Protein AF-A0A1Y5LR91-F1 (afdb_monomer_lite)

Foldseek 3Di:
DPPVVVVVVVVVVVCVVVVVDPPCVVVVVVVVVVVVVVVVVVVVVVVVVVVVVVVLQCLQAFFWDAQKKAWFFARFIWGWDFWEAAPQQQKIKIKIATPQLLLDDQALLQKAKEKFFAPPPPLGDGHFAPFDKFWKWKRLGSRRMIMIMIGTPVHHDSTKMKIKMFGNDRSDHTDPGTRQVSHDPVSVVTGIIIIIGGSSHPNHHYFHQNHDPDNGDQLSCCCGRPVLVVQLVLLVVLQVLLVLLQVLVVLLVVLQVVQVVDFFDAVPRHTKGKHDFDDDLQCPPKDKDFFDQVVLVVVVVVDPQLPGPLRVQADPSLNVSQDDPVPDGGTSIAIDHPDAQQLFAGDDCNRYALSRPTPVVRVPPDPALVVVNVVSVPTDGDPDALVPTFIAMPVGDTPVPGDPPPPRCVVNVVSSVSSRVSVRSSVVSRCCSTNPSVSVSSVSSRSSVSSNVSMYMDTDCSRYDRRD

pLDDT: mean 86.45, std 13.67, range [37.75, 98.62]

Radius of gyration: 36.02 Å; chains: 1; bounding box: 122×51×86 Å

Sequence (468 aa):
MPWPERIRATRQDFSRRFKLGPHYTIERFGVIVAALSLSGALVLGMTVWGAIRAGDAVLGETALYNSSFVASRTEVKGNVEPVYVNMDRDRALVLMKFETPSQMSSNAEDYYVYGTGIDGGSGGGPAKLQKPLAGAIYSFGNTGYLGIVLEAPDGFAPQLINLTVRARKELMTPKNQPNAAGMDKSFIEHDQWRIVINPAASGAVHLAALDSEHLPAPEEIFAYAVTWRQEQAKRQALDRKLADMKTQLTRISNFTSMMAQTSVRVGPDPSVRLLPPALPPEIEGDAITGIDSATVRTMLLEGPADRIEGIKDKTPRARGLDTFSDGYMVNTFVLNSAHSMSGGTDFDWRQRSVADGYFKTLGTGESSIGEYLAKLSSQPIPSVSARDLFWPLSNGQSINDLRPGDTAAKPLIELRNNMMAAYDAYFGLKRSYQTVDLLELLVMEQTLDLVASNSTKASGPDAVSFRA

Secondary structure (DSSP, 8-state):
--HHHHHHHHHHHHHHHTT-STT-HHHHHHHHHHHHHHHHHHHHHHHHHHHHHHHHHHHHH-SBS-SEEE-TTT--EEEEPPPEE-TTSSEEEEEEEESSGGGS-S-GGGEEEEEEEEESSTTPEEE--SS--EEEEEE-GGGSEEEEEEE-TT---SS-EEEEEEESS-SSPPPSS---TTS-THHHHSEEEEEEE-TTSTTSEE-GGG-SSSPPPHHHHHIIIIIHHHHHHHHHHHHHHHHHHHHHHHHHHHHHHHHHH--EEETTEEEE-BPPPPPPTTTTT-EEES--HHHHHHHHHHS-GGGSTTTTT--HHHHHHT--TT-------EEE-SSPPTT-----TTS--TTT-SGGGG----SSHHHHHHHHHTS------TTSS--BBTTS-BGGGS-TT-STTHHHHHHHHHHHHHHHHHHHHHHHIIIIIHHHHHHHHHHHHHHHHH-EEEESTTTEEE--

Structure (mmCIF, N/CA/C/O backbone):
data_AF-A0A1Y5LR91-F1
#
_entry.id   AF-A0A1Y5LR91-F1
#
loop_
_atom_site.group_PDB
_atom_site.id
_atom_site.type_symbol
_atom_site.label_atom_id
_atom_site.label_alt_id
_atom_site.label_comp_id
_atom_site.label_asym_id
_atom_site.label_entity_id
_atom_site.label_seq_id
_atom_site.pdbx_PDB_ins_code
_atom_site.Cartn_x
_atom_site.Cartn_y
_atom_site.Cartn_z
_atom_site.occupancy
_atom_site.B_iso_or_equiv
_atom_site.auth_seq_id
_atom_site.auth_comp_id
_atom_site.auth_asym_id
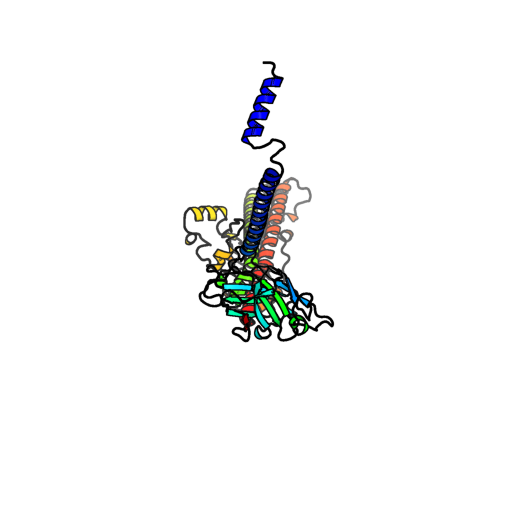_atom_site.auth_atom_id
_atom_site.pdbx_PDB_model_num
ATOM 1 N N . MET A 1 1 ? 88.692 25.003 19.232 1.00 56.34 1 MET A N 1
ATOM 2 C CA . MET A 1 1 ? 87.952 25.397 18.014 1.00 56.34 1 MET A CA 1
ATOM 3 C C . MET A 1 1 ? 86.672 26.100 18.434 1.00 56.34 1 MET A C 1
ATOM 5 O O . MET A 1 1 ? 85.861 25.455 19.096 1.00 56.34 1 MET A O 1
ATOM 9 N N . PRO A 1 2 ? 86.504 27.398 18.138 1.00 58.72 2 PRO A N 1
ATOM 10 C CA . PRO A 1 2 ? 85.280 28.115 18.466 1.00 58.72 2 PRO A CA 1
ATOM 11 C C . PRO A 1 2 ? 84.100 27.544 17.656 1.00 58.72 2 PRO A C 1
ATOM 13 O O . PRO A 1 2 ? 84.256 27.083 16.524 1.00 58.72 2 PRO A O 1
ATOM 16 N N . TRP A 1 3 ? 82.905 27.562 18.249 1.00 51.94 3 TRP A N 1
ATOM 17 C CA . TRP A 1 3 ? 81.652 27.005 17.710 1.00 51.94 3 TRP A CA 1
ATOM 18 C C . TRP A 1 3 ? 81.335 27.342 16.224 1.00 51.94 3 TRP A C 1
ATOM 20 O O . TRP A 1 3 ? 80.842 26.455 15.520 1.00 51.94 3 TRP A O 1
ATOM 30 N N . PRO A 1 4 ? 81.689 28.528 15.674 1.00 56.53 4 PRO A N 1
ATOM 31 C CA . PRO A 1 4 ? 81.445 28.857 14.264 1.00 56.53 4 PRO A CA 1
ATOM 32 C C . PRO A 1 4 ? 82.228 27.999 13.256 1.00 56.53 4 PRO A C 1
ATOM 34 O O . PRO A 1 4 ? 81.779 27.814 12.124 1.00 56.53 4 PRO A O 1
ATOM 37 N N . GLU A 1 5 ? 83.389 27.460 13.638 1.00 59.88 5 GLU A N 1
ATOM 38 C CA . GLU A 1 5 ? 84.255 26.699 12.725 1.00 59.88 5 GLU A CA 1
ATOM 39 C C . GLU A 1 5 ? 83.784 25.251 12.552 1.00 59.8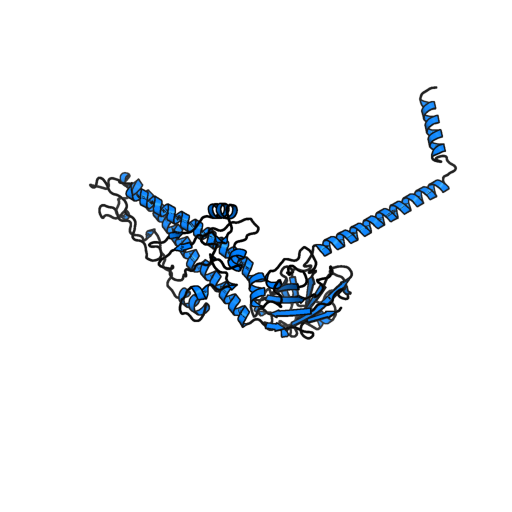8 5 GLU A C 1
ATOM 41 O O . GLU A 1 5 ? 83.838 24.705 11.449 1.00 59.88 5 GLU A O 1
ATOM 46 N N . ARG A 1 6 ? 83.210 24.656 13.606 1.00 59.47 6 ARG A N 1
ATOM 47 C CA . ARG A 1 6 ? 82.620 23.308 13.544 1.00 59.47 6 ARG A CA 1
ATOM 48 C C . ARG A 1 6 ? 81.379 23.254 12.653 1.00 59.47 6 ARG A C 1
ATOM 50 O O . ARG A 1 6 ? 81.191 22.265 11.947 1.00 59.47 6 ARG A O 1
ATOM 57 N N . ILE A 1 7 ? 80.581 24.324 12.633 1.00 59.59 7 ILE A N 1
ATOM 58 C CA . ILE A 1 7 ? 79.389 24.448 11.777 1.00 59.59 7 ILE A CA 1
ATOM 59 C C . ILE A 1 7 ? 79.781 24.638 10.303 1.00 59.59 7 ILE A C 1
ATOM 61 O O . ILE A 1 7 ? 79.129 24.092 9.414 1.00 59.59 7 ILE A O 1
ATOM 65 N N . ARG A 1 8 ? 80.871 25.362 10.007 1.00 63.09 8 ARG A N 1
ATOM 66 C CA . ARG A 1 8 ? 81.361 25.501 8.622 1.00 63.09 8 ARG A CA 1
ATOM 67 C C . ARG A 1 8 ? 81.908 24.191 8.065 1.00 63.09 8 ARG A C 1
ATOM 69 O O . ARG A 1 8 ? 81.578 23.858 6.930 1.00 63.09 8 ARG A O 1
ATOM 76 N N . ALA A 1 9 ? 82.678 23.444 8.855 1.00 65.25 9 ALA A N 1
ATOM 77 C CA . ALA A 1 9 ? 83.250 22.169 8.425 1.00 65.25 9 ALA A CA 1
ATOM 78 C C . ALA A 1 9 ? 82.167 21.111 8.141 1.00 65.25 9 ALA A C 1
ATOM 80 O O . ALA A 1 9 ? 82.167 20.498 7.076 1.00 65.25 9 ALA A O 1
ATOM 81 N N . THR A 1 10 ? 81.171 20.971 9.025 1.00 60.84 10 THR A N 1
ATOM 82 C CA . THR A 1 10 ? 80.031 20.055 8.800 1.00 60.84 10 THR A CA 1
ATOM 83 C C . THR A 1 10 ? 79.181 20.463 7.598 1.00 60.84 10 THR A C 1
ATOM 85 O O . THR A 1 10 ? 78.752 19.605 6.826 1.00 60.84 10 THR A O 1
ATOM 88 N N . ARG A 1 11 ? 78.981 21.767 7.371 1.00 59.38 11 ARG A N 1
ATOM 89 C CA . ARG A 1 11 ? 78.253 22.269 6.197 1.00 59.38 11 ARG A CA 1
ATOM 90 C C . ARG A 1 11 ? 79.020 22.041 4.890 1.00 59.38 11 ARG A C 1
ATOM 92 O O . ARG A 1 11 ? 78.401 21.743 3.872 1.00 59.38 11 ARG A O 1
ATOM 99 N N . GLN A 1 12 ? 80.348 22.148 4.905 1.00 62.91 12 GLN A N 1
ATOM 100 C CA . GLN A 1 12 ? 81.188 21.887 3.734 1.00 62.91 12 GLN A CA 1
ATOM 101 C C . GLN A 1 12 ? 81.232 20.399 3.371 1.00 62.91 12 GLN A C 1
ATOM 103 O O . GLN A 1 12 ? 81.057 20.081 2.193 1.00 62.91 12 GLN A O 1
ATOM 108 N N . ASP A 1 13 ? 81.356 19.501 4.350 1.00 64.75 13 ASP A N 1
ATOM 109 C CA . ASP A 1 13 ? 81.318 18.048 4.121 1.00 64.75 13 ASP A CA 1
ATOM 110 C C . ASP A 1 13 ? 79.948 17.566 3.638 1.00 64.75 13 ASP A C 1
ATOM 112 O O . ASP A 1 13 ? 79.859 16.776 2.694 1.00 64.75 13 ASP A O 1
ATOM 116 N N . PHE A 1 14 ? 78.866 18.108 4.206 1.00 59.31 14 PHE A N 1
ATOM 117 C CA . PHE A 1 14 ? 77.514 17.870 3.706 1.00 59.31 14 PHE A CA 1
ATOM 118 C C . PHE A 1 14 ? 77.367 18.376 2.263 1.00 59.31 14 PHE A C 1
ATOM 120 O O . PHE A 1 14 ? 76.849 17.671 1.397 1.00 59.31 14 PHE A O 1
ATOM 127 N N . SER A 1 15 ? 77.904 19.564 1.959 1.00 59.75 15 SER A N 1
ATOM 128 C CA . SER A 1 15 ? 77.853 20.107 0.601 1.00 59.75 15 SER A CA 1
ATOM 129 C C . SER A 1 15 ? 78.661 19.289 -0.408 1.00 59.75 15 SER A C 1
ATOM 131 O O . SER A 1 15 ? 78.266 19.187 -1.564 1.00 59.75 15 SER A O 1
ATOM 133 N N . ARG A 1 16 ? 79.771 18.667 0.001 1.00 61.06 16 ARG A N 1
ATOM 134 C CA . ARG A 1 16 ? 80.579 17.813 -0.877 1.00 61.06 16 ARG A CA 1
ATOM 135 C C . ARG A 1 16 ? 79.907 16.466 -1.126 1.00 61.06 16 ARG A C 1
ATOM 137 O O . ARG A 1 16 ? 79.837 16.051 -2.279 1.00 61.06 16 ARG A O 1
ATOM 144 N N . ARG A 1 17 ? 79.362 15.827 -0.082 1.00 59.81 17 ARG A N 1
ATOM 145 C CA . ARG A 1 17 ? 78.647 14.541 -0.198 1.00 59.81 17 ARG A CA 1
ATOM 146 C C . ARG A 1 17 ? 77.405 14.621 -1.084 1.00 59.81 17 ARG A C 1
ATOM 148 O O . ARG A 1 17 ? 77.154 13.691 -1.837 1.00 59.81 17 ARG A O 1
ATOM 155 N N . PHE A 1 18 ? 76.676 15.737 -1.051 1.00 59.00 18 PHE A N 1
ATOM 156 C CA . PHE A 1 18 ? 75.471 15.945 -1.867 1.00 59.00 18 PHE A CA 1
ATOM 157 C C . PHE A 1 18 ? 75.710 16.802 -3.124 1.00 59.00 18 PHE A C 1
ATOM 159 O O . PHE A 1 18 ? 74.757 17.308 -3.712 1.00 59.00 18 PHE A O 1
ATOM 166 N N . LYS A 1 19 ? 76.976 16.995 -3.540 1.00 61.56 19 LYS A N 1
ATOM 167 C CA . LYS A 1 19 ? 77.367 17.832 -4.693 1.00 61.56 19 LYS A CA 1
ATOM 168 C C . LYS A 1 19 ? 76.656 19.203 -4.718 1.00 61.56 19 LYS A C 1
ATOM 170 O O . LYS A 1 19 ? 76.138 19.610 -5.756 1.00 61.56 19 LYS A O 1
ATOM 175 N N . LEU A 1 20 ? 76.638 19.937 -3.597 1.00 55.47 20 LEU A N 1
ATOM 176 C CA . LEU A 1 20 ? 75.983 21.243 -3.375 1.00 55.47 20 LEU A CA 1
ATOM 177 C C . LEU A 1 20 ? 76.884 22.493 -3.617 1.00 55.47 20 LEU A C 1
ATOM 179 O O . LEU A 1 20 ? 76.429 23.619 -3.429 1.00 55.47 20 LEU A O 1
ATOM 183 N N . GLY A 1 21 ? 78.117 22.338 -4.127 1.00 58.84 21 GLY A N 1
ATOM 184 C CA . GLY A 1 21 ? 79.033 23.453 -4.478 1.00 58.84 21 GLY A CA 1
ATOM 185 C C . GLY A 1 21 ? 78.789 24.160 -5.840 1.00 58.84 21 GLY A C 1
ATOM 186 O O . GLY A 1 21 ? 78.175 23.582 -6.728 1.00 58.84 21 GLY A O 1
ATOM 187 N N . PRO A 1 22 ? 79.279 25.391 -6.073 1.00 57.12 22 PRO A N 1
ATOM 188 C CA . PRO A 1 22 ? 78.872 26.256 -7.200 1.00 57.12 22 PRO A CA 1
ATOM 189 C C . PRO A 1 22 ? 79.073 25.714 -8.634 1.00 57.12 22 PRO A C 1
ATOM 191 O O . PRO A 1 22 ? 78.465 26.241 -9.558 1.00 57.12 22 PRO A O 1
ATOM 194 N N . HIS A 1 23 ? 79.858 24.650 -8.838 1.00 56.28 23 HIS A N 1
ATOM 195 C CA . HIS A 1 23 ? 80.184 24.100 -10.165 1.00 56.28 23 HIS A CA 1
ATOM 196 C C . HIS A 1 23 ? 79.256 22.975 -10.681 1.00 56.28 23 HIS A C 1
ATOM 198 O O . HIS A 1 23 ? 79.469 22.486 -11.783 1.00 56.28 23 HIS A O 1
ATOM 204 N N . TYR A 1 24 ? 78.219 22.568 -9.934 1.00 56.22 24 TYR A N 1
ATOM 205 C CA . TYR A 1 24 ? 77.284 21.489 -10.337 1.00 56.22 24 TYR A CA 1
ATOM 206 C C . TYR A 1 24 ? 75.878 21.995 -10.708 1.00 56.22 24 TYR A C 1
ATOM 208 O O . TYR A 1 24 ? 74.888 21.279 -10.571 1.00 56.22 24 TYR A O 1
ATOM 216 N N . THR A 1 25 ? 75.756 23.250 -11.137 1.00 58.25 25 THR A N 1
ATOM 217 C CA . THR A 1 25 ? 74.472 23.918 -11.415 1.00 58.25 25 THR A CA 1
ATOM 218 C C . THR A 1 25 ? 73.650 23.232 -12.511 1.00 58.25 25 THR A C 1
ATOM 220 O O . THR A 1 25 ? 72.445 23.074 -12.332 1.00 58.25 25 THR A O 1
ATOM 223 N N . ILE A 1 26 ? 74.278 22.749 -13.591 1.00 58.12 26 ILE A N 1
ATOM 224 C CA . ILE A 1 26 ? 73.585 22.044 -14.689 1.00 58.12 26 ILE A CA 1
ATOM 225 C C . ILE A 1 26 ? 73.151 20.622 -14.280 1.00 58.12 26 ILE A C 1
ATOM 227 O O . ILE A 1 26 ? 72.017 20.236 -14.550 1.00 58.12 26 ILE A O 1
ATOM 231 N N . GLU A 1 27 ? 73.993 19.866 -13.559 1.00 52.00 27 GLU A N 1
ATOM 232 C CA . GLU A 1 27 ? 73.630 18.535 -13.026 1.00 52.00 27 GLU A CA 1
ATOM 233 C C . GLU A 1 27 ? 72.461 18.629 -12.028 1.00 52.00 27 GLU A C 1
ATOM 235 O O . GLU A 1 27 ? 71.545 17.811 -12.072 1.00 52.00 27 GLU A O 1
ATOM 240 N N . ARG A 1 28 ? 72.436 19.653 -11.159 1.00 60.50 28 ARG A N 1
ATOM 241 C CA . ARG A 1 28 ? 71.310 19.881 -10.234 1.00 60.50 28 ARG A CA 1
ATOM 242 C C . ARG A 1 28 ? 70.037 20.275 -10.944 1.00 60.50 28 ARG A C 1
ATOM 244 O O . ARG A 1 28 ? 68.979 19.808 -10.546 1.00 60.50 28 ARG A O 1
ATOM 251 N N . PHE A 1 29 ? 70.135 21.123 -11.963 1.00 55.16 29 PHE A N 1
ATOM 252 C CA . PHE A 1 29 ? 68.976 21.470 -12.769 1.00 55.16 29 PHE A CA 1
ATOM 253 C C . PHE A 1 29 ? 68.391 20.210 -13.418 1.00 55.16 29 PHE A C 1
ATOM 255 O O . PHE A 1 29 ? 67.201 19.965 -13.274 1.00 55.16 29 PHE A O 1
ATOM 262 N N . GLY A 1 30 ? 69.227 19.344 -14.002 1.00 50.59 30 GLY A N 1
ATOM 263 C CA . GLY A 1 30 ? 68.791 18.065 -14.571 1.00 50.59 30 GLY A CA 1
ATOM 264 C C . GLY A 1 30 ? 68.156 17.114 -13.549 1.00 50.59 30 GLY A C 1
ATOM 265 O O . GLY A 1 30 ? 67.080 16.584 -13.803 1.00 50.59 30 GLY A O 1
ATOM 266 N N . VAL A 1 31 ? 68.768 16.932 -12.373 1.00 63.47 31 VAL A N 1
ATOM 267 C CA . VAL A 1 31 ? 68.234 16.052 -11.312 1.00 63.47 31 VAL A CA 1
ATOM 268 C C . VAL A 1 31 ? 66.943 16.606 -10.706 1.00 63.47 31 VAL A C 1
ATOM 270 O O . VAL A 1 31 ? 66.010 15.844 -10.469 1.00 63.47 31 VAL A O 1
ATOM 273 N N . ILE A 1 32 ? 66.857 17.919 -10.481 1.00 64.19 32 ILE A N 1
ATOM 274 C CA . ILE A 1 32 ? 65.650 18.568 -9.951 1.00 64.19 32 ILE A CA 1
ATOM 275 C C . ILE A 1 32 ? 64.524 18.509 -10.986 1.00 64.19 32 ILE A C 1
ATOM 277 O O . ILE A 1 32 ? 63.409 18.144 -10.634 1.00 64.19 32 ILE A O 1
ATOM 281 N N . VAL A 1 33 ? 64.802 18.796 -12.260 1.00 63.81 33 VAL A N 1
ATOM 282 C CA . VAL A 1 33 ? 63.804 18.708 -13.338 1.00 63.81 33 VAL A CA 1
ATOM 283 C C . VAL A 1 33 ? 63.352 17.264 -13.554 1.00 63.81 33 VAL A C 1
ATOM 285 O O . VAL A 1 33 ? 62.156 17.031 -13.704 1.00 63.81 33 VAL A O 1
ATOM 288 N N . ALA A 1 34 ? 64.256 16.282 -13.501 1.00 54.00 34 ALA A N 1
ATOM 289 C CA . ALA A 1 34 ? 63.894 14.867 -13.564 1.00 54.00 34 ALA A CA 1
ATOM 290 C C . ALA A 1 34 ? 63.032 14.443 -12.364 1.00 54.00 34 ALA A C 1
ATOM 292 O O . ALA A 1 34 ? 61.996 13.813 -12.559 1.00 54.00 34 ALA A O 1
ATOM 293 N N . ALA A 1 35 ? 63.397 14.836 -11.139 1.00 60.22 35 ALA A N 1
ATOM 294 C CA . ALA A 1 35 ? 62.621 14.540 -9.934 1.00 60.22 35 ALA A CA 1
ATOM 295 C C . ALA A 1 35 ? 61.234 15.205 -9.951 1.00 60.22 35 ALA A C 1
ATOM 297 O O . ALA A 1 35 ? 60.254 14.570 -9.571 1.00 60.22 35 ALA A O 1
ATOM 298 N N . LEU A 1 36 ? 61.141 16.449 -10.433 1.00 59.97 36 LEU A N 1
ATOM 299 C CA . LEU A 1 36 ? 59.879 17.175 -10.613 1.00 59.97 36 LEU A CA 1
ATOM 300 C C . LEU A 1 36 ? 59.017 16.583 -11.735 1.00 59.97 36 LEU A C 1
ATOM 302 O O . LEU A 1 36 ? 57.797 16.562 -11.624 1.00 59.97 36 LEU A O 1
ATOM 306 N N . SER A 1 37 ? 59.634 16.074 -12.801 1.00 52.94 37 SER A N 1
ATOM 307 C CA . SER A 1 37 ? 58.912 15.431 -13.906 1.00 52.94 37 SER A CA 1
ATOM 308 C C . SER A 1 37 ? 58.364 14.067 -13.485 1.00 52.94 37 SER A C 1
ATOM 310 O O . SER A 1 37 ? 57.227 13.734 -13.809 1.00 52.94 37 SER A O 1
ATOM 312 N N . LEU A 1 38 ? 59.141 13.296 -12.715 1.00 51.03 38 LEU A N 1
ATOM 313 C CA . LEU A 1 38 ? 58.718 11.999 -12.188 1.00 51.03 38 LEU A CA 1
ATOM 314 C C . LEU A 1 38 ? 57.612 12.155 -11.138 1.00 51.03 38 LEU A C 1
ATOM 316 O O . LEU A 1 38 ? 56.632 11.415 -11.166 1.00 51.03 38 LEU A O 1
ATOM 320 N N . SER A 1 39 ? 57.733 13.139 -10.241 1.00 49.81 39 SER A N 1
ATOM 321 C CA . SER A 1 39 ? 56.685 13.439 -9.263 1.00 49.81 39 SER A CA 1
ATOM 322 C C . SER A 1 39 ? 55.435 14.018 -9.928 1.00 49.81 39 SER A C 1
ATOM 324 O O . SER A 1 39 ? 54.331 13.614 -9.578 1.00 49.81 39 SER A O 1
ATOM 326 N N . GLY A 1 40 ? 55.588 14.874 -10.943 1.00 40.44 40 GLY A N 1
ATOM 327 C CA . GLY A 1 40 ? 54.483 15.388 -11.753 1.00 40.44 40 GLY A CA 1
ATOM 328 C C . GLY A 1 40 ? 53.720 14.280 -12.483 1.00 40.44 40 GLY A C 1
ATOM 329 O O . GLY A 1 40 ? 52.497 14.218 -12.389 1.00 40.44 40 GLY A O 1
ATOM 330 N N . ALA A 1 41 ? 54.425 13.352 -13.138 1.00 43.56 41 ALA A N 1
ATOM 331 C CA . ALA A 1 41 ? 53.811 12.198 -13.798 1.00 43.56 41 ALA A CA 1
ATOM 332 C C . ALA A 1 41 ? 53.088 11.272 -12.805 1.00 43.56 41 ALA A C 1
ATOM 334 O O . ALA A 1 41 ? 52.018 10.750 -13.108 1.00 43.56 41 ALA A O 1
ATOM 335 N N . LEU A 1 42 ? 53.641 11.105 -11.603 1.00 46.06 42 LEU A N 1
ATOM 336 C CA . LEU A 1 42 ? 53.071 10.265 -10.553 1.00 46.06 42 LEU A CA 1
ATOM 337 C C . LEU A 1 42 ? 51.819 10.902 -9.925 1.00 46.06 42 LEU A C 1
ATOM 339 O O . LEU A 1 42 ? 50.824 10.210 -9.733 1.00 46.06 42 LEU A O 1
ATOM 343 N N . VAL A 1 43 ? 51.812 12.220 -9.700 1.00 50.78 43 VAL A N 1
ATOM 344 C CA . VAL A 1 43 ? 50.624 12.963 -9.236 1.00 50.78 43 VAL A CA 1
ATOM 345 C C . VAL A 1 43 ? 49.527 12.978 -10.301 1.00 50.78 43 VAL A C 1
ATOM 347 O O . VAL A 1 43 ? 48.364 12.741 -9.973 1.00 50.78 43 VAL A O 1
ATOM 350 N N . LEU A 1 44 ? 49.875 13.189 -11.576 1.00 44.75 44 LEU A N 1
ATOM 351 C CA . LEU A 1 44 ? 48.915 13.120 -12.682 1.00 44.75 44 LEU A CA 1
ATOM 352 C C . LEU A 1 44 ? 48.349 11.704 -12.832 1.00 44.75 44 LEU A C 1
ATOM 354 O O . LEU A 1 44 ? 47.136 11.545 -12.927 1.00 44.75 44 LEU A O 1
ATOM 358 N N . GLY A 1 45 ? 49.198 10.676 -12.758 1.00 40.69 45 GLY A N 1
ATOM 359 C CA . GLY A 1 45 ? 48.778 9.275 -12.780 1.00 40.69 45 GLY A CA 1
ATOM 360 C C . GLY A 1 45 ? 47.848 8.917 -11.619 1.00 40.69 45 GLY A C 1
ATOM 361 O O . GLY A 1 45 ? 46.811 8.299 -11.840 1.00 40.69 45 GLY A O 1
ATOM 362 N N . MET A 1 46 ? 48.158 9.361 -10.396 1.00 45.12 46 MET A N 1
ATOM 363 C CA . MET A 1 46 ? 47.297 9.159 -9.223 1.00 45.12 46 MET A CA 1
ATOM 364 C C . MET A 1 46 ? 45.975 9.923 -9.321 1.00 45.12 46 MET A C 1
ATOM 366 O O . MET A 1 46 ? 44.943 9.393 -8.925 1.00 45.12 46 MET A O 1
ATOM 370 N N . THR A 1 47 ? 45.981 11.138 -9.873 1.00 43.31 47 THR A N 1
ATOM 371 C CA . THR A 1 47 ? 44.761 11.937 -10.074 1.00 43.31 47 THR A CA 1
ATOM 372 C C . THR A 1 47 ? 43.852 11.301 -11.119 1.00 43.31 47 THR A C 1
ATOM 374 O O . THR A 1 47 ? 42.656 11.158 -10.884 1.00 43.31 47 THR A O 1
ATOM 377 N N . VAL A 1 48 ? 44.417 10.864 -12.248 1.00 43.44 48 VAL A N 1
ATOM 378 C CA . VAL A 1 48 ? 43.677 10.156 -13.300 1.00 43.44 48 VAL A CA 1
ATOM 379 C C . VAL A 1 48 ? 43.133 8.833 -12.767 1.00 43.44 48 VAL A C 1
ATOM 381 O O . VAL A 1 48 ? 41.958 8.539 -12.954 1.00 43.44 48 VAL A O 1
ATOM 384 N N . TRP A 1 49 ? 43.941 8.063 -12.034 1.00 41.94 49 TRP A N 1
ATOM 385 C CA . TRP A 1 49 ? 43.493 6.810 -11.428 1.00 41.94 49 TRP A CA 1
ATOM 386 C C . TRP A 1 49 ? 42.411 7.022 -10.363 1.00 41.94 49 TRP A C 1
ATOM 388 O O . TRP A 1 49 ? 41.443 6.267 -10.315 1.00 41.94 49 TRP A O 1
ATOM 398 N N . GLY A 1 50 ? 42.537 8.071 -9.547 1.00 37.75 50 GLY A N 1
ATOM 399 C CA . GLY A 1 50 ? 41.528 8.473 -8.571 1.00 37.75 50 GLY A CA 1
ATOM 400 C C . GLY A 1 50 ? 40.220 8.911 -9.228 1.00 37.75 50 GLY A C 1
ATOM 401 O O . GLY A 1 50 ? 39.158 8.505 -8.771 1.00 37.75 50 GLY A O 1
ATOM 402 N N . ALA A 1 51 ? 40.280 9.667 -10.327 1.00 49.12 51 ALA A N 1
ATOM 403 C CA . ALA A 1 51 ? 39.105 10.081 -11.091 1.00 49.12 51 ALA A CA 1
ATOM 404 C C . ALA A 1 51 ? 38.417 8.898 -11.791 1.00 49.12 51 ALA A C 1
ATOM 406 O O . ALA A 1 51 ? 37.192 8.820 -11.767 1.00 49.12 51 ALA A O 1
ATOM 407 N N . ILE A 1 52 ? 39.187 7.955 -12.348 1.00 57.31 52 ILE A N 1
ATOM 408 C CA . ILE A 1 52 ? 38.651 6.711 -12.924 1.00 57.31 52 ILE A CA 1
ATOM 409 C C . ILE A 1 52 ? 37.981 5.880 -11.830 1.00 57.31 52 ILE A C 1
ATOM 411 O O . ILE A 1 52 ? 36.825 5.520 -11.979 1.00 57.31 52 ILE A O 1
ATOM 415 N N . ARG A 1 53 ? 38.640 5.660 -10.683 1.00 55.44 53 ARG A N 1
ATOM 416 C CA . ARG A 1 53 ? 38.038 4.913 -9.568 1.00 55.44 53 ARG A CA 1
ATOM 417 C C . ARG A 1 53 ? 36.820 5.598 -8.961 1.00 55.44 53 ARG A C 1
ATOM 419 O O . ARG A 1 53 ? 35.893 4.907 -8.561 1.00 55.44 53 ARG A O 1
ATOM 426 N N . ALA A 1 54 ? 36.813 6.925 -8.870 1.00 53.25 54 ALA A N 1
ATOM 427 C CA . ALA A 1 54 ? 35.644 7.675 -8.425 1.00 53.25 54 ALA A CA 1
ATOM 428 C C . ALA A 1 54 ? 34.497 7.560 -9.441 1.00 53.25 54 ALA A C 1
ATOM 430 O O . ALA A 1 54 ? 33.354 7.368 -9.042 1.00 53.25 54 ALA A O 1
ATOM 431 N N . GLY A 1 55 ? 34.800 7.610 -10.742 1.00 57.97 55 GLY A N 1
ATOM 432 C CA . GLY A 1 55 ? 33.837 7.355 -11.813 1.00 57.97 55 GLY A CA 1
ATOM 433 C C . GLY A 1 55 ? 33.277 5.933 -11.774 1.00 57.97 55 GLY A C 1
ATOM 434 O O . GLY A 1 55 ? 32.063 5.766 -11.826 1.00 57.97 55 GLY A O 1
ATOM 435 N N . ASP A 1 56 ? 34.136 4.928 -11.596 1.00 59.09 56 ASP A N 1
ATOM 436 C CA . ASP A 1 56 ? 33.759 3.516 -11.471 1.00 59.09 56 ASP A CA 1
ATOM 437 C C . ASP A 1 56 ? 32.943 3.254 -10.199 1.00 59.09 56 ASP A C 1
ATOM 439 O O . ASP A 1 56 ? 32.002 2.467 -10.228 1.00 59.09 56 ASP A O 1
ATOM 443 N N . ALA A 1 57 ? 33.257 3.928 -9.087 1.00 58.25 57 ALA A N 1
ATOM 444 C CA . ALA A 1 57 ? 32.478 3.847 -7.853 1.00 58.25 57 ALA A CA 1
ATOM 445 C C . ALA A 1 57 ? 31.083 4.467 -8.031 1.00 58.25 57 ALA A C 1
ATOM 447 O O . ALA A 1 57 ? 30.085 3.836 -7.697 1.00 58.25 57 ALA A O 1
ATOM 448 N N . VAL A 1 58 ? 30.989 5.653 -8.644 1.00 70.56 58 VAL A N 1
ATOM 449 C CA . VAL A 1 58 ? 29.700 6.293 -8.965 1.00 70.56 58 VAL A CA 1
ATOM 450 C C . VAL A 1 58 ? 28.892 5.448 -9.953 1.00 70.56 58 VAL A C 1
ATOM 452 O O . VAL A 1 58 ? 27.674 5.338 -9.802 1.00 70.56 58 VAL A O 1
ATOM 455 N N . LEU A 1 59 ? 29.552 4.825 -10.936 1.00 75.75 59 LEU A N 1
ATOM 456 C CA . LEU A 1 59 ? 28.940 3.874 -11.864 1.00 75.75 59 LEU A CA 1
ATOM 457 C C . LEU A 1 59 ? 28.431 2.630 -11.134 1.00 75.75 59 LEU A C 1
ATOM 459 O O . LEU A 1 59 ? 27.308 2.198 -11.370 1.00 75.75 59 LEU A O 1
ATOM 463 N N . GLY A 1 60 ? 29.245 2.072 -10.242 1.00 77.69 60 GLY A N 1
ATOM 464 C CA . GLY A 1 60 ? 28.928 0.887 -9.457 1.00 77.69 60 GLY A CA 1
ATOM 465 C C . GLY A 1 60 ? 27.825 1.104 -8.423 1.00 77.69 60 GLY A C 1
ATOM 466 O O . GLY A 1 60 ? 27.177 0.134 -8.052 1.00 77.69 60 GLY A O 1
ATOM 467 N N . GLU A 1 61 ? 27.576 2.338 -7.981 1.00 85.56 61 GLU A N 1
ATOM 468 C CA . GLU A 1 61 ? 26.537 2.661 -6.992 1.00 85.56 61 GLU A CA 1
ATOM 469 C C . GLU A 1 61 ? 25.235 3.171 -7.620 1.00 85.56 61 GLU A C 1
ATOM 471 O O . GLU A 1 61 ? 24.147 2.830 -7.155 1.00 85.56 61 GLU A O 1
ATOM 476 N N . THR A 1 62 ? 25.310 3.957 -8.695 1.00 86.56 62 THR A N 1
ATOM 477 C CA . THR A 1 62 ? 24.139 4.652 -9.247 1.00 86.56 62 THR A CA 1
ATOM 478 C C . THR A 1 62 ? 23.396 3.780 -10.252 1.00 86.56 62 THR A C 1
ATOM 480 O O . THR A 1 62 ? 23.874 3.551 -11.359 1.00 86.56 62 THR A O 1
ATOM 483 N N . ALA A 1 63 ? 22.189 3.335 -9.899 1.00 90.94 63 ALA A N 1
ATOM 484 C CA . ALA A 1 63 ? 21.363 2.530 -10.801 1.00 90.94 63 ALA A CA 1
ATOM 485 C C . ALA A 1 63 ? 20.473 3.356 -11.742 1.00 90.94 63 ALA A C 1
ATOM 487 O O . ALA A 1 63 ? 20.182 2.906 -12.847 1.00 90.94 63 ALA A O 1
ATOM 488 N N . LEU A 1 64 ? 20.056 4.560 -11.337 1.00 89.44 64 LEU A N 1
ATOM 489 C CA . L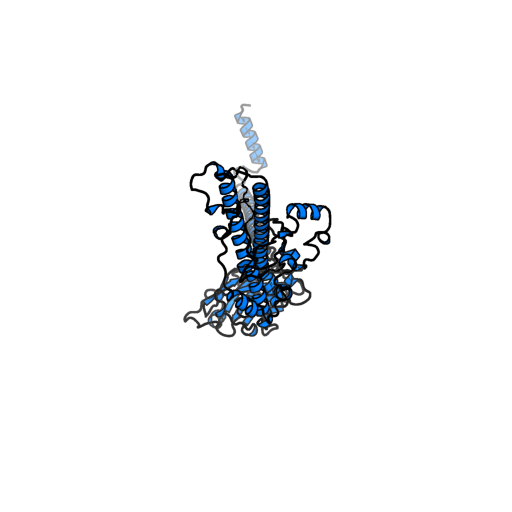EU A 1 64 ? 19.187 5.448 -12.114 1.00 89.44 64 LEU A CA 1
ATOM 490 C C . LEU A 1 64 ? 19.815 6.838 -12.217 1.00 89.44 64 LEU A C 1
ATOM 492 O O . LEU A 1 64 ? 20.105 7.459 -11.198 1.00 89.44 64 LEU A O 1
ATOM 496 N N . TYR A 1 65 ? 19.991 7.336 -13.439 1.00 86.06 65 TYR A N 1
ATOM 497 C CA . TYR A 1 65 ? 20.664 8.617 -13.688 1.00 86.06 65 TYR A CA 1
ATOM 498 C C . TYR A 1 65 ? 19.704 9.772 -13.977 1.00 86.06 65 TYR A C 1
ATOM 500 O O . TYR A 1 65 ? 20.103 10.933 -13.891 1.00 86.06 65 TYR A O 1
ATOM 508 N N . ASN A 1 66 ? 18.441 9.477 -14.287 1.00 83.12 66 ASN A N 1
ATOM 509 C CA . ASN A 1 66 ? 17.378 10.470 -14.376 1.00 83.12 66 ASN A CA 1
ATOM 510 C C . ASN A 1 66 ? 16.076 9.915 -13.793 1.00 83.12 66 ASN A C 1
ATOM 512 O O . ASN A 1 66 ? 15.562 8.904 -14.257 1.00 83.12 66 ASN A O 1
ATOM 516 N N . SER A 1 67 ? 15.541 10.596 -12.781 1.00 86.19 67 SER A N 1
ATOM 517 C CA . SER A 1 67 ? 14.301 10.218 -12.088 1.00 86.19 67 SER A CA 1
ATOM 518 C C . SER A 1 67 ? 13.040 10.803 -12.720 1.00 86.19 67 SER A C 1
ATOM 520 O O . SER A 1 67 ? 11.940 10.574 -12.226 1.00 86.19 67 SER A O 1
ATOM 522 N N . SER A 1 68 ? 13.179 11.552 -13.812 1.00 85.12 68 SER A N 1
ATOM 523 C CA . SER A 1 68 ? 12.067 12.102 -14.578 1.00 85.12 68 SER A CA 1
ATOM 524 C C . SER A 1 68 ? 12.337 12.045 -16.074 1.00 85.12 68 SER A C 1
ATOM 526 O O . SER A 1 68 ? 13.479 11.891 -16.527 1.00 85.12 68 SER A O 1
ATOM 528 N N . PHE A 1 69 ? 11.258 12.148 -16.843 1.00 85.19 69 PHE A N 1
ATOM 529 C CA . PHE A 1 69 ? 11.295 12.207 -18.292 1.00 85.19 69 PHE A CA 1
ATOM 530 C C . PHE A 1 69 ? 10.308 13.248 -18.822 1.00 85.19 69 PHE A C 1
ATOM 532 O O . PHE A 1 69 ? 9.308 13.582 -18.185 1.00 85.19 69 PHE A O 1
ATOM 539 N N . VAL A 1 70 ? 10.609 13.748 -20.018 1.00 83.56 70 VAL A N 1
ATOM 540 C CA . VAL A 1 70 ? 9.737 14.631 -20.791 1.00 83.56 70 VAL A CA 1
ATOM 541 C C . VAL A 1 70 ? 9.748 14.130 -22.228 1.00 83.56 70 VAL A C 1
ATOM 543 O O . VAL A 1 70 ? 10.822 13.979 -22.814 1.00 83.56 70 VAL A O 1
ATOM 546 N N . ALA A 1 71 ? 8.570 13.857 -22.779 1.00 82.88 71 ALA A N 1
ATOM 547 C CA . ALA A 1 71 ? 8.411 13.447 -24.165 1.00 82.88 71 ALA A CA 1
ATOM 548 C C . ALA A 1 71 ? 8.730 14.619 -25.106 1.00 82.88 71 ALA A C 1
ATOM 550 O O . ALA A 1 71 ? 8.315 15.758 -24.875 1.00 82.88 71 ALA A O 1
ATOM 551 N N . SER A 1 72 ? 9.512 14.360 -26.149 1.00 81.62 72 SER A N 1
ATOM 552 C CA . SER A 1 72 ? 10.135 15.410 -26.954 1.00 81.62 72 SER A CA 1
ATOM 553 C C . SER A 1 72 ? 9.165 16.267 -27.761 1.00 81.62 72 SER A C 1
ATOM 555 O O . SER A 1 72 ? 9.434 17.452 -27.940 1.00 81.62 72 SER A O 1
ATOM 557 N N . ARG A 1 73 ? 8.046 15.727 -28.257 1.00 82.75 73 ARG A N 1
ATOM 558 C CA . ARG A 1 73 ? 7.117 16.493 -29.109 1.00 82.75 73 ARG A CA 1
ATOM 559 C C . ARG A 1 73 ? 5.920 17.010 -28.336 1.00 82.75 73 ARG A C 1
ATOM 561 O O . ARG A 1 73 ? 5.446 18.111 -28.606 1.00 82.75 73 ARG A O 1
ATOM 568 N N . THR A 1 74 ? 5.435 16.225 -27.388 1.00 85.94 74 THR A N 1
ATOM 569 C CA . THR A 1 74 ? 4.194 16.518 -26.664 1.00 85.94 74 THR A CA 1
ATOM 570 C C . THR A 1 74 ? 4.428 17.159 -25.304 1.00 85.94 74 THR A C 1
ATOM 572 O O . THR A 1 74 ? 3.505 17.728 -24.727 1.00 85.94 74 THR A O 1
ATOM 575 N N . GLU A 1 75 ? 5.664 17.098 -24.799 1.00 84.25 75 GLU A N 1
ATOM 576 C CA . GLU A 1 75 ? 6.036 17.476 -23.434 1.00 84.25 75 GLU A CA 1
ATOM 577 C C . GLU A 1 75 ? 5.230 16.763 -22.342 1.00 84.25 75 GLU A C 1
ATOM 579 O O . GLU A 1 75 ? 5.144 17.255 -21.215 1.00 84.25 75 GLU A O 1
ATOM 584 N N . VAL A 1 76 ? 4.665 15.592 -22.643 1.00 85.31 76 VAL A N 1
ATOM 585 C CA . VAL A 1 76 ? 4.106 14.718 -21.611 1.00 85.31 76 VAL A CA 1
ATOM 586 C C . VAL A 1 76 ? 5.220 14.345 -20.633 1.00 85.31 76 VAL A C 1
ATOM 588 O O . VAL A 1 76 ? 6.335 14.009 -21.039 1.00 85.31 76 VAL A O 1
ATOM 591 N N . LYS A 1 77 ? 4.927 14.446 -19.337 1.00 88.62 77 LYS A N 1
ATOM 592 C CA . LYS A 1 77 ? 5.909 14.294 -18.261 1.00 88.62 77 LYS A CA 1
ATOM 593 C C . LYS A 1 77 ? 5.607 13.091 -17.393 1.00 88.62 77 LYS A C 1
ATOM 595 O O . LYS A 1 77 ? 4.457 12.667 -17.246 1.00 88.62 77 LYS A O 1
ATOM 600 N N . GLY A 1 78 ? 6.653 12.599 -16.754 1.00 89.12 78 GLY A N 1
ATOM 601 C CA . GLY A 1 78 ? 6.537 11.568 -15.747 1.00 89.12 78 GLY A CA 1
ATOM 602 C C . GLY A 1 78 ? 7.813 11.388 -14.952 1.00 89.12 78 GLY A C 1
ATOM 603 O O . GLY A 1 78 ? 8.847 12.006 -15.219 1.00 89.12 78 GLY A O 1
ATOM 604 N N . ASN A 1 79 ? 7.714 10.503 -13.972 1.00 91.62 79 ASN A N 1
ATOM 605 C CA . ASN A 1 79 ? 8.813 10.095 -13.119 1.00 91.62 79 ASN A CA 1
ATOM 606 C C . ASN A 1 79 ? 9.228 8.661 -13.439 1.00 91.62 79 ASN A C 1
ATOM 608 O O . ASN A 1 79 ? 8.442 7.870 -13.962 1.00 91.62 79 ASN A O 1
ATOM 612 N N . VAL A 1 80 ? 10.474 8.338 -13.123 1.00 91.06 80 VAL A N 1
ATOM 613 C CA . VAL A 1 80 ? 11.029 6.992 -13.220 1.00 91.06 80 VAL A CA 1
ATOM 614 C C . VAL A 1 80 ? 11.265 6.506 -11.798 1.00 91.06 80 VAL A C 1
ATOM 616 O O . VAL A 1 80 ? 11.973 7.153 -11.024 1.00 91.06 80 VAL A O 1
ATOM 619 N N . GLU A 1 81 ? 10.627 5.396 -11.449 1.00 93.50 81 GLU A N 1
ATOM 620 C CA . GLU A 1 81 ? 10.846 4.707 -10.181 1.00 93.50 81 GLU A CA 1
ATOM 621 C C . GLU A 1 81 ? 12.276 4.136 -10.139 1.00 93.50 81 GLU A C 1
ATOM 623 O O . GLU A 1 81 ? 12.924 4.005 -11.185 1.00 93.50 81 GLU A O 1
ATOM 628 N N . PRO A 1 82 ? 12.808 3.787 -8.953 1.00 93.25 82 PRO A N 1
ATOM 629 C CA . PRO A 1 82 ? 14.109 3.136 -8.851 1.00 93.25 82 PRO A CA 1
ATOM 630 C C . PRO A 1 82 ? 14.227 1.933 -9.794 1.00 93.25 82 PRO A C 1
ATOM 632 O O . PRO A 1 82 ? 13.253 1.227 -10.046 1.00 93.25 82 PRO A O 1
ATOM 635 N N . VAL A 1 83 ? 15.434 1.674 -10.298 1.00 96.62 83 VAL A N 1
ATOM 636 C CA . VAL A 1 83 ? 15.676 0.475 -11.109 1.00 96.62 83 VAL A CA 1
ATOM 637 C C . VAL A 1 83 ? 15.569 -0.744 -10.210 1.00 96.62 83 VAL A C 1
ATOM 639 O O . VAL A 1 83 ? 16.307 -0.861 -9.228 1.00 96.62 83 VAL A O 1
ATOM 642 N N . TYR A 1 84 ? 14.659 -1.644 -10.562 1.00 97.44 84 TYR A N 1
ATOM 643 C CA . TYR A 1 84 ? 14.450 -2.888 -9.843 1.00 97.44 84 TYR A CA 1
ATOM 644 C C . TYR A 1 84 ? 15.217 -4.030 -10.503 1.00 97.44 84 TYR A C 1
ATOM 646 O O . TYR A 1 84 ? 15.311 -4.057 -11.728 1.00 97.44 84 TYR A O 1
ATOM 654 N N . VAL A 1 85 ? 15.726 -4.979 -9.721 1.00 97.44 85 VAL A N 1
ATOM 655 C CA . VAL A 1 85 ? 16.445 -6.170 -10.207 1.00 97.44 85 VAL A CA 1
ATOM 656 C C . VAL A 1 85 ? 16.047 -7.430 -9.444 1.00 97.44 85 VAL A C 1
ATOM 658 O O . VAL A 1 85 ? 15.574 -7.347 -8.310 1.00 97.44 85 VAL A O 1
ATOM 661 N N . ASN A 1 86 ? 16.248 -8.596 -10.055 1.00 96.44 86 ASN A N 1
ATOM 662 C CA . ASN A 1 86 ? 16.158 -9.882 -9.361 1.00 96.44 86 ASN A CA 1
ATOM 663 C C . ASN A 1 86 ? 17.442 -10.200 -8.574 1.00 96.44 86 ASN A C 1
ATOM 665 O O . ASN A 1 86 ? 18.442 -9.482 -8.683 1.00 96.44 86 ASN A O 1
ATOM 669 N N . MET A 1 87 ? 17.424 -11.279 -7.785 1.00 94.06 87 MET A N 1
ATOM 670 C CA . MET A 1 87 ? 18.585 -11.708 -6.989 1.00 94.06 87 MET A CA 1
ATOM 671 C C . MET A 1 87 ? 19.833 -11.974 -7.843 1.00 94.06 87 MET A C 1
ATOM 673 O O . MET A 1 87 ? 20.923 -11.535 -7.473 1.00 94.06 87 MET A O 1
ATOM 677 N N . ASP A 1 88 ? 19.670 -12.623 -8.998 1.00 93.94 88 ASP A N 1
ATOM 678 C CA . ASP A 1 88 ? 20.782 -13.005 -9.879 1.00 93.94 88 ASP A CA 1
ATOM 679 C C . ASP A 1 88 ? 21.301 -11.845 -10.745 1.00 93.94 88 ASP A C 1
ATOM 681 O O . ASP A 1 88 ? 22.351 -11.955 -11.380 1.00 93.94 88 ASP A O 1
ATOM 685 N N . ARG A 1 89 ? 20.600 -10.700 -10.745 1.00 94.31 89 ARG A N 1
ATOM 686 C CA . ARG A 1 89 ? 20.904 -9.515 -11.568 1.00 94.31 89 ARG A CA 1
ATOM 687 C C . ARG A 1 89 ? 21.026 -9.844 -13.060 1.00 94.31 89 ARG A C 1
ATOM 689 O O . ARG A 1 89 ? 21.875 -9.296 -13.770 1.00 94.31 89 ARG A O 1
ATOM 696 N N . ASP A 1 90 ? 20.145 -10.708 -13.537 1.00 95.00 90 ASP A N 1
ATOM 697 C CA . ASP A 1 90 ? 19.927 -11.010 -14.954 1.00 95.00 90 ASP A CA 1
ATOM 698 C C . ASP A 1 90 ? 18.600 -10.438 -15.473 1.00 95.00 90 ASP A C 1
ATOM 700 O O . ASP A 1 90 ? 18.383 -10.372 -16.683 1.00 95.00 90 ASP A O 1
ATOM 704 N N . ARG A 1 91 ? 17.748 -9.931 -14.574 1.00 96.31 91 ARG A N 1
ATOM 705 C CA . ARG A 1 91 ? 16.510 -9.226 -14.894 1.00 96.31 91 ARG A CA 1
ATOM 706 C C . ARG A 1 91 ? 16.403 -7.894 -14.200 1.00 96.31 91 ARG A C 1
ATOM 708 O O . ARG A 1 91 ? 16.757 -7.748 -13.032 1.00 96.31 91 ARG A O 1
ATOM 715 N N . ALA A 1 92 ? 15.890 -6.920 -14.940 1.00 97.00 92 ALA A N 1
ATOM 716 C CA . ALA A 1 92 ? 15.648 -5.584 -14.432 1.00 97.00 92 ALA A CA 1
ATOM 717 C C . ALA A 1 92 ? 14.291 -5.055 -14.876 1.00 97.00 92 ALA A C 1
ATOM 719 O O . ALA A 1 92 ? 13.853 -5.325 -15.991 1.00 97.00 92 ALA A O 1
ATOM 720 N N . LEU A 1 93 ? 13.656 -4.255 -14.026 1.00 97.81 93 LEU A N 1
ATOM 721 C CA . LEU A 1 93 ? 12.459 -3.493 -14.352 1.00 97.81 93 LEU A CA 1
ATOM 722 C C . LEU A 1 93 ? 12.764 -2.003 -14.227 1.00 97.81 93 LEU A C 1
ATOM 724 O O . LEU A 1 93 ? 13.198 -1.519 -13.180 1.00 97.81 93 LEU A O 1
ATOM 728 N N . VAL A 1 94 ? 12.462 -1.275 -15.296 1.00 97.50 94 VAL A N 1
ATOM 729 C CA . VAL A 1 94 ? 12.357 0.182 -15.296 1.00 97.50 94 VAL A CA 1
ATOM 730 C C . VAL A 1 94 ? 10.882 0.531 -15.325 1.00 97.50 94 VAL A C 1
ATOM 732 O O . VAL A 1 94 ? 10.198 0.254 -16.310 1.00 97.50 94 VAL A O 1
ATOM 735 N N . LEU A 1 95 ? 10.390 1.122 -14.242 1.00 97.19 95 LEU A N 1
ATOM 736 C CA . LEU A 1 95 ? 8.991 1.498 -14.106 1.00 97.19 95 LEU A CA 1
ATOM 737 C C . LEU A 1 95 ? 8.853 3.018 -14.211 1.00 97.19 95 LEU A C 1
ATOM 739 O O . LEU A 1 95 ? 9.510 3.772 -13.500 1.00 97.19 95 LEU A O 1
ATOM 743 N N . MET A 1 96 ? 8.002 3.467 -15.122 1.00 96.31 96 MET A N 1
ATOM 744 C CA . MET A 1 96 ? 7.701 4.871 -15.372 1.00 96.31 96 MET A CA 1
ATOM 745 C C . MET A 1 96 ? 6.285 5.182 -14.910 1.00 96.31 96 MET A C 1
ATOM 747 O O . MET A 1 96 ? 5.379 4.380 -15.129 1.00 96.31 96 MET A O 1
ATOM 751 N N . LYS A 1 97 ? 6.093 6.370 -14.339 1.00 95.69 97 LYS A N 1
ATOM 752 C CA . LYS A 1 97 ? 4.795 6.909 -13.941 1.00 95.69 97 LYS A CA 1
ATOM 753 C C . LYS A 1 97 ? 4.538 8.238 -14.638 1.00 95.69 97 LYS A C 1
ATOM 755 O O . LYS A 1 97 ? 5.215 9.225 -14.355 1.00 95.69 97 LYS A O 1
ATOM 760 N N . PHE A 1 98 ? 3.542 8.278 -15.510 1.00 94.31 98 PHE A N 1
ATOM 761 C CA . PHE A 1 98 ? 3.047 9.505 -16.125 1.00 94.31 98 PHE A CA 1
ATOM 762 C C . PHE A 1 98 ? 2.392 10.406 -15.069 1.00 94.31 98 PHE A C 1
ATOM 764 O O . PHE A 1 98 ? 1.643 9.927 -14.218 1.00 94.31 98 PHE A O 1
ATOM 771 N N . GLU A 1 99 ? 2.648 11.717 -15.127 1.00 91.12 99 GLU A N 1
ATOM 772 C CA . GLU A 1 99 ? 2.018 12.686 -14.213 1.00 91.12 99 GLU A CA 1
ATOM 773 C C . GLU A 1 99 ? 0.496 12.714 -14.389 1.00 91.12 99 GLU A C 1
ATOM 775 O O . GLU A 1 99 ? -0.250 12.819 -13.418 1.00 91.12 99 GLU A O 1
ATOM 780 N N . THR A 1 100 ? 0.040 12.588 -15.638 1.00 91.56 100 THR A N 1
ATOM 781 C CA . THR A 1 100 ? -1.377 12.518 -15.993 1.00 91.56 100 THR A CA 1
ATOM 782 C C . THR A 1 100 ? -1.651 11.188 -16.700 1.00 91.56 100 THR A C 1
ATOM 784 O O . THR A 1 100 ? -1.329 11.063 -17.882 1.00 91.56 100 THR A O 1
ATOM 787 N N . PRO A 1 101 ? -2.266 10.196 -16.027 1.00 91.31 101 PRO A N 1
ATOM 788 C CA . PRO A 1 101 ? -2.513 8.874 -16.608 1.00 91.31 101 PRO A CA 1
ATOM 789 C C . PRO A 1 101 ? -3.286 8.885 -17.932 1.00 91.31 101 PRO A C 1
ATOM 791 O O . PRO A 1 101 ? -3.045 8.044 -18.783 1.00 91.31 101 PRO A O 1
ATOM 794 N N . SER A 1 102 ? -4.179 9.851 -18.160 1.00 90.81 102 SER A N 1
ATOM 795 C CA . SER A 1 102 ? -4.929 9.950 -19.422 1.00 90.81 102 SER A CA 1
ATOM 796 C C . SER A 1 102 ? -4.088 10.372 -20.634 1.00 90.81 102 SER A C 1
ATOM 798 O O . SER A 1 102 ? -4.595 10.344 -21.750 1.00 90.81 102 SER A O 1
ATOM 800 N N . GLN A 1 103 ? -2.830 10.774 -20.429 1.00 90.50 103 GLN A N 1
ATOM 801 C CA . GLN A 1 103 ? -1.900 11.168 -21.492 1.00 90.50 103 GLN A CA 1
ATOM 802 C C . GLN A 1 103 ? -0.992 10.016 -21.948 1.00 90.50 103 GLN A C 1
ATOM 804 O O . GLN A 1 103 ? -0.122 10.231 -22.787 1.00 90.50 103 GLN A O 1
ATOM 809 N N . MET A 1 104 ? -1.150 8.809 -21.395 1.00 92.12 104 MET A N 1
ATOM 810 C CA . MET A 1 104 ? -0.438 7.619 -21.865 1.00 92.12 104 MET A CA 1
ATOM 811 C C . MET A 1 104 ? -1.346 6.759 -22.751 1.00 92.12 104 MET A C 1
ATOM 813 O O . MET A 1 104 ? -2.553 6.683 -22.523 1.00 92.12 104 MET A O 1
ATOM 817 N N . SER A 1 105 ? -0.767 6.036 -23.712 1.00 93.38 105 SER A N 1
ATOM 818 C CA . SER A 1 105 ? -1.446 4.872 -24.295 1.00 93.38 105 SER A CA 1
ATOM 819 C C . SER A 1 105 ? -1.464 3.707 -23.301 1.00 93.38 105 SER A C 1
ATOM 821 O O . SER A 1 105 ? -0.444 3.380 -22.684 1.00 93.38 105 SER A O 1
ATOM 823 N N . SER A 1 106 ? -2.615 3.047 -23.190 1.00 93.06 106 SER A N 1
ATOM 824 C CA . SER A 1 106 ? -2.809 1.812 -22.426 1.00 93.06 106 SER A CA 1
ATOM 825 C C . SER A 1 106 ? -2.381 0.547 -23.183 1.00 93.06 106 SER A C 1
ATOM 827 O O . SER A 1 106 ? -2.366 -0.538 -22.601 1.00 93.06 106 SER A O 1
ATOM 829 N N . ASN A 1 107 ? -1.991 0.665 -24.458 1.00 95.38 107 ASN A N 1
ATOM 830 C CA . ASN A 1 107 ? -1.487 -0.449 -25.255 1.00 95.38 107 ASN A CA 1
ATOM 831 C C . ASN A 1 107 ? 0.049 -0.423 -25.334 1.00 95.38 107 ASN A C 1
ATOM 833 O O . ASN A 1 107 ? 0.639 0.528 -25.841 1.00 95.38 107 ASN A O 1
ATOM 837 N N . ALA A 1 108 ? 0.705 -1.487 -24.872 1.00 95.88 108 ALA A N 1
ATOM 838 C CA . ALA A 1 108 ? 2.153 -1.658 -24.925 1.00 95.88 108 ALA A CA 1
ATOM 839 C C . ALA A 1 108 ? 2.704 -1.637 -26.361 1.00 95.88 108 ALA A C 1
ATOM 841 O O . ALA A 1 108 ? 3.827 -1.184 -26.569 1.00 95.88 108 ALA A O 1
ATOM 842 N N . GLU A 1 109 ? 1.923 -2.075 -27.354 1.00 96.25 109 GLU A N 1
ATOM 843 C CA . GLU A 1 109 ? 2.332 -2.067 -28.765 1.00 96.25 109 GLU A CA 1
ATOM 844 C C . GLU A 1 109 ? 2.430 -0.659 -29.360 1.00 96.25 109 GLU A C 1
ATOM 846 O O . GLU A 1 109 ? 3.139 -0.462 -30.347 1.00 96.25 109 GLU A O 1
ATOM 851 N N . ASP A 1 110 ? 1.772 0.339 -28.756 1.00 96.31 110 ASP A N 1
ATOM 852 C CA . ASP A 1 110 ? 1.913 1.742 -29.161 1.00 96.31 110 ASP A CA 1
ATOM 853 C C . ASP A 1 110 ? 3.270 2.332 -28.749 1.00 96.31 110 ASP A C 1
ATOM 855 O O . ASP A 1 110 ? 3.571 3.478 -29.088 1.00 96.31 110 ASP A O 1
ATOM 859 N N . TYR A 1 111 ? 4.112 1.561 -28.060 1.00 96.62 111 TYR A N 1
ATOM 860 C CA . TYR A 1 111 ? 5.455 1.958 -27.676 1.00 96.62 111 TYR A CA 1
ATOM 861 C C . TYR A 1 111 ? 6.517 1.117 -28.377 1.00 96.62 111 TYR A C 1
ATOM 863 O O . TYR A 1 111 ? 6.294 0.002 -28.847 1.00 96.62 111 TYR A O 1
ATOM 871 N N . TYR A 1 112 ? 7.711 1.688 -28.441 1.00 96.69 112 TYR A N 1
ATOM 872 C CA . TYR A 1 112 ? 8.911 1.033 -28.920 1.00 96.69 112 TYR A CA 1
ATOM 873 C C . TYR A 1 112 ? 10.098 1.452 -28.066 1.00 96.69 112 TYR A C 1
ATOM 875 O O . TYR A 1 112 ? 10.258 2.637 -27.770 1.00 96.69 112 TYR A O 1
ATOM 883 N N . VAL A 1 113 ? 10.950 0.502 -27.693 1.00 96.38 113 VAL A N 1
ATOM 884 C CA . VAL A 1 113 ? 12.161 0.776 -26.915 1.00 96.38 113 VAL A CA 1
ATOM 885 C C . VAL A 1 113 ? 13.394 0.442 -27.741 1.00 96.38 113 VAL A C 1
ATOM 887 O O . VAL A 1 113 ? 13.564 -0.670 -28.241 1.00 96.38 113 VAL A O 1
ATOM 890 N N . TYR A 1 114 ? 14.285 1.420 -27.852 1.00 92.38 114 TYR A N 1
ATOM 891 C CA . TYR A 1 114 ? 15.611 1.254 -28.429 1.00 92.38 114 TYR A CA 1
ATOM 892 C C . TYR A 1 114 ? 16.670 1.417 -27.340 1.00 92.38 114 TYR A C 1
ATOM 894 O O . TYR A 1 114 ? 16.717 2.450 -26.671 1.00 92.38 114 TYR A O 1
ATOM 902 N N . GLY A 1 115 ? 17.509 0.399 -27.155 1.00 91.50 115 GLY A N 1
ATOM 903 C CA . GLY A 1 115 ? 18.540 0.367 -26.126 1.00 91.50 115 GLY A CA 1
ATOM 904 C C . GLY A 1 115 ? 19.967 0.383 -26.680 1.00 91.50 115 GLY A C 1
ATOM 905 O O . GLY A 1 115 ? 20.302 -0.386 -27.585 1.00 91.50 115 GLY A O 1
ATOM 906 N N . THR A 1 116 ? 20.836 1.214 -26.102 1.00 90.50 116 THR A N 1
ATOM 907 C CA . THR A 1 116 ? 22.280 1.251 -26.413 1.00 90.50 116 THR A CA 1
ATOM 908 C C . THR A 1 116 ? 23.123 1.332 -25.150 1.00 90.50 116 THR A C 1
ATOM 910 O O . THR A 1 116 ? 22.650 1.801 -24.117 1.00 90.50 116 THR A O 1
ATOM 913 N N . GLY A 1 117 ? 24.399 0.954 -25.242 1.00 89.75 117 GLY A N 1
ATOM 914 C CA . GLY A 1 117 ? 25.386 1.363 -24.244 1.00 89.75 117 GLY A CA 1
ATOM 915 C C . GLY A 1 117 ? 25.627 2.875 -24.303 1.00 89.75 117 GLY A C 1
ATOM 916 O O . GLY A 1 117 ? 25.195 3.545 -25.253 1.00 89.75 117 GLY A O 1
ATOM 917 N N . ILE A 1 118 ? 26.327 3.417 -23.310 1.00 84.06 118 ILE A N 1
ATOM 918 C CA . ILE A 1 118 ? 26.819 4.798 -23.329 1.00 84.06 118 ILE A CA 1
ATOM 919 C C . ILE A 1 118 ? 28.306 4.814 -22.967 1.00 84.06 118 ILE A C 1
ATOM 921 O O . ILE A 1 118 ? 28.681 4.321 -21.904 1.00 84.06 118 ILE A O 1
ATOM 925 N N . ASP A 1 119 ? 29.123 5.443 -23.814 1.00 77.19 119 ASP A N 1
ATOM 926 C CA . ASP A 1 119 ? 30.546 5.688 -23.547 1.00 77.19 119 ASP A CA 1
ATOM 927 C C . ASP A 1 119 ? 30.767 7.123 -23.054 1.00 77.19 119 ASP A C 1
ATOM 929 O O . ASP A 1 119 ? 30.246 8.075 -23.635 1.00 77.19 119 ASP A O 1
ATOM 933 N N . GLY A 1 120 ? 31.590 7.301 -22.014 1.00 66.62 120 GLY A N 1
ATOM 934 C CA . GLY A 1 120 ? 31.961 8.628 -21.498 1.00 66.62 120 GLY A CA 1
ATOM 935 C C . GLY A 1 120 ? 31.019 9.216 -20.436 1.00 66.62 120 GLY A C 1
ATOM 936 O O . GLY A 1 120 ? 31.001 10.430 -20.247 1.00 66.62 120 GLY A O 1
ATOM 937 N N . GLY A 1 121 ? 30.252 8.378 -19.729 1.00 68.50 121 GLY A N 1
ATOM 938 C CA . GLY A 1 121 ? 29.336 8.797 -18.656 1.00 68.50 121 GLY A CA 1
ATOM 939 C C . GLY A 1 121 ? 27.906 9.066 -19.140 1.00 68.50 121 GLY A C 1
ATOM 940 O O . GLY A 1 121 ? 27.592 8.857 -20.304 1.00 68.50 121 GLY A O 1
ATOM 941 N N . SER A 1 122 ? 27.002 9.520 -18.264 1.00 64.00 122 SER A N 1
ATOM 942 C CA . SER A 1 122 ? 25.553 9.603 -18.556 1.00 64.00 122 SER A CA 1
ATOM 943 C C . SER A 1 122 ? 25.174 10.543 -19.712 1.00 64.00 122 SER A C 1
ATOM 945 O O . SER A 1 122 ? 24.182 10.299 -20.401 1.00 64.00 122 SER A O 1
ATOM 947 N N . GLY A 1 123 ? 25.981 11.576 -19.973 1.00 63.41 123 GLY A N 1
ATOM 948 C CA . GLY A 1 123 ? 25.851 12.479 -21.128 1.00 63.41 123 GLY A CA 1
ATOM 949 C C . GLY A 1 123 ? 26.585 12.013 -22.392 1.00 63.41 123 GLY A C 1
ATOM 950 O O . GLY A 1 123 ? 26.630 12.747 -23.375 1.00 63.41 123 GLY A O 1
ATOM 951 N N . GLY A 1 124 ? 27.187 10.825 -22.352 1.00 67.25 124 GLY A N 1
ATOM 952 C CA . GLY A 1 124 ? 27.992 10.254 -23.420 1.00 67.25 124 GLY A CA 1
ATOM 953 C C . GLY A 1 124 ? 27.206 9.832 -24.664 1.00 67.25 124 GLY A C 1
ATOM 954 O O . GLY A 1 124 ? 25.970 9.808 -24.681 1.00 67.25 124 GLY A O 1
ATOM 955 N N . GLY A 1 125 ? 27.947 9.489 -25.719 1.00 73.00 125 GLY A N 1
ATOM 956 C CA . GLY A 1 125 ? 27.393 9.039 -26.997 1.00 73.00 125 GLY A CA 1
ATOM 957 C C . GLY A 1 125 ? 26.961 7.565 -26.983 1.00 73.00 125 GLY A C 1
ATOM 958 O O . GLY A 1 125 ? 27.377 6.808 -26.104 1.00 73.00 125 GLY A O 1
ATOM 959 N N . PRO A 1 126 ? 26.138 7.134 -27.958 1.00 81.19 126 PRO A N 1
ATOM 960 C CA . PRO A 1 126 ? 25.670 5.756 -28.039 1.00 81.19 126 PRO A CA 1
ATOM 961 C C . PRO A 1 126 ? 26.829 4.797 -28.329 1.00 81.19 126 PRO A C 1
ATOM 963 O O . PRO A 1 126 ? 27.543 4.947 -29.321 1.00 81.19 126 PRO A O 1
ATOM 966 N N . ALA A 1 127 ? 26.945 3.771 -27.496 1.00 87.62 127 ALA A N 1
ATOM 967 C CA . ALA A 1 127 ? 27.906 2.687 -27.614 1.00 87.62 127 ALA A CA 1
ATOM 968 C C . ALA A 1 127 ? 27.197 1.343 -27.823 1.00 87.62 127 ALA A C 1
ATOM 970 O O . ALA A 1 127 ? 25.969 1.228 -27.727 1.00 87.62 127 ALA A O 1
ATOM 971 N N . LYS A 1 128 ? 27.982 0.311 -28.122 1.00 90.25 128 LYS A N 1
ATOM 972 C CA . LYS A 1 128 ? 27.494 -1.067 -28.135 1.00 90.25 128 LYS A CA 1
ATOM 973 C C . LYS A 1 128 ? 27.287 -1.565 -26.711 1.00 90.25 128 LYS A C 1
ATOM 975 O O . LYS A 1 128 ? 28.067 -1.239 -25.821 1.00 90.25 128 LYS A O 1
ATOM 980 N N . LEU A 1 129 ? 26.242 -2.354 -26.500 1.00 90.56 129 LEU A N 1
ATOM 981 C CA . LEU A 1 129 ? 26.063 -3.066 -25.242 1.00 90.56 129 LEU A CA 1
ATOM 982 C C . LEU A 1 129 ? 27.130 -4.159 -25.133 1.00 90.56 129 LEU A C 1
ATOM 984 O O . LEU A 1 129 ? 27.309 -4.947 -26.054 1.00 90.56 129 LEU A O 1
ATOM 988 N N . GLN A 1 130 ? 27.806 -4.239 -23.989 1.00 88.88 130 GLN A N 1
ATOM 989 C CA . GLN A 1 130 ? 28.821 -5.267 -23.736 1.00 88.88 130 GLN A CA 1
ATOM 990 C C . GLN A 1 130 ? 28.246 -6.690 -23.718 1.00 88.88 130 GLN A C 1
ATOM 992 O O . GLN A 1 130 ? 28.977 -7.647 -23.962 1.00 88.88 130 GLN A O 1
ATOM 997 N N . LYS A 1 131 ? 26.951 -6.835 -23.414 1.00 89.44 131 LYS A N 1
ATOM 998 C CA . LYS A 1 131 ? 26.232 -8.111 -23.393 1.00 89.44 131 LYS A CA 1
ATOM 999 C C . LYS A 1 131 ? 24.897 -7.997 -24.136 1.00 89.44 131 LYS A C 1
ATOM 1001 O O . LYS A 1 131 ? 24.291 -6.921 -24.096 1.00 89.44 131 LYS A O 1
ATOM 1006 N N . PRO A 1 132 ? 24.425 -9.077 -24.787 1.00 89.75 132 PRO A N 1
ATOM 1007 C CA . PRO A 1 132 ? 23.097 -9.120 -25.386 1.00 89.75 132 PRO A CA 1
ATOM 1008 C C . PRO A 1 132 ? 22.004 -8.886 -24.342 1.00 89.75 132 PRO A C 1
ATOM 1010 O O . PRO A 1 132 ? 22.093 -9.389 -23.224 1.00 89.75 132 PRO A O 1
ATOM 1013 N N . LEU A 1 133 ? 20.967 -8.151 -24.738 1.00 92.44 133 LEU A N 1
ATOM 1014 C CA . LEU A 1 133 ? 19.774 -7.915 -23.933 1.00 92.44 133 LEU A CA 1
ATOM 1015 C C . LEU A 1 133 ? 18.535 -8.310 -24.732 1.00 92.44 133 LEU A C 1
ATOM 1017 O O . LEU A 1 133 ? 18.475 -8.104 -25.946 1.00 92.44 133 LEU A O 1
ATOM 1021 N N . ALA A 1 134 ? 17.541 -8.834 -24.032 1.00 92.69 134 ALA A N 1
ATOM 1022 C CA . ALA A 1 134 ? 16.166 -8.942 -24.486 1.00 92.69 134 ALA A CA 1
ATOM 1023 C C . ALA A 1 134 ? 15.280 -8.051 -23.610 1.00 92.69 134 ALA A C 1
ATOM 1025 O O . ALA A 1 134 ? 15.705 -7.553 -22.565 1.00 92.69 134 ALA A O 1
ATOM 1026 N N . GLY A 1 135 ? 14.051 -7.798 -24.050 1.00 93.06 135 GLY A N 1
ATOM 1027 C CA . GLY A 1 135 ? 13.134 -7.015 -23.242 1.00 93.06 135 GLY A CA 1
ATOM 1028 C C . GLY A 1 135 ? 11.692 -7.059 -23.707 1.00 93.06 135 GLY A C 1
ATOM 1029 O O . GLY A 1 135 ? 11.370 -7.517 -24.806 1.00 93.06 135 GLY A O 1
ATOM 1030 N N . ALA A 1 136 ? 10.829 -6.563 -22.831 1.00 95.25 136 ALA A N 1
ATOM 1031 C CA . ALA A 1 136 ? 9.400 -6.449 -23.048 1.00 95.25 136 ALA A CA 1
ATOM 1032 C C . ALA A 1 136 ? 8.868 -5.154 -22.428 1.00 95.25 136 ALA A C 1
ATOM 1034 O O . ALA A 1 136 ? 9.340 -4.707 -21.381 1.00 95.25 136 ALA A O 1
ATOM 1035 N N . ILE A 1 137 ? 7.865 -4.574 -23.077 1.00 96.94 137 ILE A N 1
ATOM 1036 C CA . ILE A 1 137 ? 7.128 -3.402 -22.615 1.00 96.94 137 ILE A CA 1
ATOM 1037 C C . ILE A 1 137 ? 5.825 -3.885 -21.988 1.00 96.94 137 ILE A C 1
ATOM 1039 O O . ILE A 1 137 ? 5.135 -4.732 -22.555 1.00 96.94 137 ILE A O 1
ATOM 1043 N N . TYR A 1 138 ? 5.486 -3.315 -20.841 1.00 96.81 138 TYR A N 1
ATOM 1044 C CA . TYR A 1 138 ? 4.261 -3.561 -20.098 1.00 96.81 138 TYR A CA 1
ATOM 1045 C C . TYR A 1 138 ? 3.512 -2.245 -19.957 1.00 96.81 138 TYR A C 1
ATOM 1047 O O . TYR A 1 138 ? 4.052 -1.293 -19.399 1.00 96.81 138 TYR A O 1
ATOM 1055 N N . SER A 1 139 ? 2.272 -2.185 -20.425 1.00 96.00 139 SER A N 1
ATOM 1056 C CA . SER A 1 139 ? 1.368 -1.091 -20.078 1.00 96.00 139 SER A CA 1
ATOM 1057 C C . SER A 1 139 ? 0.390 -1.591 -19.027 1.00 96.00 139 SER A C 1
ATOM 1059 O O . SER A 1 139 ? -0.276 -2.603 -19.241 1.00 96.00 139 SER A O 1
ATOM 1061 N N . PHE A 1 140 ? 0.303 -0.911 -17.884 1.00 95.75 140 PHE A N 1
ATOM 1062 C CA . PHE A 1 140 ? -0.562 -1.312 -16.767 1.00 95.75 140 PHE A CA 1
ATOM 1063 C C . PHE A 1 140 ? -1.949 -0.661 -16.888 1.00 95.75 140 PHE A C 1
ATOM 1065 O O . PHE A 1 140 ? -2.483 -0.104 -15.926 1.00 95.75 140 PHE A O 1
ATOM 1072 N N . GLY A 1 141 ? -2.514 -0.675 -18.099 1.00 89.94 141 GLY A N 1
ATOM 1073 C CA . GLY A 1 141 ? -3.787 -0.035 -18.422 1.00 89.94 141 GLY A CA 1
ATOM 1074 C C . GLY A 1 141 ? -3.757 1.482 -18.207 1.00 89.94 141 GLY A C 1
ATOM 1075 O O . GLY A 1 141 ? -2.777 2.155 -18.513 1.00 89.94 141 GLY A O 1
ATOM 1076 N N . ASN A 1 142 ? -4.834 2.029 -17.639 1.00 86.75 142 ASN A N 1
ATOM 1077 C CA . ASN A 1 142 ? -4.984 3.471 -17.394 1.00 86.75 142 ASN A CA 1
ATOM 1078 C C . ASN A 1 142 ? -4.418 3.925 -16.032 1.00 86.75 142 ASN A C 1
ATOM 1080 O O . ASN A 1 142 ? -4.776 4.993 -15.539 1.00 86.75 142 ASN A O 1
ATOM 1084 N N . THR A 1 143 ? -3.560 3.125 -15.391 1.00 91.69 143 THR A N 1
ATOM 1085 C CA . THR A 1 143 ? -2.995 3.456 -14.067 1.00 91.69 143 THR A CA 1
ATOM 1086 C C . THR A 1 143 ? -1.936 4.558 -14.111 1.00 91.69 143 THR A C 1
ATOM 1088 O O . THR A 1 143 ? -1.538 5.070 -13.065 1.00 91.69 143 THR A O 1
ATOM 1091 N N . GLY A 1 144 ? -1.469 4.933 -15.304 1.00 93.38 144 GLY A N 1
ATOM 1092 C CA . GLY A 1 144 ? -0.365 5.875 -15.472 1.00 93.38 144 GLY A CA 1
ATOM 1093 C C . GLY A 1 144 ? 1.008 5.207 -15.453 1.00 93.38 144 GLY A C 1
ATOM 1094 O O . GLY A 1 144 ? 2.006 5.918 -15.539 1.00 93.38 144 GLY A O 1
ATOM 1095 N N . TYR A 1 145 ? 1.083 3.878 -15.330 1.00 96.31 145 TYR A N 1
ATOM 1096 C CA . TYR A 1 145 ? 2.345 3.150 -15.256 1.00 96.31 145 TYR A CA 1
ATOM 1097 C C . TYR A 1 145 ? 2.701 2.449 -16.571 1.00 96.31 145 TYR A C 1
ATOM 1099 O O . TYR A 1 145 ? 1.879 1.741 -17.157 1.00 96.31 145 TYR A O 1
ATOM 1107 N N . LEU A 1 146 ? 3.965 2.582 -16.977 1.00 97.31 146 LEU A N 1
ATOM 1108 C CA . LEU A 1 146 ? 4.586 1.876 -18.100 1.00 97.31 146 LEU A CA 1
ATOM 1109 C C . LEU A 1 146 ? 5.868 1.195 -17.604 1.00 97.31 146 LEU A C 1
ATOM 1111 O O . LEU A 1 146 ? 6.729 1.843 -17.015 1.00 97.31 146 LEU A O 1
ATOM 1115 N N . GLY A 1 147 ? 6.002 -0.107 -17.824 1.00 97.25 147 GLY A N 1
ATOM 1116 C CA . GLY A 1 147 ? 7.148 -0.908 -17.404 1.00 97.25 147 GLY A CA 1
ATOM 1117 C C . GLY A 1 147 ? 7.980 -1.375 -18.590 1.00 97.25 147 GLY A C 1
ATOM 1118 O O . GLY A 1 147 ? 7.441 -1.733 -19.633 1.00 97.25 147 GLY A O 1
ATOM 1119 N N . ILE A 1 148 ? 9.296 -1.418 -18.420 1.00 97.31 148 ILE A N 1
ATOM 1120 C CA . ILE A 1 148 ? 10.220 -2.078 -19.343 1.00 97.31 148 ILE A CA 1
ATOM 1121 C C . ILE A 1 148 ? 10.965 -3.135 -18.544 1.00 97.31 148 ILE A C 1
ATOM 1123 O O . ILE A 1 148 ? 11.708 -2.794 -17.622 1.00 97.31 148 ILE A O 1
ATOM 1127 N N . VAL A 1 149 ? 10.769 -4.403 -18.895 1.00 96.56 149 VAL A N 1
ATOM 1128 C CA . VAL A 1 149 ? 11.559 -5.505 -18.342 1.00 96.56 149 VAL A CA 1
ATOM 1129 C C . VAL A 1 149 ? 12.705 -5.803 -19.295 1.00 96.56 149 VAL A C 1
ATOM 1131 O O . VAL A 1 149 ? 12.493 -5.926 -20.501 1.00 96.56 149 VAL A O 1
ATOM 1134 N N . LEU A 1 150 ? 13.909 -5.896 -18.745 1.00 95.69 150 LEU A N 1
ATOM 1135 C CA . LEU A 1 150 ? 15.140 -6.244 -19.437 1.00 95.69 150 LEU A CA 1
ATOM 1136 C C . LEU A 1 150 ? 15.613 -7.610 -18.951 1.00 95.69 150 LEU A C 1
ATOM 1138 O O . LEU A 1 150 ? 15.603 -7.860 -17.748 1.00 95.69 150 LEU A O 1
ATOM 1142 N N . GLU A 1 151 ? 16.074 -8.443 -19.875 1.00 94.75 151 GLU A N 1
ATOM 1143 C CA . GLU A 1 151 ? 16.661 -9.758 -19.617 1.00 94.75 151 GLU A CA 1
ATOM 1144 C C . GLU A 1 151 ? 18.072 -9.814 -20.204 1.00 94.75 151 GLU A C 1
ATOM 1146 O O . GLU A 1 151 ? 18.288 -9.493 -21.374 1.00 94.75 151 GLU A O 1
ATOM 1151 N N . ALA A 1 152 ? 19.033 -10.225 -19.386 1.00 94.31 152 ALA A N 1
ATOM 1152 C CA . ALA A 1 152 ? 20.434 -10.394 -19.732 1.00 94.31 152 ALA A CA 1
ATOM 1153 C C . ALA A 1 152 ? 20.850 -11.823 -19.354 1.00 94.31 152 ALA A C 1
ATOM 1155 O O . ALA A 1 152 ? 21.225 -12.029 -18.205 1.00 94.31 152 ALA A O 1
ATOM 1156 N N . PRO A 1 153 ? 20.816 -12.807 -20.275 1.00 89.38 153 PRO A N 1
ATOM 1157 C CA . PRO A 1 153 ? 21.055 -14.219 -19.943 1.00 89.38 153 PRO A CA 1
ATOM 1158 C C . PRO A 1 153 ? 22.363 -14.496 -19.184 1.00 89.38 153 PRO A C 1
ATOM 1160 O O . PRO A 1 153 ? 22.425 -15.413 -18.375 1.00 89.38 153 PRO A O 1
ATOM 1163 N N . ASP A 1 154 ? 23.394 -13.678 -19.416 1.00 90.50 154 ASP A N 1
ATOM 1164 C CA . ASP A 1 154 ? 24.700 -13.778 -18.751 1.00 90.50 154 ASP A CA 1
ATOM 1165 C C . ASP A 1 154 ? 24.873 -12.768 -17.593 1.00 90.50 154 ASP A C 1
ATOM 1167 O O . ASP A 1 154 ? 26.002 -12.470 -17.187 1.00 90.50 154 ASP A O 1
ATOM 1171 N N . GLY A 1 155 ? 23.785 -12.163 -17.108 1.00 93.50 155 GLY A N 1
ATOM 1172 C CA . GLY A 1 155 ? 23.767 -11.072 -16.129 1.00 93.50 155 GLY A CA 1
ATOM 1173 C C . GLY A 1 155 ? 24.143 -9.705 -16.715 1.00 93.50 155 GLY A C 1
ATOM 1174 O O . GLY A 1 155 ? 24.881 -9.612 -17.702 1.00 93.50 155 GLY A O 1
ATOM 1175 N N . PHE A 1 156 ? 23.690 -8.608 -16.102 1.00 94.81 156 PHE A N 1
ATOM 1176 C CA . PHE A 1 156 ? 24.009 -7.260 -16.596 1.00 94.81 156 PHE A CA 1
ATOM 1177 C C . PHE A 1 156 ? 25.505 -6.931 -16.482 1.00 94.81 156 PHE A C 1
ATOM 1179 O O . PHE A 1 156 ? 26.152 -7.183 -15.466 1.00 94.81 156 PHE A O 1
ATOM 1186 N N . ALA A 1 157 ? 26.068 -6.335 -17.536 1.00 91.69 157 ALA A N 1
ATOM 1187 C CA . ALA A 1 157 ? 27.403 -5.747 -17.473 1.00 91.69 157 ALA A CA 1
ATOM 1188 C C . ALA A 1 157 ? 27.379 -4.444 -16.645 1.00 91.69 157 ALA A C 1
ATOM 1190 O O . ALA A 1 157 ? 26.371 -3.733 -16.691 1.00 91.69 157 ALA A O 1
ATOM 1191 N N . PRO A 1 158 ? 28.471 -4.089 -15.938 1.00 89.50 158 PRO A N 1
ATOM 1192 C CA . PRO A 1 158 ? 28.608 -2.808 -15.245 1.00 89.50 158 PRO A CA 1
ATOM 1193 C C . PRO A 1 158 ? 28.799 -1.676 -16.263 1.00 89.50 158 PRO A C 1
ATOM 1195 O O . PRO A 1 158 ? 29.904 -1.192 -16.494 1.00 89.50 158 PRO A O 1
ATOM 1198 N N . GLN A 1 159 ? 27.708 -1.290 -16.918 1.00 90.50 159 GLN A N 1
ATOM 1199 C CA . GLN A 1 159 ? 27.683 -0.287 -17.974 1.00 90.50 159 GLN A CA 1
ATOM 1200 C C . GLN A 1 159 ? 26.418 0.564 -17.884 1.00 90.50 159 GLN A C 1
ATOM 1202 O O . GLN A 1 159 ? 25.372 0.117 -17.413 1.00 90.50 159 GLN A O 1
ATOM 1207 N N . LEU A 1 160 ? 26.497 1.774 -18.429 1.00 91.25 160 LEU A N 1
ATOM 1208 C CA . LEU A 1 160 ? 25.322 2.608 -18.625 1.00 91.25 160 LEU A CA 1
ATOM 1209 C C . LEU A 1 160 ? 24.530 2.138 -19.842 1.00 91.25 160 LEU A C 1
ATOM 1211 O O . LEU A 1 160 ? 25.088 1.944 -20.924 1.00 91.25 160 LEU A O 1
ATOM 1215 N N . ILE A 1 161 ? 23.220 2.015 -19.667 1.00 93.12 161 ILE A N 1
ATOM 1216 C CA . ILE A 1 161 ? 22.270 1.679 -20.721 1.00 93.12 161 ILE A CA 1
ATOM 1217 C C . ILE A 1 161 ? 21.370 2.890 -20.946 1.00 93.12 161 ILE A C 1
ATOM 1219 O O . ILE A 1 161 ? 20.707 3.373 -20.028 1.00 93.12 161 ILE A O 1
ATOM 1223 N N . ASN A 1 162 ? 21.346 3.377 -22.183 1.00 90.62 162 ASN A N 1
ATOM 1224 C CA . ASN A 1 162 ? 20.366 4.335 -22.662 1.00 90.62 162 ASN A CA 1
ATOM 1225 C C . ASN A 1 162 ? 19.139 3.583 -23.179 1.00 90.62 162 ASN A C 1
ATOM 1227 O O . ASN A 1 162 ? 19.251 2.875 -24.176 1.00 90.62 162 ASN A O 1
ATOM 1231 N N . LEU A 1 163 ? 17.983 3.782 -22.557 1.00 93.62 163 LEU A N 1
ATOM 1232 C CA . LEU A 1 163 ? 16.688 3.379 -23.087 1.00 93.62 163 LEU A CA 1
ATOM 1233 C C . LEU A 1 163 ? 16.011 4.600 -23.710 1.00 93.62 163 LEU A C 1
ATOM 1235 O O . LEU A 1 163 ? 15.610 5.532 -23.013 1.00 93.62 163 LEU A O 1
ATOM 1239 N N . THR A 1 164 ? 15.876 4.600 -25.032 1.00 92.88 164 THR A N 1
ATOM 1240 C CA . THR A 1 164 ? 15.023 5.550 -25.747 1.00 92.88 164 THR A CA 1
ATOM 1241 C C . THR A 1 164 ? 13.651 4.924 -25.928 1.00 92.88 164 THR A C 1
ATOM 1243 O O . THR A 1 164 ? 13.494 3.962 -26.679 1.00 92.88 164 THR A O 1
ATOM 1246 N N . VAL A 1 165 ? 12.667 5.468 -25.218 1.00 94.44 165 VAL A N 1
ATOM 1247 C CA . VAL A 1 165 ? 11.273 5.029 -25.277 1.00 94.44 165 VAL A CA 1
ATOM 1248 C C . VAL A 1 165 ? 10.535 5.948 -26.233 1.00 94.44 165 VAL A C 1
ATOM 1250 O O . VAL A 1 165 ? 10.527 7.164 -26.049 1.00 94.44 165 VAL A O 1
ATOM 1253 N N . ARG A 1 166 ? 9.943 5.374 -27.274 1.00 93.56 166 ARG A N 1
ATOM 1254 C CA . ARG A 1 166 ? 9.236 6.084 -28.336 1.00 93.56 166 ARG A CA 1
ATOM 1255 C C . ARG A 1 166 ? 7.771 5.697 -28.331 1.00 93.56 166 ARG A C 1
ATOM 1257 O O . ARG A 1 166 ? 7.454 4.512 -28.379 1.00 93.56 166 ARG A O 1
ATOM 1264 N N . ALA A 1 167 ? 6.894 6.690 -28.371 1.00 93.56 167 ALA A N 1
ATOM 1265 C CA . ALA A 1 167 ? 5.501 6.475 -28.713 1.00 93.56 167 ALA A CA 1
ATOM 1266 C C . ALA A 1 167 ? 5.360 6.410 -30.245 1.00 93.56 167 ALA A C 1
ATOM 1268 O O . ALA A 1 167 ? 5.873 7.259 -30.980 1.00 93.56 167 ALA A O 1
ATOM 1269 N N . ARG A 1 168 ? 4.693 5.373 -30.757 1.00 91.75 168 ARG A N 1
ATOM 1270 C CA . ARG A 1 168 ? 4.429 5.186 -32.197 1.00 91.75 168 ARG A CA 1
ATOM 1271 C C . ARG A 1 168 ? 3.422 6.192 -32.736 1.00 91.75 168 ARG A C 1
ATOM 1273 O O . ARG A 1 168 ? 3.419 6.481 -33.931 1.00 91.75 168 ARG A O 1
ATOM 1280 N N . LYS A 1 169 ? 2.576 6.704 -31.849 1.00 88.19 169 LYS A N 1
ATOM 1281 C CA . LYS A 1 169 ? 1.658 7.816 -32.076 1.00 88.19 169 LYS A CA 1
ATOM 1282 C C . LYS A 1 169 ? 1.980 8.891 -31.052 1.00 88.19 169 LYS A C 1
ATOM 1284 O O . LYS A 1 169 ? 2.393 8.569 -29.943 1.00 88.19 169 LYS A O 1
ATOM 1289 N N . GLU A 1 170 ? 1.804 10.149 -31.430 1.00 85.19 170 GLU A N 1
ATOM 1290 C CA . GLU A 1 170 ? 1.974 11.256 -30.491 1.00 85.19 170 GLU A CA 1
ATOM 1291 C C . GLU A 1 170 ? 1.009 11.072 -29.319 1.00 85.19 170 GLU A C 1
ATOM 1293 O O . GLU A 1 170 ? -0.177 10.806 -29.521 1.00 85.19 170 GLU A O 1
ATOM 1298 N N . LEU A 1 171 ? 1.534 11.179 -28.098 1.00 83.12 171 LEU A N 1
ATOM 1299 C CA . LEU A 1 171 ? 0.756 10.937 -26.884 1.00 83.12 171 LEU A CA 1
ATOM 1300 C C . LEU A 1 171 ? -0.337 11.994 -26.674 1.00 83.12 171 LEU A C 1
ATOM 1302 O O . LEU A 1 171 ? -1.396 11.714 -26.123 1.00 83.12 171 LEU A O 1
ATOM 1306 N N . MET A 1 172 ? -0.064 13.214 -27.134 1.00 87.56 172 MET A N 1
ATOM 1307 C CA . MET A 1 172 ? -0.922 14.393 -27.081 1.00 87.56 172 MET A CA 1
ATOM 1308 C C . MET A 1 172 ? -0.683 15.249 -28.332 1.00 87.56 172 MET A C 1
ATOM 1310 O O . MET A 1 172 ? 0.120 14.903 -29.197 1.00 87.56 172 MET A O 1
ATOM 1314 N N . THR A 1 173 ? -1.351 16.400 -28.425 1.00 84.38 173 THR A N 1
ATOM 1315 C CA . THR A 1 173 ? -1.072 17.384 -29.476 1.00 84.38 173 THR A CA 1
ATOM 1316 C C . THR A 1 173 ? 0.392 17.842 -29.403 1.00 84.38 173 THR A C 1
ATOM 1318 O O . THR A 1 173 ? 0.818 18.329 -28.350 1.00 84.38 173 THR A O 1
ATOM 1321 N N . PRO A 1 174 ? 1.168 17.728 -30.494 1.00 79.94 174 PRO A N 1
ATOM 1322 C CA . PRO A 1 174 ? 2.565 18.128 -30.507 1.00 79.94 174 PRO A CA 1
ATOM 1323 C C . PRO A 1 174 ? 2.699 19.644 -30.410 1.00 79.94 174 PRO A C 1
ATOM 1325 O O . PRO A 1 174 ? 1.868 20.407 -30.911 1.00 79.94 174 PRO A O 1
ATOM 1328 N N . LYS A 1 175 ? 3.789 20.096 -29.799 1.00 77.19 175 LYS A N 1
ATOM 1329 C CA . LYS A 1 175 ? 4.149 21.509 -29.791 1.00 77.19 175 LYS A CA 1
ATOM 1330 C C . LYS A 1 175 ? 4.851 21.912 -31.081 1.00 77.19 175 LYS A C 1
ATOM 1332 O O . LYS A 1 175 ? 5.555 21.128 -31.709 1.00 77.19 175 LYS A O 1
ATOM 1337 N N . ASN A 1 176 ? 4.729 23.197 -31.417 1.00 71.56 176 ASN A N 1
ATOM 1338 C CA . ASN A 1 176 ? 5.384 23.795 -32.585 1.00 71.56 176 ASN A CA 1
ATOM 1339 C C . ASN A 1 176 ? 6.923 23.713 -32.528 1.00 71.56 176 ASN A C 1
ATOM 1341 O O . ASN A 1 176 ? 7.574 23.790 -33.566 1.00 71.56 176 ASN A O 1
ATOM 1345 N N . GLN A 1 177 ? 7.507 23.585 -31.332 1.00 74.75 177 GLN A N 1
ATOM 1346 C CA . GLN A 1 177 ? 8.944 23.415 -31.120 1.00 74.75 177 GLN A CA 1
ATOM 1347 C C . GLN A 1 177 ? 9.191 22.180 -30.239 1.00 74.75 177 GLN A C 1
ATOM 1349 O O . GLN A 1 177 ? 8.864 22.227 -29.053 1.00 74.75 177 GLN A O 1
ATOM 1354 N N . PRO A 1 178 ? 9.753 21.089 -30.793 1.00 72.25 178 PRO A N 1
ATOM 1355 C CA . PRO A 1 178 ? 10.109 19.905 -30.019 1.00 72.25 178 PRO A CA 1
ATOM 1356 C C . PRO A 1 178 ? 11.243 20.177 -29.025 1.00 72.25 178 PRO A C 1
ATOM 1358 O O . PRO A 1 178 ? 12.223 20.858 -29.340 1.00 72.25 178 PRO A O 1
ATOM 1361 N N . ASN A 1 179 ? 11.154 19.578 -27.842 1.00 65.25 179 ASN A N 1
ATOM 1362 C CA . ASN A 1 179 ? 12.221 19.547 -26.854 1.00 65.25 179 ASN A CA 1
ATOM 1363 C C . ASN A 1 179 ? 13.265 18.474 -27.222 1.00 65.25 179 ASN A C 1
ATOM 1365 O O . ASN A 1 179 ? 13.199 17.331 -26.770 1.00 65.25 179 ASN A O 1
ATOM 1369 N N . ALA A 1 180 ? 14.222 18.851 -28.073 1.00 61.34 180 ALA A N 1
ATOM 1370 C CA . ALA A 1 180 ? 15.284 17.972 -28.579 1.00 61.34 180 ALA A CA 1
ATOM 1371 C C . ALA A 1 180 ? 16.706 18.514 -28.315 1.00 61.34 180 ALA A C 1
ATOM 1373 O O . ALA A 1 180 ? 17.670 18.097 -28.960 1.00 61.34 180 ALA A O 1
ATOM 1374 N N . ALA A 1 181 ? 16.862 19.472 -27.394 1.00 58.06 181 ALA A N 1
ATOM 1375 C CA . ALA A 1 181 ? 18.156 20.091 -27.110 1.00 58.06 181 ALA A CA 1
ATOM 1376 C C . ALA A 1 181 ? 19.177 19.047 -26.614 1.00 58.06 181 ALA A C 1
ATOM 1378 O O . ALA A 1 181 ? 18.953 18.376 -25.611 1.00 58.06 181 ALA A O 1
ATOM 1379 N N . GLY A 1 182 ? 20.302 18.907 -27.325 1.00 59.75 182 GLY A N 1
ATOM 1380 C CA . GLY A 1 182 ? 21.345 17.923 -27.000 1.00 59.75 182 GLY A CA 1
ATOM 1381 C C . GLY A 1 182 ? 20.993 16.469 -27.342 1.00 59.75 182 GLY A C 1
ATOM 1382 O O . GLY A 1 182 ? 21.730 15.568 -26.949 1.00 59.75 182 GLY A O 1
ATOM 1383 N N . MET A 1 183 ? 19.895 16.232 -28.068 1.00 67.12 183 MET A N 1
ATOM 1384 C CA . MET A 1 183 ? 19.453 14.901 -28.490 1.00 67.12 183 MET A CA 1
ATOM 1385 C C . MET A 1 183 ? 19.573 14.721 -30.009 1.00 67.12 183 MET A C 1
ATOM 1387 O O . MET A 1 183 ? 19.804 15.677 -30.752 1.00 67.12 183 MET A O 1
ATOM 1391 N N . ASP A 1 184 ? 19.481 13.478 -30.482 1.00 70.06 184 ASP A N 1
ATOM 1392 C CA . ASP A 1 184 ? 19.570 13.195 -31.914 1.00 70.06 184 ASP A CA 1
ATOM 1393 C C . ASP A 1 184 ? 18.323 13.675 -32.689 1.00 70.06 184 ASP A C 1
ATOM 1395 O O . ASP A 1 184 ? 17.288 14.023 -32.116 1.00 70.06 184 ASP A O 1
ATOM 1399 N N . LYS A 1 185 ? 18.415 13.681 -34.026 1.00 78.75 185 LYS A N 1
ATOM 1400 C CA . LYS A 1 185 ? 17.334 14.154 -34.909 1.00 78.75 185 LYS A CA 1
ATOM 1401 C C . LYS A 1 185 ? 16.017 13.393 -34.727 1.00 78.75 185 LYS A C 1
ATOM 1403 O O . LYS A 1 185 ? 14.961 13.963 -34.984 1.00 78.75 185 LYS A O 1
ATOM 1408 N N . SER A 1 186 ? 16.050 12.147 -34.256 1.00 80.75 186 SER A N 1
ATOM 1409 C CA . SER A 1 186 ? 14.834 11.350 -34.097 1.00 80.75 186 SER A CA 1
ATOM 1410 C C . SER A 1 186 ? 13.911 11.895 -33.001 1.00 80.75 186 SER A C 1
ATOM 1412 O O . SER A 1 186 ? 12.707 11.686 -33.086 1.00 80.75 186 SER A O 1
ATOM 1414 N N . PHE A 1 187 ? 14.428 12.677 -32.042 1.00 80.19 187 PHE A N 1
ATOM 1415 C CA . PHE A 1 187 ? 13.617 13.375 -31.030 1.00 80.19 187 PHE A CA 1
ATOM 1416 C C . PHE A 1 187 ? 12.804 14.547 -31.603 1.00 80.19 187 PHE A C 1
ATOM 1418 O O . PHE A 1 187 ? 11.848 14.998 -30.975 1.00 80.19 187 PHE A O 1
ATOM 1425 N N . ILE A 1 188 ? 13.162 15.037 -32.793 1.00 79.69 188 ILE A N 1
ATOM 1426 C CA . ILE A 1 188 ? 12.380 16.034 -33.539 1.00 79.69 188 ILE A CA 1
ATOM 1427 C C . ILE A 1 188 ? 11.263 15.331 -34.324 1.00 79.69 188 ILE A C 1
ATOM 1429 O O . ILE A 1 188 ? 10.147 15.834 -34.429 1.00 79.69 188 ILE A O 1
ATOM 1433 N N . GLU A 1 189 ? 11.561 14.155 -34.875 1.00 84.44 189 GLU A N 1
ATOM 1434 C CA . GLU A 1 189 ? 10.658 13.406 -35.753 1.00 84.44 189 GLU A CA 1
ATOM 1435 C C . GLU A 1 189 ? 9.613 12.601 -34.975 1.00 84.44 189 GLU A C 1
ATOM 1437 O O . GLU A 1 189 ? 8.458 12.539 -35.391 1.00 84.44 189 GLU A O 1
ATOM 1442 N N . HIS A 1 190 ? 9.982 12.056 -33.819 1.00 86.75 190 HIS A N 1
ATOM 1443 C CA . HIS A 1 190 ? 9.143 11.179 -33.011 1.00 86.75 190 HIS A CA 1
ATOM 1444 C C . HIS A 1 190 ? 8.935 11.728 -31.605 1.00 86.75 190 HIS A C 1
ATOM 1446 O O . HIS A 1 190 ? 9.780 12.451 -31.081 1.00 86.75 190 HIS A O 1
ATOM 1452 N N . ASP A 1 191 ? 7.809 11.359 -30.995 1.00 87.88 191 ASP A N 1
ATOM 1453 C CA . ASP A 1 191 ? 7.536 11.660 -29.595 1.00 87.88 191 ASP A CA 1
ATOM 1454 C C . ASP A 1 191 ? 8.192 10.590 -28.718 1.00 87.88 191 ASP A C 1
ATOM 1456 O O . ASP A 1 191 ? 7.772 9.431 -28.696 1.00 87.88 191 ASP A O 1
ATOM 1460 N N . GLN A 1 192 ? 9.300 10.948 -28.076 1.00 89.25 192 GLN A N 1
ATOM 1461 C CA . GLN A 1 192 ? 10.141 9.991 -27.365 1.00 89.25 192 GLN A CA 1
ATOM 1462 C C . GLN A 1 192 ? 10.888 10.644 -26.204 1.00 89.25 192 GLN A C 1
ATOM 1464 O O . GLN A 1 192 ? 11.058 11.862 -26.148 1.00 89.25 192 GLN A O 1
ATOM 1469 N N . TRP A 1 193 ? 11.349 9.822 -25.270 1.00 88.94 193 TRP A N 1
ATOM 1470 C CA . TRP A 1 193 ? 12.130 10.251 -24.117 1.00 88.94 193 TRP A CA 1
ATOM 1471 C C . TRP A 1 193 ? 13.253 9.264 -23.817 1.00 88.94 193 TRP A C 1
ATOM 1473 O O . TRP A 1 193 ? 13.317 8.156 -24.353 1.00 88.94 193 TRP A O 1
ATOM 1483 N N . ARG A 1 194 ? 14.179 9.706 -22.969 1.00 88.19 194 ARG A N 1
ATOM 1484 C CA . ARG A 1 194 ? 15.405 8.990 -22.631 1.00 88.19 194 ARG A CA 1
ATOM 1485 C C . ARG A 1 194 ? 15.434 8.634 -21.150 1.00 88.19 194 ARG A C 1
ATOM 1487 O O . ARG A 1 194 ? 15.158 9.478 -20.301 1.00 88.19 194 ARG A O 1
ATOM 1494 N N . ILE A 1 195 ? 15.827 7.400 -20.855 1.00 89.81 195 ILE A N 1
ATOM 1495 C CA . ILE A 1 195 ? 16.096 6.915 -19.502 1.00 89.81 195 ILE A CA 1
ATOM 1496 C C . ILE A 1 195 ? 17.474 6.271 -19.485 1.00 89.81 195 ILE A C 1
ATOM 1498 O O . ILE A 1 195 ? 17.793 5.454 -20.345 1.00 89.81 195 ILE A O 1
ATOM 1502 N N . VAL A 1 196 ? 18.301 6.652 -18.518 1.00 90.69 196 VAL A N 1
ATOM 1503 C CA . VAL A 1 196 ? 19.657 6.135 -18.354 1.00 90.69 196 VAL A CA 1
ATOM 1504 C C . VAL A 1 196 ? 19.749 5.349 -17.055 1.00 90.69 196 VAL A C 1
ATOM 1506 O O . VAL A 1 196 ? 19.484 5.876 -15.972 1.00 90.69 196 VAL A O 1
ATOM 1509 N N . ILE A 1 197 ? 20.144 4.084 -17.179 1.00 94.56 197 ILE A N 1
ATOM 1510 C CA . ILE A 1 197 ? 20.177 3.121 -16.077 1.00 94.56 197 ILE A CA 1
ATOM 1511 C C . ILE A 1 197 ? 21.503 2.358 -16.028 1.00 94.56 197 ILE A C 1
ATOM 1513 O O . ILE A 1 197 ? 22.193 2.226 -17.038 1.00 94.56 197 ILE A O 1
ATOM 1517 N N . ASN A 1 198 ? 21.808 1.790 -14.866 1.00 94.62 198 ASN A N 1
ATOM 1518 C CA . ASN A 1 198 ? 22.801 0.737 -14.686 1.00 94.62 198 ASN A CA 1
ATOM 1519 C C . ASN A 1 198 ? 22.223 -0.361 -13.773 1.00 94.62 198 ASN A C 1
ATOM 1521 O O . ASN A 1 198 ? 22.320 -0.258 -12.550 1.00 94.62 198 ASN A O 1
ATOM 1525 N N . PRO A 1 199 ? 21.628 -1.428 -14.332 1.00 95.69 199 PRO A N 1
ATOM 1526 C CA . PRO A 1 199 ? 21.050 -2.503 -13.525 1.00 95.69 199 PRO A CA 1
ATOM 1527 C C . PRO A 1 199 ? 22.087 -3.297 -12.713 1.00 95.69 199 PRO A C 1
ATOM 1529 O O . PRO A 1 199 ? 21.755 -3.915 -11.704 1.00 95.69 199 PRO A O 1
ATOM 1532 N N . ALA A 1 200 ? 23.361 -3.271 -13.115 1.00 94.44 200 ALA A N 1
ATOM 1533 C CA . ALA A 1 200 ? 24.434 -3.926 -12.372 1.00 94.44 200 ALA A CA 1
ATOM 1534 C C . ALA A 1 200 ? 24.870 -3.131 -11.124 1.00 94.44 200 ALA A C 1
ATOM 1536 O O . ALA A 1 200 ? 25.618 -3.659 -10.302 1.00 94.44 200 ALA A O 1
ATOM 1537 N N . ALA A 1 201 ? 24.408 -1.887 -10.954 1.00 92.88 201 ALA A N 1
ATOM 1538 C CA . ALA A 1 201 ? 24.791 -1.047 -9.825 1.00 92.88 201 ALA A CA 1
ATOM 1539 C C . ALA A 1 201 ? 24.201 -1.538 -8.491 1.00 92.88 201 ALA A C 1
ATOM 1541 O O . ALA A 1 201 ? 23.075 -2.044 -8.421 1.00 92.88 201 ALA A O 1
ATOM 1542 N N . SER A 1 202 ? 24.936 -1.345 -7.398 1.00 91.94 202 SER A N 1
ATOM 1543 C CA . SER A 1 202 ? 24.527 -1.718 -6.042 1.00 91.94 202 SER A CA 1
ATOM 1544 C C . SER A 1 202 ? 23.296 -0.949 -5.555 1.00 91.94 202 SER A C 1
ATOM 1546 O O . SER A 1 202 ? 22.537 -1.497 -4.762 1.00 91.94 202 SER A O 1
ATOM 1548 N N . GLY A 1 203 ? 23.046 0.260 -6.073 1.00 90.94 203 GLY A N 1
ATOM 1549 C CA . GLY A 1 203 ? 21.845 1.050 -5.786 1.00 90.94 203 GLY A CA 1
ATOM 1550 C C . GLY A 1 203 ? 20.565 0.569 -6.478 1.00 90.94 203 GLY A C 1
ATOM 1551 O O . GLY A 1 203 ? 19.518 1.189 -6.292 1.00 90.94 203 GLY A O 1
ATOM 1552 N N . ALA A 1 204 ? 20.619 -0.502 -7.280 1.00 94.44 204 ALA A N 1
ATOM 1553 C CA . ALA A 1 204 ? 19.419 -1.136 -7.820 1.00 94.44 204 ALA A CA 1
ATOM 1554 C C . ALA A 1 204 ? 18.656 -1.863 -6.700 1.00 94.44 204 ALA A C 1
ATOM 1556 O O . ALA A 1 204 ? 19.257 -2.500 -5.832 1.00 94.44 204 ALA A O 1
ATOM 1557 N N . VAL A 1 205 ? 17.329 -1.767 -6.716 1.00 95.31 205 VAL A N 1
ATOM 1558 C CA . VAL A 1 205 ? 16.460 -2.282 -5.652 1.00 95.31 205 VAL A CA 1
ATOM 1559 C C . VAL A 1 205 ? 16.018 -3.700 -5.990 1.00 95.31 205 VAL A C 1
ATOM 1561 O O . VAL A 1 205 ? 15.514 -3.952 -7.078 1.00 95.31 205 VAL A O 1
ATOM 1564 N N . HIS A 1 206 ? 16.161 -4.639 -5.059 1.00 95.19 206 HIS A N 1
ATOM 1565 C CA . HIS A 1 206 ? 15.630 -5.985 -5.269 1.00 95.19 206 HIS A CA 1
ATOM 1566 C C . HIS A 1 206 ? 14.094 -5.972 -5.335 1.00 95.19 206 HIS A C 1
ATOM 1568 O O . HIS A 1 206 ? 13.440 -5.345 -4.499 1.00 95.19 206 HIS A O 1
ATOM 1574 N N . LEU A 1 207 ? 13.523 -6.661 -6.325 1.00 94.38 207 LEU A N 1
ATOM 1575 C CA . LEU A 1 207 ? 12.081 -6.830 -6.483 1.00 94.38 207 LEU A CA 1
ATOM 1576 C C . LEU A 1 207 ? 11.746 -8.310 -6.656 1.00 94.38 207 LEU A C 1
ATOM 1578 O O . LEU A 1 207 ? 12.004 -8.885 -7.709 1.00 94.38 207 LEU A O 1
ATOM 1582 N N . ALA A 1 208 ? 11.095 -8.894 -5.650 1.00 91.38 208 ALA A N 1
ATOM 1583 C CA . ALA A 1 208 ? 10.794 -10.326 -5.609 1.00 91.38 208 ALA A CA 1
ATOM 1584 C C . ALA A 1 208 ? 9.969 -10.839 -6.807 1.00 91.38 208 ALA A C 1
ATOM 1586 O O . ALA A 1 208 ? 10.132 -11.983 -7.219 1.00 91.38 208 ALA A O 1
ATOM 1587 N N . ALA A 1 209 ? 9.127 -9.992 -7.414 1.00 92.06 209 ALA A N 1
ATOM 1588 C CA . ALA A 1 209 ? 8.396 -10.339 -8.638 1.00 92.06 209 ALA A CA 1
ATOM 1589 C C . ALA A 1 209 ? 9.320 -10.739 -9.803 1.00 92.06 209 ALA A C 1
ATOM 1591 O O . ALA A 1 209 ? 8.900 -11.471 -10.691 1.00 92.06 209 ALA A O 1
ATOM 1592 N N . LEU A 1 210 ? 10.567 -10.259 -9.817 1.00 94.94 210 LEU A N 1
ATOM 1593 C CA . LEU A 1 210 ? 11.542 -10.567 -10.860 1.00 94.94 210 LEU A CA 1
ATOM 1594 C C . LEU A 1 210 ? 12.338 -11.847 -10.580 1.00 94.94 210 LEU A C 1
ATOM 1596 O O . LEU A 1 210 ? 13.158 -12.198 -11.413 1.00 94.94 210 LEU A O 1
ATOM 1600 N N . ASP A 1 211 ? 12.140 -12.538 -9.455 1.00 93.19 211 ASP A N 1
ATOM 1601 C CA . ASP A 1 211 ? 12.916 -13.745 -9.120 1.00 93.19 211 ASP A CA 1
ATOM 1602 C C . ASP A 1 211 ? 12.353 -15.031 -9.763 1.00 93.19 211 ASP A C 1
ATOM 1604 O O . ASP A 1 211 ? 13.014 -16.065 -9.763 1.00 93.19 211 ASP A O 1
ATOM 1608 N N . SER A 1 212 ? 11.139 -15.000 -10.320 1.00 85.81 212 SER A N 1
ATOM 1609 C CA . SER A 1 212 ? 10.457 -16.177 -10.892 1.00 85.81 212 SER A CA 1
ATOM 1610 C C . SER A 1 212 ? 11.150 -16.710 -12.152 1.00 85.81 212 SER A C 1
ATOM 1612 O O . SER A 1 212 ? 11.706 -15.931 -12.895 1.00 85.81 212 SER A O 1
ATOM 1614 N N . GLU A 1 213 ? 11.107 -18.000 -12.495 1.00 82.56 213 GLU A N 1
ATOM 1615 C CA . GLU A 1 213 ? 11.806 -18.513 -13.706 1.00 82.56 213 GLU A CA 1
ATOM 1616 C C . GLU A 1 213 ? 11.290 -17.946 -15.045 1.00 82.56 213 GLU A C 1
ATOM 1618 O O . GLU A 1 213 ? 11.896 -18.137 -16.100 1.00 82.56 213 GLU A O 1
ATOM 1623 N N . HIS A 1 214 ? 10.141 -17.277 -15.032 1.00 84.69 214 HIS A N 1
ATOM 1624 C CA . HIS A 1 214 ? 9.497 -16.726 -16.215 1.00 84.69 214 HIS A CA 1
ATOM 1625 C C . HIS A 1 214 ? 9.348 -15.216 -16.077 1.00 84.69 214 HIS A C 1
ATOM 1627 O O . HIS A 1 214 ? 9.412 -14.665 -14.982 1.00 84.69 214 HIS A O 1
ATOM 1633 N N . LEU A 1 215 ? 9.118 -14.526 -17.194 1.00 83.62 215 LEU A N 1
ATOM 1634 C CA . LEU A 1 215 ? 8.740 -13.119 -17.136 1.00 83.62 215 LEU A CA 1
ATOM 1635 C C . LEU A 1 215 ? 7.454 -12.967 -16.304 1.00 83.62 215 LEU A C 1
ATOM 1637 O O . LEU A 1 215 ? 6.452 -13.595 -16.661 1.00 83.62 215 LEU A O 1
ATOM 1641 N N . PRO A 1 216 ? 7.462 -12.146 -15.239 1.00 85.50 216 PRO A N 1
ATOM 1642 C CA . PRO A 1 216 ? 6.309 -12.018 -14.364 1.00 85.50 216 PRO A CA 1
ATOM 1643 C C . PRO A 1 216 ? 5.113 -11.424 -15.097 1.00 85.50 216 PRO A C 1
ATOM 1645 O O . PRO A 1 216 ? 5.251 -10.643 -16.048 1.00 85.50 216 PRO A O 1
ATOM 1648 N N . ALA A 1 217 ? 3.926 -11.796 -14.628 1.00 90.44 217 ALA A N 1
ATOM 1649 C CA . ALA A 1 217 ? 2.690 -11.220 -15.122 1.00 90.44 217 ALA A CA 1
ATOM 1650 C C . ALA A 1 217 ? 2.609 -9.722 -14.752 1.00 90.44 217 ALA A C 1
ATOM 1652 O O . ALA A 1 217 ? 3.174 -9.307 -13.731 1.00 90.44 217 ALA A O 1
ATOM 1653 N N . PRO A 1 218 ? 1.924 -8.886 -15.553 1.00 91.56 218 PRO A N 1
ATOM 1654 C CA . PRO A 1 218 ? 1.811 -7.456 -15.275 1.00 91.56 218 PRO A CA 1
ATOM 1655 C C . PRO A 1 218 ? 1.248 -7.159 -13.873 1.00 91.56 218 PRO A C 1
ATOM 1657 O O . PRO A 1 218 ? 1.772 -6.313 -13.152 1.00 91.56 218 PRO A O 1
ATOM 1660 N N . GLU A 1 219 ? 0.219 -7.879 -13.439 1.00 91.44 219 GLU A N 1
ATOM 1661 C CA . GLU A 1 219 ? -0.366 -7.732 -12.108 1.00 91.44 219 GLU A CA 1
ATOM 1662 C C . GLU A 1 219 ? 0.629 -8.071 -10.991 1.00 91.44 219 GLU A C 1
ATOM 1664 O O . GLU A 1 219 ? 0.650 -7.400 -9.963 1.00 91.44 219 GLU A O 1
ATOM 1669 N N . GLU A 1 220 ? 1.521 -9.040 -11.197 1.00 92.31 220 GLU A N 1
ATOM 1670 C CA . GLU A 1 220 ? 2.545 -9.380 -10.210 1.00 92.31 220 GLU A CA 1
ATOM 1671 C C . GLU A 1 220 ? 3.598 -8.273 -10.097 1.00 92.31 220 GLU A C 1
ATOM 1673 O O . GLU A 1 220 ? 3.935 -7.848 -8.989 1.00 92.31 220 GLU A O 1
ATOM 1678 N N . ILE A 1 221 ? 4.051 -7.727 -11.231 1.00 93.44 221 ILE A N 1
ATOM 1679 C CA . ILE A 1 221 ? 4.935 -6.556 -11.239 1.00 93.44 221 ILE A CA 1
ATOM 1680 C C . ILE A 1 221 ? 4.274 -5.394 -10.490 1.00 93.44 221 ILE A C 1
ATOM 1682 O O . ILE A 1 221 ? 4.892 -4.791 -9.611 1.00 93.44 221 ILE A O 1
ATOM 1686 N N . PHE A 1 222 ? 3.017 -5.088 -10.816 1.00 94.56 222 PHE A N 1
ATOM 1687 C CA . PHE A 1 222 ? 2.294 -3.969 -10.221 1.00 94.56 222 PHE A CA 1
ATOM 1688 C C . PHE A 1 222 ? 2.086 -4.162 -8.713 1.00 94.56 222 PHE A C 1
ATOM 1690 O O . PHE A 1 222 ? 2.320 -3.238 -7.931 1.00 94.56 222 PHE A O 1
ATOM 1697 N N . ALA A 1 223 ? 1.728 -5.376 -8.285 1.00 94.12 223 ALA A N 1
ATOM 1698 C CA . ALA A 1 223 ? 1.554 -5.712 -6.879 1.00 94.12 223 ALA A CA 1
ATOM 1699 C C . ALA A 1 223 ? 2.830 -5.455 -6.063 1.00 94.12 223 ALA A C 1
ATOM 1701 O O . ALA A 1 223 ? 2.768 -4.804 -5.020 1.00 94.12 223 ALA A O 1
ATOM 1702 N N . TYR A 1 224 ? 3.990 -5.916 -6.537 1.00 93.44 224 TYR A N 1
ATOM 1703 C CA . TYR A 1 224 ? 5.247 -5.765 -5.798 1.00 93.44 224 TYR A CA 1
ATOM 1704 C C . TYR A 1 224 ? 5.868 -4.368 -5.925 1.00 93.44 224 TYR A C 1
ATOM 1706 O O . TYR A 1 224 ? 6.405 -3.852 -4.944 1.00 93.44 224 TYR A O 1
ATOM 1714 N N . ALA A 1 225 ? 5.812 -3.744 -7.104 1.00 92.81 225 ALA A N 1
ATOM 1715 C CA . ALA A 1 225 ? 6.476 -2.462 -7.343 1.00 92.81 225 ALA A CA 1
ATOM 1716 C C . ALA A 1 225 ? 5.641 -1.258 -6.877 1.00 92.81 225 ALA A C 1
ATOM 1718 O O . ALA A 1 225 ? 6.205 -0.275 -6.397 1.00 92.81 225 ALA A O 1
ATOM 1719 N N . VAL A 1 226 ? 4.309 -1.330 -6.994 1.00 91.94 226 VAL A N 1
ATOM 1720 C CA . VAL A 1 226 ? 3.405 -0.194 -6.746 1.00 91.94 226 VAL A CA 1
ATOM 1721 C C . VAL A 1 226 ? 2.572 -0.398 -5.484 1.00 91.94 226 VAL A C 1
ATOM 1723 O O . VAL A 1 226 ? 2.564 0.470 -4.605 1.00 91.94 226 VAL A O 1
ATOM 1726 N N . THR A 1 227 ? 1.879 -1.533 -5.374 1.00 94.06 227 THR A N 1
ATOM 1727 C CA . THR A 1 227 ? 0.900 -1.764 -4.299 1.00 94.06 227 THR A CA 1
ATOM 1728 C C . THR A 1 227 ? 1.566 -2.075 -2.961 1.00 94.06 227 THR A C 1
ATOM 1730 O O . THR A 1 227 ? 1.126 -1.568 -1.932 1.00 94.06 227 THR A O 1
ATOM 1733 N N . TRP A 1 228 ? 2.664 -2.836 -2.957 1.00 93.19 228 TRP A N 1
ATOM 1734 C CA . TRP A 1 228 ? 3.293 -3.376 -1.746 1.00 93.19 228 TRP A CA 1
ATOM 1735 C C . TRP A 1 228 ? 3.559 -2.332 -0.659 1.00 93.19 228 TRP A C 1
ATOM 1737 O O . TRP A 1 228 ? 3.176 -2.513 0.494 1.00 93.19 228 TRP A O 1
ATOM 1747 N N . ARG A 1 229 ? 4.196 -1.208 -1.014 1.00 90.19 229 ARG A N 1
ATOM 1748 C CA . ARG A 1 229 ? 4.522 -0.150 -0.042 1.00 90.19 229 ARG A CA 1
ATOM 1749 C C . ARG A 1 229 ? 3.277 0.562 0.483 1.00 90.19 229 ARG A C 1
ATOM 1751 O O . ARG A 1 229 ? 3.240 0.936 1.653 1.00 90.19 229 ARG A O 1
ATOM 1758 N N . GLN A 1 230 ? 2.273 0.749 -0.371 1.00 91.81 230 GLN A N 1
ATOM 1759 C CA . GLN A 1 230 ? 1.014 1.394 0.005 1.00 91.81 230 GLN A CA 1
ATOM 1760 C C . GLN A 1 230 ? 0.224 0.501 0.961 1.00 91.81 230 GLN A C 1
ATOM 1762 O O . GLN A 1 230 ? -0.216 0.956 2.017 1.00 91.81 230 GLN A O 1
ATOM 1767 N N . GLU A 1 231 ? 0.125 -0.786 0.633 1.00 95.88 231 GLU A N 1
ATOM 1768 C CA . GLU A 1 231 ? -0.506 -1.785 1.481 1.00 95.88 231 GLU A CA 1
ATOM 1769 C C . GLU A 1 231 ? 0.231 -1.919 2.818 1.00 95.88 231 GLU A C 1
ATOM 1771 O O . GLU A 1 231 ? -0.402 -1.858 3.866 1.00 95.88 231 GLU A O 1
ATOM 1776 N N . GLN A 1 232 ? 1.563 -2.024 2.815 1.00 94.94 232 GLN A N 1
ATOM 1777 C CA . GLN A 1 232 ? 2.359 -2.106 4.041 1.00 94.94 232 GLN A CA 1
ATOM 1778 C C . GLN A 1 232 ? 2.119 -0.898 4.965 1.00 94.94 232 GLN A C 1
ATOM 1780 O O . GLN A 1 232 ? 1.898 -1.067 6.167 1.00 94.94 232 GLN A O 1
ATOM 1785 N N . ALA A 1 233 ? 2.104 0.322 4.416 1.00 93.00 233 ALA A N 1
ATOM 1786 C CA . ALA A 1 233 ? 1.799 1.528 5.186 1.00 93.00 233 ALA A CA 1
ATOM 1787 C C . ALA A 1 233 ? 0.369 1.501 5.756 1.00 93.00 233 ALA A C 1
ATOM 1789 O O . ALA A 1 233 ? 0.153 1.835 6.925 1.00 93.00 233 ALA A O 1
ATOM 1790 N N . LYS A 1 234 ? -0.611 1.055 4.959 1.00 95.69 234 LYS A N 1
ATOM 1791 C CA . LYS A 1 234 ? -2.009 0.924 5.391 1.00 95.69 234 LYS A CA 1
ATOM 1792 C C . LYS A 1 234 ? -2.179 -0.141 6.475 1.00 95.69 234 LYS A C 1
ATOM 1794 O O . LYS A 1 234 ? -2.841 0.120 7.477 1.00 95.69 234 LYS A O 1
ATOM 1799 N N . ARG A 1 235 ? -1.512 -1.288 6.347 1.00 96.06 235 ARG A N 1
ATOM 1800 C CA . ARG A 1 235 ? -1.452 -2.349 7.364 1.00 96.06 235 ARG A CA 1
ATOM 1801 C C . ARG A 1 235 ? -0.855 -1.852 8.677 1.00 96.06 235 ARG A C 1
ATOM 1803 O O . ARG A 1 235 ? -1.406 -2.131 9.738 1.00 96.06 235 ARG A O 1
ATOM 1810 N N . GLN A 1 236 ? 0.212 -1.050 8.630 1.00 95.50 236 GLN A N 1
ATOM 1811 C CA . GLN A 1 236 ? 0.774 -0.432 9.837 1.00 95.50 236 GLN A CA 1
ATOM 1812 C C . GLN A 1 236 ? -0.236 0.502 10.525 1.00 95.50 236 GLN A C 1
ATOM 1814 O O . GLN A 1 236 ? -0.349 0.504 11.752 1.00 95.50 236 GLN A O 1
ATOM 1819 N N . ALA A 1 237 ? -0.989 1.290 9.750 1.00 95.38 237 ALA A N 1
ATOM 1820 C CA . ALA A 1 237 ? -2.032 2.164 10.285 1.00 95.38 237 ALA A CA 1
ATOM 1821 C C . ALA A 1 237 ? -3.188 1.368 10.919 1.00 95.38 237 ALA A C 1
ATOM 1823 O O . ALA A 1 237 ? -3.612 1.687 12.032 1.00 95.38 237 ALA A O 1
ATOM 1824 N N . LEU A 1 238 ? -3.651 0.306 10.253 1.00 97.88 238 LEU A N 1
ATOM 1825 C CA . LEU A 1 238 ? -4.669 -0.614 10.769 1.00 97.88 238 LEU A CA 1
ATOM 1826 C C . LEU A 1 238 ? -4.210 -1.306 12.063 1.00 97.88 238 LEU A C 1
ATOM 1828 O O . LEU A 1 238 ? -4.991 -1.432 13.007 1.00 97.88 238 LEU A O 1
ATOM 1832 N N . ASP A 1 239 ? -2.943 -1.724 12.139 1.00 97.94 239 ASP A N 1
ATOM 1833 C CA . ASP A 1 239 ? -2.368 -2.356 13.330 1.00 97.94 239 ASP A CA 1
ATOM 1834 C C . ASP A 1 239 ? -2.377 -1.420 14.544 1.00 97.94 239 ASP A C 1
ATOM 1836 O O . ASP A 1 239 ? -2.897 -1.786 15.602 1.00 97.94 239 ASP A O 1
ATOM 1840 N N . ARG A 1 240 ? -1.893 -0.182 14.370 1.00 97.12 240 ARG A N 1
ATOM 1841 C CA . ARG A 1 240 ? -1.941 0.854 15.415 1.00 97.12 240 ARG A CA 1
ATOM 1842 C C . ARG A 1 240 ? -3.374 1.131 15.864 1.00 97.12 240 ARG A C 1
ATOM 1844 O O . ARG A 1 240 ? -3.648 1.182 17.059 1.00 97.12 240 ARG A O 1
ATOM 1851 N N . LYS A 1 241 ? -4.307 1.226 14.915 1.00 97.88 241 LYS A N 1
ATOM 1852 C CA . LYS A 1 241 ? -5.717 1.501 15.206 1.00 97.88 241 LYS A CA 1
ATOM 1853 C C . LYS A 1 241 ? -6.371 0.394 16.036 1.00 97.88 241 LYS A C 1
ATOM 1855 O O . LYS A 1 241 ? -7.162 0.689 16.928 1.00 97.88 241 LYS A O 1
ATOM 1860 N N . LEU A 1 242 ? -6.018 -0.868 15.797 1.00 98.44 242 LEU A N 1
ATOM 1861 C CA . LEU A 1 242 ? -6.483 -1.988 16.622 1.00 98.44 242 LEU A CA 1
ATOM 1862 C C . LEU A 1 242 ? -5.885 -1.966 18.033 1.00 98.44 242 LEU A C 1
ATOM 1864 O O . LEU A 1 242 ? -6.591 -2.273 18.994 1.00 98.44 242 LEU A O 1
ATOM 1868 N N . ALA A 1 243 ? -4.624 -1.555 18.186 1.00 98.25 243 ALA A N 1
ATOM 1869 C CA . ALA A 1 243 ? -4.024 -1.350 19.504 1.00 98.25 243 ALA A CA 1
ATOM 1870 C C . ALA A 1 243 ? -4.712 -0.206 20.280 1.00 98.25 243 ALA A C 1
ATOM 1872 O O . ALA A 1 243 ? -5.013 -0.348 21.472 1.00 98.25 243 ALA A O 1
ATOM 1873 N N . ASP A 1 244 ? -5.046 0.893 19.600 1.00 98.50 244 ASP A N 1
ATOM 1874 C CA . ASP A 1 244 ? -5.799 2.007 20.184 1.00 98.50 244 ASP A CA 1
ATOM 1875 C C . ASP A 1 244 ? -7.222 1.582 20.574 1.00 98.50 244 ASP A C 1
ATOM 1877 O O . ASP A 1 244 ? -7.681 1.881 21.680 1.00 98.50 244 ASP A O 1
ATOM 1881 N N . MET A 1 245 ? -7.904 0.815 19.715 1.00 98.62 245 MET A N 1
ATOM 1882 C CA . MET A 1 245 ? -9.214 0.223 20.009 1.00 98.62 245 MET A CA 1
ATOM 1883 C C . MET A 1 245 ? -9.161 -0.684 21.242 1.00 98.62 245 MET A C 1
ATOM 1885 O O . MET A 1 245 ? -9.978 -0.528 22.151 1.00 98.62 245 MET A O 1
ATOM 1889 N N . LYS A 1 246 ? -8.167 -1.580 21.329 1.00 98.50 246 LYS A N 1
ATOM 1890 C CA . LYS A 1 246 ? -7.955 -2.450 22.499 1.00 98.50 246 LYS A CA 1
ATOM 1891 C C . LYS A 1 246 ? -7.760 -1.636 23.777 1.00 98.50 246 LYS A C 1
ATOM 1893 O O . LYS A 1 246 ? -8.306 -1.984 24.827 1.00 98.50 246 LYS A O 1
ATOM 1898 N N . THR A 1 247 ? -7.028 -0.528 23.682 1.00 98.38 247 THR A N 1
ATOM 1899 C CA . THR A 1 247 ? -6.817 0.398 24.799 1.00 98.38 247 THR A CA 1
ATOM 1900 C C . THR A 1 247 ? -8.132 1.029 25.258 1.00 98.38 247 THR A C 1
ATOM 1902 O O . THR A 1 247 ? -8.396 1.064 26.462 1.00 98.38 247 THR A O 1
ATOM 1905 N N . GLN A 1 248 ? -8.989 1.486 24.336 1.00 98.44 248 GLN A N 1
ATOM 1906 C CA . GLN A 1 248 ? -10.287 2.062 24.711 1.00 98.44 248 GLN A CA 1
ATOM 1907 C C . GLN A 1 248 ? -11.239 1.020 25.303 1.00 98.44 248 GLN A C 1
ATOM 1909 O O . GLN A 1 248 ? -11.834 1.285 26.344 1.00 98.44 248 GLN A O 1
ATOM 1914 N N . LEU A 1 249 ? -11.322 -0.185 24.733 1.00 98.19 249 LEU A N 1
ATOM 1915 C CA . LEU A 1 249 ? -12.141 -1.270 25.291 1.00 98.19 249 LEU A CA 1
ATOM 1916 C C . LEU A 1 249 ? -11.677 -1.680 26.696 1.00 98.19 249 LEU A C 1
ATOM 1918 O O . LEU A 1 249 ? -12.494 -1.887 27.592 1.00 98.19 249 LEU A O 1
ATOM 1922 N N . THR A 1 250 ? -10.363 -1.707 26.935 1.00 98.06 250 THR A N 1
ATOM 1923 C CA . THR A 1 250 ? -9.805 -1.948 28.276 1.00 98.06 250 THR A CA 1
ATOM 1924 C C . THR A 1 250 ? -10.214 -0.844 29.255 1.00 98.06 250 THR A C 1
ATOM 1926 O O . THR A 1 250 ? -10.615 -1.129 30.383 1.00 98.06 250 THR A O 1
ATOM 1929 N N . ARG A 1 251 ? -10.177 0.428 28.833 1.00 97.94 251 ARG A N 1
ATOM 1930 C CA . ARG A 1 251 ? -10.655 1.556 29.654 1.00 97.94 251 ARG A CA 1
ATOM 1931 C C . ARG A 1 251 ? -12.150 1.452 29.951 1.00 97.94 251 ARG A C 1
ATOM 1933 O O . ARG A 1 251 ? -12.538 1.637 31.099 1.00 97.94 251 ARG A O 1
ATOM 1940 N N . ILE A 1 252 ? -12.967 1.115 28.955 1.00 97.44 252 ILE A N 1
ATOM 1941 C CA . ILE A 1 252 ? -14.414 0.902 29.104 1.00 97.44 252 ILE A CA 1
ATOM 1942 C C . ILE A 1 252 ? -14.691 -0.212 30.124 1.00 97.44 252 ILE A C 1
ATOM 1944 O O . ILE A 1 252 ? -15.512 -0.027 31.024 1.00 97.44 252 ILE A O 1
ATOM 1948 N N . SER A 1 253 ? -13.964 -1.330 30.051 1.00 97.12 253 SER A N 1
ATOM 1949 C CA . SER A 1 253 ? -14.054 -2.430 31.024 1.00 97.12 253 SER A CA 1
ATOM 1950 C C . SER A 1 253 ? -13.677 -1.988 32.447 1.00 97.12 253 SER A C 1
ATOM 1952 O O . SER A 1 253 ? -14.398 -2.262 33.414 1.00 97.12 253 SER A O 1
ATOM 1954 N N . ASN A 1 254 ? -12.600 -1.209 32.587 1.00 97.56 254 ASN A N 1
ATOM 1955 C CA . ASN A 1 254 ? -12.186 -0.658 33.879 1.00 97.56 254 ASN A CA 1
ATOM 1956 C C . ASN A 1 254 ? -13.241 0.297 34.457 1.00 97.56 254 ASN A C 1
ATOM 1958 O O . ASN A 1 254 ? -13.610 0.160 35.623 1.00 97.56 254 ASN A O 1
ATOM 1962 N N . PHE A 1 255 ? -13.786 1.217 33.653 1.00 97.06 255 PHE A N 1
ATOM 1963 C CA . PHE A 1 255 ? -14.865 2.105 34.098 1.00 97.06 255 PHE A CA 1
ATOM 1964 C C . PHE A 1 255 ? -16.133 1.331 34.455 1.00 97.06 255 PHE A C 1
ATOM 1966 O O . PHE A 1 255 ? -16.771 1.650 35.453 1.00 97.06 255 PHE A O 1
ATOM 1973 N N . THR A 1 256 ? -16.449 0.262 33.723 1.00 95.88 256 THR A N 1
ATOM 1974 C CA . THR A 1 256 ? -17.550 -0.653 34.059 1.00 95.88 256 THR A CA 1
ATOM 1975 C C . THR A 1 256 ? -17.370 -1.280 35.438 1.00 95.88 256 THR A C 1
ATOM 1977 O O . THR A 1 256 ? -18.296 -1.281 36.250 1.00 95.88 256 THR A O 1
ATOM 1980 N N . SER A 1 257 ? -16.152 -1.715 35.756 1.00 96.62 257 SER A N 1
ATOM 1981 C CA . SER A 1 257 ? -15.819 -2.239 37.084 1.00 96.62 257 SER A CA 1
ATOM 1982 C C . SER A 1 257 ? -15.921 -1.162 38.173 1.00 96.62 257 SER A C 1
ATOM 1984 O O . SER A 1 257 ? -16.459 -1.417 39.250 1.00 96.62 257 SER A O 1
ATOM 1986 N N . MET A 1 258 ? -15.470 0.067 37.894 1.00 96.44 258 MET A N 1
ATOM 1987 C CA . MET A 1 258 ? -15.581 1.191 38.832 1.00 96.44 258 MET A CA 1
ATOM 1988 C C . MET A 1 258 ? -17.035 1.613 39.081 1.00 96.44 258 MET A C 1
ATOM 1990 O O . MET A 1 258 ? -17.382 1.934 40.217 1.00 96.44 258 MET A O 1
ATOM 1994 N N . MET A 1 259 ? -17.898 1.583 38.061 1.00 94.25 259 MET A N 1
ATOM 1995 C CA . MET A 1 259 ? -19.337 1.847 38.199 1.00 94.25 259 MET A CA 1
ATOM 1996 C C . MET A 1 259 ? -20.002 0.850 39.152 1.00 94.25 259 MET A C 1
ATOM 1998 O O . MET A 1 259 ? -20.792 1.244 40.008 1.00 94.25 259 MET A O 1
ATOM 2002 N N . ALA A 1 260 ? -19.615 -0.427 39.081 1.00 92.69 260 ALA A N 1
ATOM 2003 C CA . ALA A 1 260 ? -20.109 -1.444 40.002 1.00 92.69 260 ALA A CA 1
ATOM 2004 C C . ALA A 1 260 ? -19.660 -1.205 41.456 1.00 92.69 260 ALA A C 1
ATOM 2006 O O . ALA A 1 260 ? -20.378 -1.586 42.378 1.00 92.69 260 ALA A O 1
ATOM 2007 N N . GLN A 1 261 ? -18.503 -0.576 41.678 1.00 94.50 261 GLN A N 1
ATOM 2008 C CA . GLN A 1 261 ? -17.929 -0.337 43.012 1.00 94.50 261 GLN A CA 1
ATOM 2009 C C . GLN A 1 261 ? -18.303 1.028 43.611 1.00 94.50 261 GLN A C 1
ATOM 2011 O O . GLN A 1 261 ? -18.275 1.195 44.829 1.00 94.50 261 GLN A O 1
ATOM 2016 N N . THR A 1 262 ? -18.666 2.003 42.777 1.00 93.81 262 THR A N 1
ATOM 2017 C CA . THR A 1 262 ? -18.939 3.379 43.203 1.00 93.81 262 THR A CA 1
ATOM 2018 C C . THR A 1 262 ? -20.416 3.554 43.515 1.00 93.81 262 THR A C 1
ATOM 2020 O O . THR A 1 262 ? -21.262 3.438 42.632 1.00 93.81 262 THR A O 1
ATOM 2023 N N . SER A 1 263 ? -20.732 3.885 44.767 1.00 94.12 263 SER A N 1
ATOM 2024 C CA . SER A 1 263 ? -22.085 4.269 45.167 1.00 94.12 263 SER A CA 1
ATOM 2025 C C . SER A 1 263 ? -22.091 5.595 45.898 1.00 94.12 263 SER A C 1
ATOM 2027 O O . SER A 1 263 ? -21.227 5.837 46.740 1.00 94.12 263 SER A O 1
ATOM 2029 N N . VAL A 1 264 ? -23.097 6.414 45.625 1.00 92.81 264 VAL A N 1
ATOM 2030 C CA . VAL A 1 264 ? -23.289 7.714 46.270 1.00 92.81 264 VAL A CA 1
ATOM 2031 C C . VAL A 1 264 ? -24.728 7.854 46.749 1.00 92.81 264 VAL A C 1
ATOM 2033 O O . VAL A 1 264 ? -25.614 7.115 46.322 1.00 92.81 264 VAL A O 1
ATOM 2036 N N . ARG A 1 265 ? -24.970 8.810 47.643 1.00 89.38 265 ARG A N 1
ATOM 2037 C CA . ARG A 1 265 ? -26.327 9.177 48.044 1.00 89.38 265 ARG A CA 1
ATOM 2038 C C . ARG A 1 265 ? -26.941 10.086 46.983 1.00 89.38 265 ARG A C 1
ATOM 2040 O O . ARG A 1 265 ? -26.320 11.082 46.625 1.00 89.38 265 ARG A O 1
ATOM 2047 N N . VAL A 1 266 ? -28.159 9.781 46.541 1.00 86.31 266 VAL A N 1
ATOM 2048 C CA . VAL A 1 266 ? -28.939 10.619 45.615 1.00 86.31 266 VAL A CA 1
ATOM 2049 C C . VAL A 1 266 ? -30.326 10.821 46.210 1.00 86.31 266 VAL A C 1
ATOM 2051 O O . VAL A 1 266 ? -31.110 9.882 46.328 1.00 86.31 266 VAL A O 1
ATOM 2054 N N . GLY A 1 267 ? -30.630 12.049 46.635 1.00 83.38 267 GLY A N 1
ATOM 2055 C CA . GLY A 1 267 ? -31.893 12.354 47.311 1.00 83.38 267 GLY A CA 1
ATOM 2056 C C . GLY A 1 267 ? -32.147 11.441 48.532 1.00 83.38 267 GLY A C 1
ATOM 2057 O O . GLY A 1 267 ? -31.330 11.439 49.466 1.00 83.38 267 GLY A O 1
ATOM 2058 N N . PRO A 1 268 ? -33.274 10.697 48.575 1.00 85.19 268 PRO A N 1
ATOM 2059 C CA . PRO A 1 268 ? -33.583 9.782 49.673 1.00 85.19 268 PRO A CA 1
ATOM 2060 C C . PRO A 1 268 ? -32.791 8.465 49.616 1.00 85.19 268 PRO A C 1
ATOM 2062 O O . PRO A 1 268 ? -32.653 7.816 50.653 1.00 85.19 268 PRO A O 1
ATOM 2065 N N . ASP A 1 269 ? -32.248 8.085 48.457 1.00 88.88 269 ASP A N 1
ATOM 2066 C CA . ASP A 1 269 ? -31.597 6.791 48.260 1.00 88.88 269 ASP A CA 1
ATOM 2067 C C . ASP A 1 269 ? -30.150 6.818 48.784 1.00 88.88 269 ASP A C 1
ATOM 2069 O O . ASP A 1 269 ? -29.328 7.609 48.306 1.00 88.88 269 ASP A O 1
ATOM 2073 N N . PRO A 1 270 ? -29.790 5.965 49.765 1.00 89.75 270 PRO A N 1
ATOM 2074 C CA . PRO A 1 270 ? -28.488 6.029 50.429 1.00 89.75 270 PRO A CA 1
ATOM 2075 C C . PRO A 1 270 ? -27.341 5.425 49.605 1.00 89.75 270 PRO A C 1
ATOM 2077 O O . PRO A 1 270 ? -26.180 5.697 49.904 1.00 89.75 270 PRO A O 1
ATOM 2080 N N . SER A 1 271 ? -27.644 4.595 48.601 1.00 94.19 271 SER A N 1
ATOM 2081 C CA . SER A 1 271 ? -26.647 3.909 47.773 1.00 94.19 271 SER A CA 1
ATOM 2082 C C . SER A 1 271 ? -27.161 3.747 46.343 1.00 94.19 271 SER A C 1
ATOM 2084 O O . SER A 1 271 ? -27.852 2.785 46.014 1.00 94.19 271 SER A O 1
ATOM 2086 N N . VAL A 1 272 ? -26.820 4.712 45.495 1.00 94.12 272 VAL A N 1
ATOM 2087 C CA . VAL A 1 272 ? -27.129 4.727 44.063 1.00 94.12 272 VAL A CA 1
ATOM 2088 C C . VAL A 1 272 ? -25.839 4.581 43.268 1.00 94.12 272 VAL A C 1
ATOM 2090 O O . VAL A 1 272 ? -24.828 5.203 43.599 1.00 94.12 272 VAL A O 1
ATOM 2093 N N . ARG A 1 273 ? -25.869 3.743 42.231 1.00 95.12 273 ARG A N 1
ATOM 2094 C CA . ARG A 1 273 ? -24.740 3.466 41.333 1.00 95.12 273 ARG A CA 1
ATOM 2095 C C . ARG A 1 273 ? -25.116 3.799 39.899 1.00 95.12 273 ARG A C 1
ATOM 2097 O O . ARG A 1 273 ? -26.291 3.737 39.540 1.00 95.12 273 ARG A O 1
ATOM 2104 N N . LEU A 1 274 ? -24.112 4.107 39.087 1.00 95.44 274 LEU A N 1
ATOM 2105 C CA . LEU A 1 274 ? -24.269 4.192 37.640 1.00 95.44 274 LEU A CA 1
ATOM 2106 C C . LEU A 1 274 ? -24.306 2.773 37.063 1.00 95.44 274 LEU A C 1
ATOM 2108 O O . LEU A 1 274 ? -23.499 1.928 37.451 1.00 95.44 274 LEU A O 1
ATOM 2112 N N . LEU A 1 275 ? -25.246 2.507 36.166 1.00 94.69 275 LEU A N 1
ATOM 2113 C CA . LEU A 1 275 ? -25.323 1.257 35.422 1.00 94.69 275 LEU A CA 1
ATOM 2114 C C . LEU A 1 275 ? -24.737 1.459 34.015 1.00 94.69 275 LEU A C 1
ATOM 2116 O O . LEU A 1 275 ? -24.839 2.564 33.471 1.00 94.69 275 LEU A O 1
ATOM 2120 N N . PRO A 1 276 ? -24.128 0.421 33.411 1.00 92.62 276 PRO A N 1
ATOM 2121 C CA . PRO A 1 276 ? -23.659 0.503 32.034 1.00 92.62 276 PRO A CA 1
ATOM 2122 C C . PRO A 1 276 ? -24.802 0.895 31.084 1.00 92.62 276 PRO A C 1
ATOM 2124 O O . PRO A 1 276 ? -25.920 0.396 31.246 1.00 92.62 276 PRO A O 1
ATOM 2127 N N . PRO A 1 277 ? -24.547 1.776 30.103 1.00 93.44 277 PRO A N 1
ATOM 2128 C CA . PRO A 1 277 ? -25.550 2.130 29.111 1.00 93.44 277 PRO A CA 1
ATOM 2129 C C . PRO A 1 277 ? -25.844 0.936 28.194 1.00 93.44 277 PRO A C 1
ATOM 2131 O O . PRO A 1 277 ? -24.977 0.089 27.969 1.00 93.44 277 PRO A O 1
ATOM 2134 N N . ALA A 1 278 ? -27.044 0.903 27.615 1.00 92.12 278 ALA A N 1
ATOM 2135 C CA . ALA A 1 278 ? -27.322 0.021 26.485 1.00 92.12 278 ALA A CA 1
ATOM 2136 C C . ALA A 1 278 ? -26.527 0.507 25.265 1.00 92.12 278 ALA A C 1
ATOM 2138 O O . ALA A 1 278 ? -26.557 1.698 24.945 1.00 92.12 278 ALA A O 1
ATOM 2139 N N . LEU A 1 279 ? -25.801 -0.402 24.615 1.00 92.44 279 LEU A N 1
ATOM 2140 C CA . LEU A 1 279 ? -24.953 -0.080 23.473 1.00 92.44 279 LEU A CA 1
ATOM 2141 C C . LEU A 1 279 ? -25.693 -0.333 22.158 1.00 92.44 279 LEU A C 1
ATOM 2143 O O . LEU A 1 279 ? -26.551 -1.212 22.103 1.00 92.44 279 LEU A O 1
ATOM 2147 N N . PRO A 1 280 ? -25.385 0.428 21.098 1.00 91.50 280 PRO A N 1
ATOM 2148 C CA . PRO A 1 280 ? -25.926 0.137 19.783 1.00 91.50 280 PRO A CA 1
ATOM 2149 C C . PRO A 1 280 ? -25.304 -1.160 19.222 1.00 91.50 280 PRO A C 1
ATOM 2151 O O . PRO A 1 280 ? -24.153 -1.472 19.562 1.00 91.50 280 PRO A O 1
ATOM 2154 N N . PRO A 1 281 ? -26.022 -1.900 18.351 1.00 90.75 281 PRO A N 1
ATOM 2155 C CA . PRO A 1 281 ? -25.570 -3.194 17.832 1.00 90.75 281 PRO A CA 1
ATOM 2156 C C . PRO A 1 281 ? -24.186 -3.144 17.181 1.00 90.75 281 PRO A C 1
ATOM 2158 O O . PRO A 1 281 ? -23.428 -4.104 17.242 1.00 90.75 281 PRO A O 1
ATOM 2161 N N . GLU A 1 282 ? -23.829 -2.006 16.586 1.00 90.75 282 GLU A N 1
ATOM 2162 C CA . GLU A 1 282 ? -22.554 -1.795 15.912 1.00 90.75 282 GLU A CA 1
ATOM 2163 C C . GLU A 1 282 ? -21.353 -1.758 16.851 1.00 90.75 282 GLU A C 1
ATOM 2165 O O . GLU A 1 282 ? -20.246 -1.691 16.339 1.00 90.75 282 GLU A O 1
ATOM 2170 N N . ILE A 1 283 ? -21.507 -1.761 18.179 1.00 92.06 283 ILE A N 1
ATOM 2171 C CA . ILE A 1 283 ? -20.371 -1.944 19.105 1.00 92.06 283 ILE A CA 1
ATOM 2172 C C . ILE A 1 283 ? -20.630 -2.929 20.241 1.00 92.06 283 ILE A C 1
ATOM 2174 O O . ILE A 1 283 ? -19.760 -3.178 21.081 1.00 92.06 283 ILE A O 1
ATOM 2178 N N . GLU A 1 284 ? -21.855 -3.428 20.336 1.00 93.12 284 GLU A N 1
ATOM 2179 C CA . GLU A 1 284 ? -22.236 -4.324 21.408 1.00 93.12 284 GLU A CA 1
ATOM 2180 C C . GLU A 1 284 ? -21.459 -5.642 21.290 1.00 93.12 284 GLU A C 1
ATOM 2182 O O . GLU A 1 284 ? -21.482 -6.316 20.262 1.00 93.12 284 GLU A O 1
ATOM 2187 N N . GLY A 1 285 ? -20.750 -6.008 22.361 1.00 94.31 285 GLY A N 1
ATOM 2188 C CA . GLY A 1 285 ? -19.971 -7.247 22.418 1.00 94.31 285 GLY A CA 1
ATOM 2189 C C . GLY A 1 285 ? -18.612 -7.202 21.713 1.00 94.31 285 GLY A C 1
ATOM 2190 O O . GLY A 1 285 ? -17.948 -8.236 21.646 1.00 94.31 285 GLY A O 1
ATOM 2191 N N . ASP A 1 286 ? -18.173 -6.039 21.229 1.00 97.19 286 ASP A N 1
ATOM 2192 C CA . ASP A 1 286 ? -16.878 -5.911 20.565 1.00 97.19 286 ASP A CA 1
ATOM 2193 C C . ASP A 1 286 ? -15.696 -6.308 21.460 1.00 97.19 286 ASP A C 1
ATOM 2195 O O . ASP A 1 286 ? -15.595 -5.917 22.628 1.00 97.19 286 ASP A O 1
ATOM 2199 N N . ALA A 1 287 ? -14.732 -7.017 20.871 1.00 97.56 287 ALA A N 1
ATOM 2200 C CA . ALA A 1 287 ? -13.492 -7.389 21.540 1.00 97.56 287 ALA A CA 1
ATOM 2201 C C . ALA A 1 287 ? -12.296 -7.393 20.582 1.00 97.56 287 ALA A C 1
ATOM 2203 O O . ALA A 1 287 ? -12.395 -7.841 19.441 1.00 97.56 287 ALA A O 1
ATOM 2204 N N . ILE A 1 288 ? -11.126 -6.974 21.077 1.00 97.69 288 ILE A N 1
ATOM 2205 C CA . ILE A 1 288 ? -9.851 -7.200 20.384 1.00 97.69 288 ILE A CA 1
ATOM 2206 C C . ILE A 1 288 ? -9.157 -8.424 20.986 1.00 97.69 288 ILE A C 1
ATOM 2208 O O . ILE A 1 288 ? -8.696 -8.377 22.130 1.00 97.69 288 ILE A O 1
ATOM 2212 N N . THR A 1 289 ? -9.055 -9.501 20.209 1.00 95.56 289 THR A N 1
ATOM 2213 C CA . THR A 1 289 ? -8.288 -10.709 20.567 1.00 95.56 289 THR A CA 1
ATOM 2214 C C . THR A 1 289 ? -6.900 -10.668 19.935 1.00 95.56 289 THR A C 1
ATOM 2216 O O . THR A 1 289 ? -6.570 -9.714 19.236 1.00 95.56 289 THR A O 1
ATOM 2219 N N . GLY A 1 290 ? -6.062 -11.669 20.214 1.00 94.56 290 GLY A N 1
ATOM 2220 C CA . GLY A 1 290 ? -4.695 -11.757 19.703 1.00 94.56 290 GLY A CA 1
ATOM 2221 C C . GLY A 1 290 ? -3.637 -11.196 20.656 1.00 94.56 290 GLY A C 1
ATOM 2222 O O . GLY A 1 290 ? -3.921 -10.731 21.767 1.00 94.56 290 GLY A O 1
ATOM 2223 N N . ILE A 1 291 ? -2.394 -11.254 20.194 1.00 95.12 291 ILE A N 1
ATOM 2224 C CA . ILE A 1 291 ? -1.174 -11.100 20.985 1.00 95.12 291 ILE A CA 1
ATOM 2225 C C . ILE A 1 291 ? -0.494 -9.769 20.630 1.00 95.12 291 ILE A C 1
ATOM 2227 O O . ILE A 1 291 ? -0.451 -9.372 19.462 1.00 95.12 291 ILE A O 1
ATOM 2231 N N . ASP A 1 292 ? 0.011 -9.058 21.641 1.00 96.00 292 ASP A N 1
ATOM 2232 C CA . ASP A 1 292 ? 0.752 -7.812 21.437 1.00 96.00 292 ASP A CA 1
ATOM 2233 C C . ASP A 1 292 ? 2.146 -8.061 20.841 1.00 96.00 292 ASP A C 1
ATOM 2235 O O . ASP A 1 292 ? 2.738 -9.131 20.991 1.00 96.00 292 ASP A O 1
ATOM 2239 N N . SER A 1 293 ? 2.697 -7.046 20.182 1.00 95.00 293 SER A N 1
ATOM 2240 C CA . SER A 1 293 ? 3.976 -7.142 19.479 1.00 95.00 293 SER A CA 1
ATOM 2241 C C . SER A 1 293 ? 5.167 -7.494 20.380 1.00 95.00 293 SER A C 1
ATOM 2243 O O . SER A 1 293 ? 6.105 -8.143 19.911 1.00 95.00 293 SER A O 1
ATOM 2245 N N . ALA A 1 294 ? 5.146 -7.129 21.668 1.00 94.88 294 ALA A N 1
ATOM 2246 C CA . ALA A 1 294 ? 6.203 -7.495 22.610 1.00 94.88 294 ALA A CA 1
ATOM 2247 C C . ALA A 1 294 ? 6.174 -8.998 22.911 1.00 94.88 294 ALA A C 1
ATOM 2249 O O . ALA A 1 294 ? 7.211 -9.658 22.881 1.00 94.88 294 ALA A O 1
ATOM 2250 N N . THR A 1 295 ? 4.987 -9.560 23.113 1.00 95.25 295 THR A N 1
ATOM 2251 C CA . THR A 1 295 ? 4.817 -11.001 23.302 1.00 95.25 295 THR A CA 1
ATOM 2252 C C . THR A 1 295 ? 5.142 -11.776 22.021 1.00 95.25 295 THR A C 1
ATOM 2254 O O . THR A 1 295 ? 5.847 -12.783 22.086 1.00 95.25 295 THR A O 1
ATOM 2257 N N . VAL A 1 296 ? 4.734 -11.282 20.843 1.00 93.94 296 VAL A N 1
ATOM 2258 C CA . VAL A 1 296 ? 5.135 -11.881 19.554 1.00 93.94 296 VAL A CA 1
ATOM 2259 C C . VAL A 1 296 ? 6.662 -11.902 19.419 1.00 93.94 296 VAL A C 1
ATOM 2261 O O . VAL A 1 296 ? 7.224 -12.905 18.980 1.00 93.94 296 VAL A O 1
ATOM 2264 N N . ARG A 1 297 ? 7.357 -10.833 19.838 1.00 93.06 297 ARG A N 1
ATOM 2265 C CA . ARG A 1 297 ? 8.829 -10.778 19.845 1.00 93.06 297 ARG A CA 1
ATOM 2266 C C . ARG A 1 297 ? 9.433 -11.890 20.679 1.00 93.06 297 ARG A C 1
ATOM 2268 O O . ARG A 1 297 ? 10.320 -12.582 20.192 1.00 93.06 297 ARG A O 1
ATOM 2275 N N . THR A 1 298 ? 8.955 -12.062 21.904 1.00 94.94 298 THR A N 1
ATOM 2276 C CA . THR A 1 298 ? 9.428 -13.125 22.793 1.00 94.94 298 THR A CA 1
ATOM 2277 C C . THR A 1 298 ? 9.212 -14.499 22.161 1.00 94.94 298 THR A C 1
ATOM 2279 O O . THR A 1 298 ? 10.148 -15.287 22.082 1.00 94.94 298 THR A O 1
ATOM 2282 N N . MET A 1 299 ? 8.029 -14.754 21.598 1.00 94.19 299 MET A N 1
ATOM 2283 C CA . MET A 1 299 ? 7.725 -16.040 20.964 1.00 94.19 299 MET A CA 1
ATOM 2284 C C . MET A 1 299 ? 8.605 -16.336 19.741 1.00 94.19 299 MET A C 1
ATOM 2286 O O . MET A 1 299 ? 9.013 -17.479 19.552 1.00 94.19 299 MET A O 1
ATOM 2290 N N . LEU A 1 300 ? 8.948 -15.324 18.934 1.00 91.25 300 LEU A N 1
ATOM 2291 C CA . LEU A 1 300 ? 9.869 -15.488 17.800 1.00 91.25 300 LEU A CA 1
ATOM 2292 C C . LEU A 1 300 ? 11.315 -15.784 18.230 1.00 91.25 300 LEU A C 1
ATOM 2294 O O . LEU A 1 300 ? 12.077 -16.341 17.443 1.00 91.25 300 LEU A O 1
ATOM 2298 N N . LEU A 1 301 ? 11.708 -15.411 19.452 1.00 92.50 301 LEU A N 1
ATOM 2299 C CA . LEU A 1 301 ? 13.012 -15.778 20.016 1.00 92.50 301 LEU A CA 1
ATOM 2300 C C . LEU A 1 301 ? 13.027 -17.222 20.536 1.00 92.50 301 LEU A C 1
ATOM 2302 O O . LEU A 1 301 ? 14.079 -17.856 20.561 1.00 92.50 301 LEU A O 1
ATOM 2306 N N . GLU A 1 302 ? 11.871 -17.737 20.952 1.00 93.31 302 GLU A N 1
ATOM 2307 C CA . GLU A 1 302 ? 11.721 -19.066 21.554 1.00 93.31 302 GLU A CA 1
ATOM 2308 C C . GLU A 1 302 ? 11.407 -20.166 20.530 1.00 93.31 302 GLU A C 1
ATOM 2310 O O . GLU A 1 302 ? 11.613 -21.352 20.803 1.00 93.31 302 GLU A O 1
ATOM 2315 N N . GLY A 1 303 ? 10.919 -19.807 19.341 1.00 91.88 303 GLY A N 1
ATOM 2316 C CA . GLY A 1 303 ? 10.556 -20.783 18.325 1.00 91.88 303 GLY A CA 1
ATOM 2317 C C . GLY A 1 303 ? 10.184 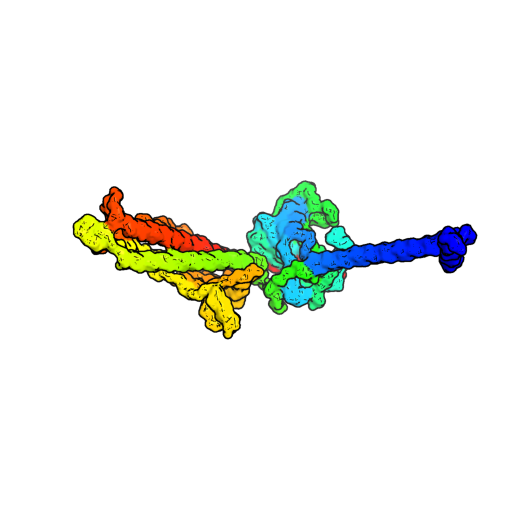-20.191 16.966 1.00 91.88 303 GLY A C 1
ATOM 2318 O O . GLY A 1 303 ? 10.185 -18.978 16.768 1.00 91.88 303 GLY A O 1
ATOM 2319 N N . PRO A 1 304 ? 9.876 -21.065 15.994 1.00 90.69 304 PRO A N 1
ATOM 2320 C CA . PRO A 1 304 ? 9.512 -20.645 14.649 1.00 90.69 304 PRO A CA 1
ATOM 2321 C C . PRO A 1 304 ? 8.157 -19.917 14.611 1.00 90.69 304 PRO A C 1
ATOM 2323 O O . PRO A 1 304 ? 7.246 -20.187 15.396 1.00 90.69 304 PRO A O 1
ATOM 2326 N N . ALA A 1 305 ? 8.022 -19.001 13.648 1.00 86.38 305 ALA A N 1
ATOM 2327 C CA . ALA A 1 305 ? 6.842 -18.151 13.468 1.00 86.38 305 ALA A CA 1
ATOM 2328 C C . ALA A 1 305 ? 5.539 -18.930 13.192 1.00 86.38 305 ALA A C 1
ATOM 2330 O O . ALA A 1 305 ? 4.449 -18.430 13.461 1.00 86.38 305 ALA A O 1
ATOM 2331 N N . ASP A 1 306 ? 5.645 -20.157 12.681 1.00 88.31 306 ASP A N 1
ATOM 2332 C CA . ASP A 1 306 ? 4.529 -21.063 12.377 1.00 88.31 306 ASP A CA 1
ATOM 2333 C C . ASP A 1 306 ? 3.828 -21.632 13.626 1.00 88.31 306 ASP A C 1
ATOM 2335 O O . ASP A 1 306 ? 2.774 -22.256 13.518 1.00 88.31 306 ASP A O 1
ATOM 2339 N N . ARG A 1 307 ? 4.370 -21.393 14.825 1.00 89.50 307 ARG A N 1
ATOM 2340 C CA . ARG A 1 307 ? 3.728 -21.750 16.100 1.00 89.50 307 ARG A CA 1
ATOM 2341 C C . ARG A 1 307 ? 2.932 -20.609 16.721 1.00 89.50 307 ARG A C 1
ATOM 2343 O O . ARG A 1 307 ? 2.211 -20.837 17.689 1.00 89.50 307 ARG A O 1
ATOM 2350 N N . ILE A 1 308 ? 3.056 -19.396 16.189 1.00 90.88 308 ILE A N 1
ATOM 2351 C CA . ILE A 1 308 ? 2.448 -18.201 16.773 1.00 90.88 308 ILE A CA 1
ATOM 2352 C C . ILE A 1 308 ? 1.053 -18.000 16.177 1.00 90.88 308 ILE A C 1
ATOM 2354 O O . ILE A 1 308 ? 0.880 -17.874 14.960 1.00 90.88 308 ILE A O 1
ATOM 2358 N N . GLU A 1 309 ? 0.043 -17.963 17.046 1.00 89.69 309 GLU A N 1
ATOM 2359 C CA . GLU A 1 309 ? -1.340 -17.702 16.652 1.00 89.69 309 GLU A CA 1
ATOM 2360 C C . GLU A 1 309 ? -1.470 -16.338 15.960 1.00 89.69 309 GLU A C 1
ATOM 2362 O O . GLU A 1 309 ? -0.894 -15.337 16.387 1.00 89.69 309 GLU A O 1
ATOM 2367 N N . GLY A 1 310 ? -2.205 -16.313 14.848 1.00 88.12 310 GLY A N 1
ATOM 2368 C CA . GLY A 1 310 ? -2.343 -15.135 13.999 1.00 88.12 310 GLY A CA 1
ATOM 2369 C C . GLY A 1 310 ? -1.149 -14.863 13.077 1.00 88.12 310 GLY A C 1
ATOM 2370 O O . GLY A 1 310 ? -1.255 -13.953 12.265 1.00 88.12 310 GLY A O 1
ATOM 2371 N N . ILE A 1 311 ? -0.048 -15.628 13.157 1.00 91.31 311 ILE A N 1
ATOM 2372 C CA . ILE A 1 311 ? 1.073 -15.598 12.190 1.00 91.31 311 ILE A CA 1
ATOM 2373 C C . ILE A 1 311 ? 1.133 -16.878 11.359 1.00 91.31 311 ILE A C 1
ATOM 2375 O O . ILE A 1 311 ? 1.408 -16.813 10.161 1.00 91.31 311 ILE A O 1
ATOM 2379 N N . LYS A 1 312 ? 0.860 -18.028 11.983 1.00 90.25 312 LYS A N 1
ATOM 2380 C CA . LYS A 1 312 ? 0.979 -19.353 11.361 1.00 90.25 312 LYS A CA 1
ATOM 2381 C C . LYS A 1 312 ? 0.177 -19.524 10.064 1.00 90.25 312 LYS A C 1
ATOM 2383 O O . LYS A 1 312 ? 0.647 -20.198 9.154 1.00 90.25 312 LYS A O 1
ATOM 2388 N N . ASP A 1 313 ? -0.983 -18.873 9.965 1.00 89.94 313 ASP A N 1
ATOM 2389 C CA . ASP A 1 313 ? -1.923 -19.026 8.847 1.00 89.94 313 ASP A CA 1
ATOM 2390 C C . ASP A 1 313 ? -1.745 -17.946 7.759 1.00 89.94 313 ASP A C 1
ATOM 2392 O O . ASP A 1 313 ? -2.443 -17.956 6.743 1.00 89.94 313 ASP A O 1
ATOM 2396 N N . LYS A 1 314 ? -0.782 -17.025 7.930 1.00 94.25 314 LYS A N 1
ATOM 2397 C CA . LYS A 1 314 ? -0.528 -15.948 6.966 1.00 94.25 314 LYS A CA 1
ATOM 2398 C C . LYS A 1 314 ? 0.055 -16.482 5.661 1.00 94.25 314 LYS A C 1
ATOM 2400 O O . LYS A 1 314 ? 1.041 -17.236 5.649 1.00 94.25 314 LYS A O 1
ATOM 2405 N N . THR A 1 315 ? -0.449 -15.968 4.542 1.00 94.12 315 THR A N 1
ATOM 2406 C CA . THR A 1 315 ? 0.187 -16.174 3.236 1.00 94.12 315 THR A CA 1
ATOM 2407 C C . THR A 1 315 ? 1.640 -15.668 3.251 1.00 94.12 315 THR A C 1
ATOM 2409 O O . THR A 1 315 ? 2.000 -14.789 4.045 1.00 94.12 315 THR A O 1
ATOM 2412 N N . PRO A 1 316 ? 2.522 -16.194 2.380 1.00 91.31 316 PRO A N 1
ATOM 2413 C CA . PRO A 1 316 ? 3.894 -15.697 2.273 1.00 91.31 316 PRO A CA 1
ATOM 2414 C C . PRO A 1 316 ? 3.973 -14.181 2.024 1.00 91.31 316 PRO A C 1
ATOM 2416 O O . PRO A 1 316 ? 4.797 -13.503 2.637 1.00 91.31 316 PRO A O 1
ATOM 2419 N N . ARG A 1 317 ? 3.076 -13.628 1.193 1.00 92.44 317 ARG A N 1
ATOM 2420 C CA . ARG A 1 317 ? 3.007 -12.183 0.919 1.00 92.44 317 ARG A CA 1
ATOM 2421 C C . ARG A 1 317 ? 2.575 -11.386 2.146 1.00 92.44 317 ARG A C 1
ATOM 2423 O O . ARG A 1 317 ? 3.236 -10.409 2.487 1.00 92.44 317 ARG A O 1
ATOM 2430 N N . ALA A 1 318 ? 1.541 -11.837 2.857 1.00 94.44 318 ALA A N 1
ATOM 2431 C CA . ALA A 1 318 ? 1.102 -11.209 4.101 1.00 94.44 318 ALA A CA 1
ATOM 2432 C C . ALA A 1 318 ? 2.214 -11.165 5.160 1.00 94.44 318 ALA A C 1
ATOM 2434 O O . ALA A 1 318 ? 2.352 -10.163 5.858 1.00 94.44 318 ALA A O 1
ATOM 2435 N N . ARG A 1 319 ? 3.038 -12.219 5.260 1.00 91.94 319 A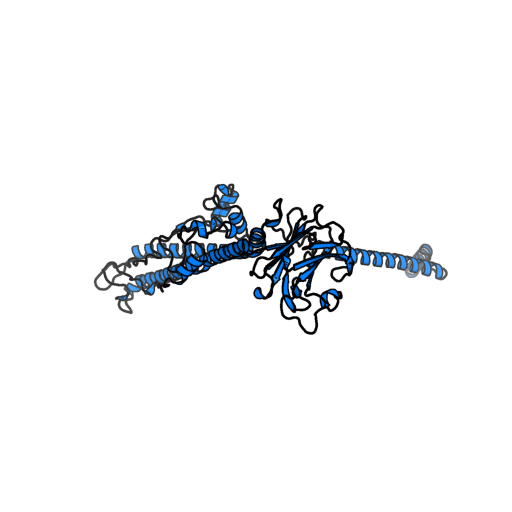RG A N 1
ATOM 2436 C CA . ARG A 1 319 ? 4.213 -12.230 6.150 1.00 91.94 319 ARG A CA 1
ATOM 2437 C C . ARG A 1 319 ? 5.272 -11.216 5.726 1.00 91.94 319 ARG A C 1
ATOM 2439 O O . ARG A 1 319 ? 5.807 -10.509 6.576 1.00 91.94 319 ARG A O 1
ATOM 2446 N N . GLY A 1 320 ? 5.551 -11.115 4.427 1.00 91.06 320 GLY A N 1
ATOM 2447 C CA . GLY A 1 320 ? 6.486 -10.120 3.902 1.00 91.06 320 GLY A CA 1
ATOM 2448 C C . GLY A 1 320 ? 6.035 -8.682 4.178 1.00 91.06 320 GLY A C 1
ATOM 2449 O O . GLY A 1 320 ? 6.852 -7.852 4.568 1.00 91.06 320 GLY A O 1
ATOM 2450 N N . LEU A 1 321 ? 4.737 -8.394 4.043 1.00 93.19 321 LEU A N 1
ATOM 2451 C CA . LEU A 1 321 ? 4.172 -7.062 4.295 1.00 93.19 321 LEU A CA 1
ATOM 2452 C C . LEU A 1 321 ? 4.317 -6.607 5.752 1.00 93.19 321 LEU A C 1
ATOM 2454 O O . LEU A 1 321 ? 4.358 -5.407 6.009 1.00 93.19 321 LEU A O 1
ATOM 2458 N N . ASP A 1 322 ? 4.458 -7.538 6.694 1.00 90.75 322 ASP A N 1
ATOM 2459 C CA . ASP A 1 322 ? 4.655 -7.230 8.113 1.00 90.75 322 ASP A CA 1
ATOM 2460 C C . ASP A 1 322 ? 6.127 -7.039 8.505 1.00 90.75 322 ASP A C 1
ATOM 2462 O O . ASP A 1 322 ? 6.447 -6.887 9.684 1.00 90.75 322 ASP A O 1
ATOM 2466 N N . THR A 1 323 ? 7.032 -7.036 7.522 1.00 87.62 323 THR A N 1
ATOM 2467 C CA . THR A 1 323 ? 8.462 -6.795 7.727 1.00 87.62 323 THR A CA 1
ATOM 2468 C C . THR A 1 323 ? 8.803 -5.350 7.375 1.00 87.62 323 THR A C 1
ATOM 2470 O O . THR A 1 323 ? 8.824 -4.973 6.203 1.00 87.62 323 THR A O 1
ATOM 2473 N N . PHE A 1 324 ? 9.094 -4.536 8.389 1.00 86.50 324 PHE A N 1
ATOM 2474 C CA . PHE A 1 324 ? 9.380 -3.110 8.227 1.00 86.50 324 PHE A CA 1
ATOM 2475 C C . PHE A 1 324 ? 10.866 -2.806 8.423 1.00 86.50 324 PHE A C 1
ATOM 2477 O O . PHE A 1 324 ? 11.515 -3.336 9.326 1.00 86.50 324 PHE A O 1
ATOM 2484 N N . SER A 1 325 ? 11.408 -1.902 7.604 1.00 82.00 325 SER A N 1
ATOM 2485 C CA . SER A 1 325 ? 12.823 -1.506 7.666 1.00 82.00 325 SER A CA 1
ATOM 2486 C C . SER A 1 325 ? 13.195 -0.729 8.933 1.00 82.00 325 SER A C 1
ATOM 2488 O O . SER A 1 325 ? 14.364 -0.678 9.296 1.00 82.00 325 SER A O 1
ATOM 2490 N N . ASP A 1 326 ? 12.218 -0.112 9.598 1.00 85.12 326 ASP A N 1
ATOM 2491 C CA . ASP A 1 326 ? 12.391 0.627 10.855 1.00 85.12 326 ASP A CA 1
ATOM 2492 C C . ASP A 1 326 ? 12.363 -0.284 12.100 1.00 85.12 326 ASP A C 1
ATOM 2494 O O . ASP A 1 326 ? 12.469 0.197 13.228 1.00 85.12 326 ASP A O 1
ATOM 2498 N N . GLY A 1 327 ? 12.221 -1.602 11.910 1.00 84.88 327 GLY A N 1
ATOM 2499 C CA . GLY A 1 327 ? 12.096 -2.569 12.997 1.00 84.88 327 GLY A CA 1
ATOM 2500 C C . GLY A 1 327 ? 10.725 -2.563 13.680 1.00 84.88 327 GLY A C 1
ATOM 2501 O O . GLY A 1 327 ? 10.592 -3.150 14.761 1.00 84.88 327 GLY A O 1
ATOM 2502 N N . TYR A 1 328 ? 9.714 -1.914 13.085 1.00 88.19 328 TYR A N 1
ATOM 2503 C CA . TYR A 1 328 ? 8.338 -1.982 13.564 1.00 88.19 328 TYR A CA 1
ATOM 2504 C C . TYR A 1 328 ? 7.857 -3.431 13.599 1.00 88.19 328 TYR A C 1
ATOM 2506 O O . TYR A 1 328 ? 8.013 -4.188 12.641 1.00 88.19 328 TYR A O 1
ATOM 2514 N N . MET A 1 329 ? 7.241 -3.800 14.718 1.00 89.25 329 MET A N 1
ATOM 2515 C CA . MET A 1 329 ? 6.732 -5.140 14.947 1.00 89.25 329 MET A CA 1
ATOM 2516 C C . MET A 1 329 ? 5.220 -5.098 15.124 1.00 89.25 329 MET A C 1
ATOM 2518 O O . MET A 1 329 ? 4.717 -4.404 16.007 1.00 89.25 329 MET A O 1
ATOM 2522 N N . VAL A 1 330 ? 4.513 -5.840 14.274 1.00 93.38 330 VAL A N 1
ATOM 2523 C CA . VAL A 1 330 ? 3.046 -5.883 14.251 1.00 93.38 330 VAL A CA 1
ATOM 2524 C C . VAL A 1 330 ? 2.478 -6.701 15.411 1.00 93.38 330 VAL A C 1
ATOM 2526 O O . VAL A 1 330 ? 3.110 -7.642 15.898 1.00 93.38 330 VAL A O 1
ATOM 2529 N N . ASN A 1 331 ? 1.256 -6.370 15.822 1.00 95.75 331 ASN A N 1
ATOM 2530 C CA . ASN A 1 331 ? 0.452 -7.207 16.709 1.00 95.75 331 ASN A CA 1
ATOM 2531 C C . ASN A 1 331 ? -0.282 -8.288 15.892 1.00 95.75 331 ASN A C 1
ATOM 2533 O O . ASN A 1 331 ? -0.478 -8.155 14.679 1.00 95.75 331 ASN A O 1
ATOM 2537 N N . THR A 1 332 ? -0.790 -9.325 16.562 1.00 95.50 332 THR A N 1
ATOM 2538 C CA . THR A 1 332 ? -1.726 -10.296 15.954 1.00 95.50 332 THR A CA 1
ATOM 2539 C C . THR A 1 332 ? -3.182 -9.971 16.275 1.00 95.50 332 THR A C 1
ATOM 2541 O O . THR A 1 332 ? -4.040 -10.847 16.272 1.00 95.50 332 THR A O 1
ATOM 2544 N N . PHE A 1 333 ? -3.466 -8.701 16.581 1.00 96.62 333 PHE A N 1
ATOM 2545 C CA . PHE A 1 333 ? -4.788 -8.277 17.014 1.00 96.62 333 PHE A CA 1
ATOM 2546 C C . PHE A 1 333 ? -5.859 -8.458 15.945 1.00 96.62 333 PHE A C 1
ATOM 2548 O O . PHE A 1 333 ? -5.632 -8.139 14.786 1.00 96.62 333 PHE A O 1
ATOM 2555 N N . VAL A 1 334 ? -7.046 -8.899 16.347 1.00 95.88 334 VAL A N 1
ATOM 2556 C CA . VAL A 1 334 ? -8.215 -9.026 15.469 1.00 95.88 334 VAL A CA 1
ATOM 2557 C C . VAL A 1 334 ? -9.409 -8.378 16.154 1.00 95.88 334 VAL A C 1
ATOM 2559 O O . VAL A 1 334 ? -9.619 -8.579 17.353 1.00 95.88 334 VAL A O 1
ATOM 2562 N N . LEU A 1 335 ? -10.167 -7.577 15.403 1.00 97.25 335 LEU A N 1
ATOM 2563 C CA . LEU A 1 335 ? -11.465 -7.084 15.849 1.00 97.25 335 LEU A CA 1
ATOM 2564 C C . LEU A 1 335 ? -12.485 -8.212 15.713 1.00 97.25 335 LEU A C 1
ATOM 2566 O O . LEU A 1 335 ? -12.695 -8.727 14.624 1.00 97.25 335 LEU A O 1
ATOM 2570 N N . ASN A 1 336 ? -13.108 -8.579 16.826 1.00 96.44 336 ASN A N 1
ATOM 2571 C CA . ASN A 1 336 ? -14.246 -9.484 16.852 1.00 96.44 336 ASN A CA 1
ATOM 2572 C C . ASN A 1 336 ? -15.468 -8.629 17.115 1.00 96.44 336 ASN A C 1
ATOM 2574 O O . ASN A 1 336 ? -15.598 -8.041 18.190 1.00 96.44 336 ASN A O 1
ATOM 2578 N N . SER A 1 337 ? -16.314 -8.544 16.104 1.00 94.75 337 SER A N 1
ATOM 2579 C CA . SER A 1 337 ? -17.474 -7.678 16.078 1.00 94.75 337 SER A CA 1
ATOM 2580 C C . SER A 1 337 ? -18.635 -8.443 15.465 1.00 94.75 337 SER A C 1
ATOM 2582 O O . SER A 1 337 ? -18.485 -9.045 14.404 1.00 94.75 337 SER A O 1
ATOM 2584 N N . ALA A 1 338 ? -19.803 -8.406 16.106 1.00 93.69 338 ALA A N 1
ATOM 2585 C CA . ALA A 1 338 ? -21.007 -9.019 15.544 1.00 93.69 338 ALA A CA 1
ATOM 2586 C C . ALA A 1 338 ? -21.534 -8.237 14.328 1.00 93.69 338 ALA A C 1
ATOM 2588 O O . ALA A 1 338 ? -22.118 -8.820 13.415 1.00 93.69 338 ALA A O 1
ATOM 2589 N N . HIS A 1 339 ? -21.305 -6.918 14.307 1.00 92.69 339 HIS A N 1
ATOM 2590 C CA . HIS A 1 339 ? -21.838 -6.012 13.293 1.00 92.69 339 HIS A CA 1
ATOM 2591 C C . HIS A 1 339 ? -20.793 -4.993 12.832 1.00 92.69 339 HIS A C 1
ATOM 2593 O O . HIS A 1 339 ? -20.146 -4.332 13.643 1.00 92.69 339 HIS A O 1
ATOM 2599 N N . SER A 1 340 ? -20.634 -4.829 11.521 1.00 93.12 340 SER A N 1
ATOM 2600 C CA . SER A 1 340 ? -19.868 -3.705 10.977 1.00 93.12 340 SER A CA 1
ATOM 2601 C C . SER A 1 340 ? -20.643 -2.397 11.146 1.00 93.12 340 SER A C 1
ATOM 2603 O O . SER A 1 340 ? -21.874 -2.382 11.116 1.00 93.12 340 SER A O 1
ATOM 2605 N N . MET A 1 341 ? -19.920 -1.285 11.272 1.00 91.94 341 MET A N 1
ATOM 2606 C CA . MET A 1 341 ? -20.495 0.055 11.178 1.00 91.94 341 MET A CA 1
ATOM 2607 C C . MET A 1 341 ? -21.196 0.218 9.826 1.00 91.94 341 MET A C 1
ATOM 2609 O O . MET A 1 341 ? -20.693 -0.256 8.807 1.00 91.94 341 MET A O 1
ATOM 2613 N N . SER A 1 342 ? -22.328 0.922 9.803 1.00 91.44 342 SER A N 1
ATOM 2614 C CA . SER A 1 342 ? -23.032 1.225 8.552 1.00 91.44 342 SER A CA 1
ATOM 2615 C C . SER A 1 342 ? -22.117 1.942 7.550 1.00 91.44 342 SER A C 1
ATOM 2617 O O . SER A 1 342 ? -21.398 2.881 7.907 1.00 91.44 342 SER A O 1
ATOM 2619 N N . GLY A 1 343 ? -22.133 1.477 6.301 1.00 92.38 343 GLY A N 1
ATOM 2620 C CA . GLY A 1 343 ? -21.214 1.900 5.243 1.00 92.38 343 GLY A CA 1
ATOM 2621 C C . GLY A 1 343 ? -19.790 1.348 5.379 1.00 92.38 343 GLY A C 1
ATOM 2622 O O . GLY A 1 343 ? -18.900 1.770 4.643 1.00 92.38 343 GLY A O 1
ATOM 2623 N N . GLY A 1 344 ? -19.554 0.432 6.318 1.00 93.94 344 GLY A N 1
ATOM 2624 C CA . GLY A 1 344 ? -18.271 -0.218 6.556 1.00 93.94 344 GLY A CA 1
ATOM 2625 C C . GLY A 1 344 ? -18.290 -1.716 6.278 1.00 93.94 344 GLY A C 1
ATOM 2626 O O . GLY A 1 344 ? -19.325 -2.318 5.999 1.00 93.94 344 GLY A O 1
ATOM 2627 N N . THR A 1 345 ? -17.110 -2.315 6.380 1.00 95.25 345 THR A N 1
ATOM 2628 C CA . THR A 1 345 ? -16.889 -3.758 6.255 1.00 95.25 345 THR A CA 1
ATOM 2629 C C . THR A 1 345 ? -16.047 -4.258 7.421 1.00 95.25 345 THR A C 1
ATOM 2631 O O . THR A 1 345 ? -15.408 -3.469 8.117 1.00 95.25 345 THR A O 1
ATOM 2634 N N . ASP A 1 346 ? -16.009 -5.571 7.619 1.00 94.25 346 ASP A N 1
ATOM 2635 C CA . ASP A 1 346 ? -15.071 -6.208 8.535 1.00 94.25 346 ASP A CA 1
ATOM 2636 C C . ASP A 1 346 ? -14.481 -7.464 7.893 1.00 94.25 346 ASP A C 1
ATOM 2638 O O . ASP A 1 346 ? -15.214 -8.301 7.369 1.00 94.25 346 ASP A O 1
ATOM 2642 N N . PHE A 1 347 ? -13.154 -7.563 7.877 1.00 94.31 347 PHE A N 1
ATOM 2643 C CA . PHE A 1 347 ? -12.429 -8.743 7.411 1.00 94.31 347 PHE A CA 1
ATOM 2644 C C . PHE A 1 347 ? -11.038 -8.814 8.034 1.00 94.31 347 PHE A C 1
ATOM 2646 O O . PHE A 1 347 ? -10.420 -7.792 8.351 1.00 94.31 347 PHE A O 1
ATOM 2653 N N . ASP A 1 348 ? -10.517 -10.036 8.167 1.00 92.00 348 ASP A N 1
ATOM 2654 C CA . ASP A 1 348 ? -9.148 -10.250 8.625 1.00 92.00 348 ASP A CA 1
ATOM 2655 C C . ASP A 1 348 ? -8.146 -9.968 7.496 1.00 92.00 348 ASP A C 1
ATOM 2657 O O . ASP A 1 348 ? -7.782 -10.834 6.696 1.00 92.00 348 ASP A O 1
ATOM 2661 N N . TRP A 1 349 ? -7.679 -8.723 7.450 1.00 95.12 349 TRP A N 1
ATOM 2662 C CA . TRP A 1 349 ? -6.652 -8.272 6.518 1.00 95.12 349 TRP A CA 1
ATOM 2663 C C . TRP A 1 349 ? -5.252 -8.824 6.834 1.00 95.12 349 TRP A C 1
ATOM 2665 O O . TRP A 1 349 ? -4.353 -8.701 6.004 1.00 95.12 349 TRP A O 1
ATOM 2675 N N . ARG A 1 350 ? -5.010 -9.425 8.011 1.00 94.31 350 ARG A N 1
ATOM 2676 C CA . ARG A 1 350 ? -3.661 -9.882 8.399 1.00 94.31 350 ARG A CA 1
ATOM 2677 C C . ARG A 1 350 ? -3.248 -11.171 7.716 1.00 94.31 350 ARG A C 1
ATOM 2679 O O . ARG A 1 350 ? -2.049 -11.359 7.502 1.00 94.31 350 ARG A O 1
ATOM 2686 N N . GLN A 1 351 ? -4.198 -12.045 7.385 1.00 93.81 351 GLN A N 1
ATOM 2687 C CA . GLN A 1 351 ? -3.875 -13.370 6.840 1.00 93.81 351 GLN A CA 1
ATOM 2688 C C . GLN A 1 351 ? -3.445 -13.335 5.378 1.00 93.81 351 GLN A C 1
ATOM 2690 O O . GLN A 1 351 ? -2.764 -14.250 4.922 1.00 93.81 351 GLN A O 1
ATOM 2695 N N . ARG A 1 352 ? -3.846 -12.302 4.636 1.00 95.25 352 ARG A N 1
ATOM 2696 C CA . ARG A 1 352 ? -3.690 -12.215 3.180 1.00 95.25 352 ARG A CA 1
ATOM 2697 C C . ARG A 1 352 ? -3.126 -10.851 2.787 1.00 95.25 352 ARG A C 1
ATOM 2699 O O . ARG A 1 352 ? -3.022 -9.973 3.639 1.00 95.25 352 ARG A O 1
ATOM 2706 N N . SER A 1 353 ? -2.722 -10.702 1.533 1.00 96.19 353 SER A N 1
ATOM 2707 C CA . SER A 1 353 ? -2.419 -9.403 0.928 1.00 96.19 353 SER A CA 1
ATOM 2708 C C . SER A 1 353 ? -3.500 -8.971 -0.064 1.00 96.19 353 SER A C 1
ATOM 2710 O O . SER A 1 353 ? -4.340 -9.783 -0.461 1.00 96.19 353 SER A O 1
ATOM 2712 N N . VAL A 1 354 ? -3.418 -7.729 -0.548 1.00 96.12 354 VAL A N 1
ATOM 2713 C CA . VAL A 1 354 ? -4.212 -7.239 -1.685 1.00 96.12 354 VAL A CA 1
ATOM 2714 C C . VAL A 1 354 ? -4.088 -8.190 -2.879 1.00 96.12 354 VAL A C 1
ATOM 2716 O O . VAL A 1 354 ? -5.083 -8.539 -3.501 1.00 96.12 354 VAL A O 1
ATOM 2719 N N . ALA A 1 355 ? -2.873 -8.666 -3.164 1.00 94.31 355 ALA A N 1
ATOM 2720 C CA . ALA A 1 355 ? -2.610 -9.574 -4.281 1.00 94.31 355 ALA A CA 1
ATOM 2721 C C . ALA A 1 355 ? -3.110 -11.010 -4.062 1.00 94.31 355 ALA A C 1
ATOM 2723 O O . ALA A 1 355 ? -3.244 -11.768 -5.019 1.00 94.31 355 ALA A O 1
ATOM 2724 N N . ASP A 1 356 ? -3.364 -11.409 -2.816 1.00 94.44 356 ASP A N 1
ATOM 2725 C CA . ASP A 1 356 ? -4.002 -12.691 -2.508 1.00 94.44 356 ASP A CA 1
ATOM 2726 C C . ASP A 1 356 ? -5.541 -12.584 -2.563 1.00 94.44 356 ASP A C 1
ATOM 2728 O O . ASP A 1 356 ? -6.237 -13.595 -2.734 1.00 94.44 356 ASP A O 1
ATOM 2732 N N . GLY A 1 357 ? -6.056 -11.360 -2.420 1.00 94.38 357 GLY A N 1
ATOM 2733 C CA . GLY A 1 357 ? -7.460 -10.970 -2.457 1.00 94.38 357 GLY A CA 1
ATOM 2734 C C . GLY A 1 357 ? -8.135 -10.992 -1.083 1.00 94.38 357 GLY A C 1
ATOM 2735 O O . GLY A 1 357 ? -8.110 -11.995 -0.369 1.00 94.38 357 GLY A O 1
ATOM 2736 N N . TYR A 1 358 ? -8.796 -9.910 -0.702 1.00 95.50 358 TYR A N 1
ATOM 2737 C CA . TYR A 1 358 ? -9.654 -9.835 0.478 1.00 95.50 358 TYR A CA 1
ATOM 2738 C C . TYR A 1 358 ? -11.119 -10.037 0.109 1.00 95.50 358 TYR A C 1
ATOM 2740 O O . TYR A 1 358 ? -11.858 -10.686 0.842 1.00 95.50 358 TYR A O 1
ATOM 2748 N N . PHE A 1 359 ? -11.550 -9.547 -1.052 1.00 96.00 359 PHE A N 1
ATOM 2749 C CA . PHE A 1 359 ? -12.965 -9.488 -1.401 1.00 96.00 359 PHE A CA 1
ATOM 2750 C C . PHE A 1 359 ? -13.663 -10.851 -1.363 1.00 96.00 359 PHE A C 1
ATOM 2752 O O . PHE A 1 359 ? -14.769 -10.989 -0.841 1.00 96.00 359 PHE A O 1
ATOM 2759 N N . LYS A 1 360 ? -12.983 -11.896 -1.844 1.00 90.94 360 LYS A N 1
ATOM 2760 C CA . LYS A 1 360 ? -13.528 -13.262 -1.856 1.00 90.94 360 LYS A CA 1
ATOM 2761 C C . LYS A 1 360 ? -13.775 -13.833 -0.455 1.00 90.94 360 LYS A C 1
ATOM 2763 O O . LYS A 1 360 ? -14.615 -14.717 -0.322 1.00 90.94 360 LYS A O 1
ATOM 2768 N N . THR A 1 361 ? -13.071 -13.362 0.578 1.00 91.44 361 THR A N 1
ATOM 2769 C CA . THR A 1 361 ? -13.233 -13.876 1.950 1.00 91.44 361 THR A CA 1
ATOM 2770 C C . THR A 1 361 ? -14.435 -13.268 2.666 1.00 91.44 361 THR A C 1
ATOM 2772 O O . THR A 1 361 ? -14.921 -13.854 3.629 1.00 91.44 361 THR A O 1
ATOM 2775 N N . LEU A 1 362 ? -14.953 -12.139 2.173 1.00 91.81 362 LEU A N 1
ATOM 2776 C CA . LEU A 1 362 ? -16.104 -11.454 2.758 1.00 91.81 362 LEU A CA 1
ATOM 2777 C C . LEU A 1 362 ? -17.427 -12.205 2.565 1.00 91.81 362 LEU A C 1
ATOM 2779 O O . LEU A 1 362 ? -18.373 -11.966 3.310 1.00 91.81 362 LEU A O 1
ATOM 2783 N N . GLY A 1 363 ? -17.530 -13.071 1.549 1.00 88.88 363 GLY A N 1
ATOM 2784 C CA . GLY A 1 363 ? -18.755 -13.836 1.286 1.00 88.88 363 GLY A CA 1
ATOM 2785 C C . GLY A 1 363 ? -19.995 -12.965 1.038 1.00 88.88 363 GLY A C 1
ATOM 2786 O O . GLY A 1 363 ? -21.104 -13.372 1.370 1.00 88.88 363 GLY A O 1
ATOM 2787 N N . THR A 1 364 ? -19.820 -11.762 0.476 1.00 89.94 364 THR A N 1
ATOM 2788 C CA . THR A 1 364 ? -20.881 -10.740 0.350 1.00 89.94 364 THR A CA 1
ATOM 2789 C C . THR A 1 364 ? -22.014 -11.134 -0.600 1.00 89.94 364 THR A C 1
ATOM 2791 O O . THR A 1 364 ? -23.110 -10.586 -0.497 1.00 89.94 364 THR A O 1
ATOM 2794 N N . GLY A 1 365 ? -21.740 -12.051 -1.535 1.00 89.88 365 GLY A N 1
ATOM 2795 C CA . GLY A 1 365 ? -22.634 -12.420 -2.635 1.00 89.88 365 GLY A CA 1
ATOM 2796 C C . GLY A 1 365 ? -22.635 -11.439 -3.815 1.00 89.88 365 GLY A C 1
ATOM 2797 O O . GLY A 1 365 ? -23.283 -11.725 -4.818 1.00 89.88 365 GLY A O 1
ATOM 2798 N N . GLU A 1 366 ? -21.913 -10.318 -3.722 1.00 93.75 366 GLU A N 1
ATOM 2799 C CA . GLU A 1 366 ? -21.802 -9.335 -4.808 1.00 93.75 366 GLU A CA 1
ATOM 2800 C C . GLU A 1 366 ? -20.858 -9.832 -5.912 1.00 93.75 366 GLU A C 1
ATOM 2802 O O . GLU A 1 366 ? -19.900 -10.563 -5.642 1.00 93.75 366 GLU A O 1
ATOM 2807 N N . SER A 1 367 ? -21.097 -9.423 -7.163 1.00 91.75 367 SER A N 1
ATOM 2808 C CA . SER A 1 367 ? -20.330 -9.942 -8.306 1.00 91.75 367 SER A CA 1
ATOM 2809 C C . SER A 1 367 ? -18.941 -9.311 -8.446 1.00 91.75 367 SER A C 1
ATOM 2811 O O . SER A 1 367 ? -18.040 -9.909 -9.035 1.00 91.75 367 SER A O 1
ATOM 2813 N N . SER A 1 368 ? -18.752 -8.110 -7.890 1.00 94.75 368 SER A N 1
ATOM 2814 C CA . SER A 1 368 ? -17.496 -7.365 -7.953 1.00 94.75 368 SER A CA 1
ATOM 2815 C C . SER A 1 368 ? -17.286 -6.466 -6.735 1.00 94.75 368 SER A C 1
ATOM 2817 O O . SER A 1 368 ? -18.237 -6.068 -6.056 1.00 94.75 368 SER A O 1
ATOM 2819 N N . ILE A 1 369 ? -16.027 -6.075 -6.507 1.00 96.06 369 ILE A N 1
ATOM 2820 C CA . ILE A 1 369 ? -15.663 -5.091 -5.478 1.00 96.06 369 ILE A CA 1
ATOM 2821 C C . ILE A 1 369 ? -16.403 -3.769 -5.709 1.00 96.06 369 ILE A C 1
ATOM 2823 O O . ILE A 1 369 ? -16.895 -3.166 -4.760 1.00 96.06 369 ILE A O 1
ATOM 2827 N N . GLY A 1 370 ? -16.534 -3.333 -6.967 1.00 94.88 370 GLY A N 1
ATOM 2828 C CA . GLY A 1 370 ? -17.204 -2.078 -7.311 1.00 94.88 370 GLY A CA 1
ATOM 2829 C C . GLY A 1 370 ? -18.677 -2.047 -6.895 1.00 94.88 370 GLY A C 1
ATOM 2830 O O . GLY A 1 370 ? -19.119 -1.067 -6.299 1.00 94.88 370 GLY A O 1
ATOM 2831 N N . GLU A 1 371 ? -19.421 -3.127 -7.147 1.00 95.75 371 GLU A N 1
ATOM 2832 C CA . GLU A 1 371 ? -20.818 -3.255 -6.701 1.00 95.75 371 GLU A CA 1
ATOM 2833 C C . GLU A 1 371 ? -20.927 -3.258 -5.175 1.00 95.75 371 GLU A C 1
ATOM 2835 O O . GLU A 1 371 ? -21.778 -2.570 -4.606 1.00 95.75 371 GLU A O 1
ATOM 2840 N N . TYR A 1 372 ? -20.020 -3.967 -4.501 1.00 97.00 372 TYR A N 1
ATOM 2841 C CA . TYR A 1 372 ? -19.989 -4.001 -3.045 1.00 97.00 372 TYR A CA 1
ATOM 2842 C C . TYR A 1 372 ? -19.693 -2.628 -2.429 1.00 97.00 372 TYR A C 1
ATOM 2844 O O . TYR A 1 372 ? -20.410 -2.189 -1.529 1.00 97.00 372 TYR A O 1
ATOM 2852 N N . LEU A 1 373 ? -18.696 -1.904 -2.944 1.00 95.50 373 LEU A N 1
ATOM 2853 C CA . LEU A 1 373 ? -18.381 -0.547 -2.491 1.00 95.50 373 LEU A CA 1
ATOM 2854 C C . LEU A 1 373 ? -19.538 0.424 -2.769 1.00 95.50 373 LEU A C 1
ATOM 2856 O O . LEU A 1 373 ? -19.867 1.241 -1.909 1.00 95.50 373 LEU A O 1
ATOM 2860 N N . ALA A 1 374 ? -20.205 0.307 -3.923 1.00 94.69 374 ALA A N 1
ATOM 2861 C CA . ALA A 1 374 ? -21.391 1.102 -4.236 1.00 94.69 374 ALA A CA 1
ATOM 2862 C C . ALA A 1 374 ? -22.526 0.839 -3.230 1.00 94.69 374 ALA A C 1
ATOM 2864 O O . ALA A 1 374 ? -23.105 1.786 -2.689 1.00 94.69 374 ALA A O 1
ATOM 2865 N N . LYS A 1 375 ? -22.787 -0.432 -2.899 1.00 95.62 375 LYS A N 1
ATOM 2866 C CA . LYS A 1 375 ? -23.752 -0.819 -1.863 1.00 95.62 375 LYS A CA 1
ATOM 2867 C C . LYS A 1 375 ? -23.405 -0.206 -0.511 1.00 95.62 375 LYS A C 1
ATOM 2869 O O . LYS A 1 375 ? -24.284 0.400 0.100 1.00 95.62 375 LYS A O 1
ATOM 2874 N N . LEU A 1 376 ? -22.155 -0.310 -0.057 1.00 94.62 376 LEU A N 1
ATOM 2875 C CA . LEU A 1 376 ? -21.719 0.294 1.207 1.00 94.62 376 LEU A CA 1
ATOM 2876 C C . LEU A 1 376 ? -21.907 1.816 1.198 1.00 94.62 376 LEU A C 1
ATOM 2878 O O . LEU A 1 376 ? -22.454 2.369 2.148 1.00 94.62 376 LEU A O 1
ATOM 2882 N N . SER A 1 377 ? -21.550 2.486 0.100 1.00 91.19 377 SER A N 1
ATOM 2883 C CA . SER A 1 377 ? -21.684 3.945 -0.026 1.00 91.19 377 SER A CA 1
ATOM 2884 C C . SER A 1 377 ? -23.131 4.456 0.042 1.00 91.19 377 SER A C 1
ATOM 2886 O O . SER A 1 377 ? -23.359 5.614 0.383 1.00 91.19 377 SER A O 1
ATOM 2888 N N . SER A 1 378 ? -24.111 3.597 -0.262 1.00 93.00 378 SER A N 1
ATOM 2889 C CA . SER A 1 378 ? -25.541 3.928 -0.199 1.00 93.00 378 SER A CA 1
ATOM 2890 C C . SER A 1 378 ? -26.141 3.817 1.206 1.00 93.00 378 SER A C 1
ATOM 2892 O O . SER A 1 378 ? -27.265 4.269 1.437 1.00 93.00 378 SER A O 1
ATOM 2894 N N . GLN A 1 379 ? -25.416 3.212 2.150 1.00 91.50 379 GLN A N 1
ATOM 2895 C CA . GLN A 1 379 ? -25.909 3.013 3.506 1.00 91.50 379 GLN A CA 1
ATOM 2896 C C . GLN A 1 379 ? -25.835 4.323 4.305 1.00 91.50 379 GLN A C 1
ATOM 2898 O O . GLN A 1 379 ? -24.837 5.046 4.231 1.00 91.50 379 GLN A O 1
ATOM 2903 N N . PRO A 1 380 ? -26.869 4.652 5.099 1.00 85.69 380 PRO A N 1
ATOM 2904 C CA . PRO A 1 380 ? -26.846 5.844 5.933 1.00 85.69 380 PRO A CA 1
ATOM 2905 C C . PRO A 1 380 ? -25.776 5.680 7.009 1.00 85.69 380 PRO A C 1
ATOM 2907 O O . PRO A 1 380 ? -25.795 4.688 7.728 1.00 85.69 380 PRO A O 1
ATOM 2910 N N . ILE A 1 381 ? -24.863 6.638 7.156 1.00 76.94 381 ILE A N 1
ATOM 2911 C CA . ILE A 1 381 ? -23.829 6.562 8.194 1.00 76.94 381 ILE A CA 1
ATOM 2912 C C . ILE A 1 381 ? -24.364 7.234 9.467 1.00 76.94 381 ILE A C 1
ATOM 2914 O O . ILE A 1 381 ? -24.415 8.468 9.513 1.00 76.94 381 ILE A O 1
ATOM 2918 N N . PRO A 1 382 ? -24.774 6.475 10.502 1.00 72.62 382 PRO A N 1
ATOM 2919 C CA . PRO A 1 382 ? -25.333 7.058 11.707 1.00 72.62 382 PRO A CA 1
ATOM 2920 C C . PRO A 1 382 ? -24.270 7.874 12.450 1.00 72.62 382 PRO A C 1
ATOM 2922 O O . PRO A 1 382 ? -23.096 7.496 12.546 1.00 72.62 382 PRO A O 1
ATOM 2925 N N . SER A 1 383 ? -24.680 9.015 13.002 1.00 68.81 383 SER A N 1
ATOM 2926 C CA . SER A 1 383 ? -23.892 9.718 14.008 1.00 68.81 383 SER A CA 1
ATOM 2927 C C . SER A 1 383 ? -24.130 9.040 15.353 1.00 68.81 383 SER A C 1
ATOM 2929 O O . SER A 1 383 ? -25.084 9.365 16.051 1.00 68.81 383 SER A O 1
ATOM 2931 N N . VAL A 1 384 ? -23.290 8.070 15.700 1.00 74.06 384 VAL A N 1
ATOM 2932 C CA . VAL A 1 384 ? -23.308 7.481 17.040 1.00 74.06 384 VAL A CA 1
ATOM 2933 C C . VAL A 1 384 ? -22.437 8.344 17.949 1.00 74.06 384 VAL A C 1
ATOM 2935 O O . VAL A 1 384 ? -21.238 8.477 17.700 1.00 74.06 384 VAL A O 1
ATOM 2938 N N . SER A 1 385 ? -23.031 8.948 18.981 1.00 81.62 385 SER A N 1
ATOM 2939 C CA . SER A 1 385 ? -22.298 9.620 20.056 1.00 81.62 385 SER A CA 1
ATOM 2940 C C . SER A 1 385 ? -22.612 8.978 21.398 1.00 81.62 385 SER A C 1
ATOM 2942 O O . SER A 1 385 ? -23.760 8.665 21.708 1.00 81.62 385 SER A O 1
ATOM 2944 N N . ALA A 1 386 ? -21.600 8.877 22.258 1.00 82.81 386 ALA A N 1
ATOM 2945 C CA . ALA A 1 386 ? -21.773 8.459 23.642 1.00 82.81 386 ALA A CA 1
ATOM 2946 C C . ALA A 1 386 ? -22.691 9.404 24.447 1.00 82.81 386 ALA A C 1
ATOM 2948 O O . ALA A 1 386 ? -23.189 9.039 25.515 1.00 82.81 386 ALA A O 1
ATOM 2949 N N . ARG A 1 387 ? -22.927 10.623 23.940 1.00 82.56 387 ARG A N 1
ATOM 2950 C CA . ARG A 1 387 ? -23.883 11.594 24.495 1.00 82.56 387 ARG A CA 1
ATOM 2951 C C . ARG A 1 387 ? -25.332 11.151 24.351 1.00 82.56 387 ARG A C 1
ATOM 2953 O O . ARG A 1 387 ? -26.128 11.484 25.224 1.00 82.56 387 ARG A O 1
ATOM 2960 N N . ASP A 1 388 ? -25.629 10.400 23.297 1.00 86.69 388 ASP A N 1
ATOM 2961 C CA . ASP A 1 388 ? -26.979 9.935 22.978 1.00 86.69 388 ASP A CA 1
ATOM 2962 C C . ASP A 1 388 ? -27.322 8.632 23.716 1.00 86.69 388 ASP A C 1
ATOM 2964 O O . ASP A 1 388 ? -28.475 8.204 23.735 1.00 86.69 388 ASP A O 1
ATOM 2968 N N . LEU A 1 389 ? -26.331 8.010 24.367 1.00 90.69 389 LEU A N 1
ATOM 2969 C CA . LEU A 1 389 ? -26.544 6.834 25.200 1.00 90.69 389 LEU A CA 1
ATOM 2970 C C . LEU A 1 389 ? -27.381 7.187 26.432 1.00 90.69 389 LEU A C 1
ATOM 2972 O O . LEU A 1 389 ? -27.183 8.214 27.088 1.00 90.69 389 LEU A O 1
ATOM 2976 N N . PHE A 1 390 ? -28.294 6.286 26.784 1.00 91.50 390 PHE A N 1
ATOM 2977 C CA . PHE A 1 390 ? -29.030 6.363 28.036 1.00 91.50 390 PHE A CA 1
ATOM 2978 C C . PHE A 1 390 ? -28.149 5.866 29.187 1.00 91.50 390 PHE A C 1
ATOM 2980 O O . PHE A 1 390 ? -27.617 4.761 29.123 1.00 91.50 390 PHE A O 1
ATOM 2987 N N . TRP A 1 391 ? -28.013 6.676 30.240 1.00 92.75 391 TRP A N 1
ATOM 2988 C CA . TRP A 1 391 ? -27.132 6.428 31.389 1.00 92.75 391 TRP A CA 1
ATOM 2989 C C . TRP A 1 391 ? -27.955 6.183 32.670 1.00 92.75 391 TRP A C 1
ATOM 2991 O O . TRP A 1 391 ? -28.176 7.127 33.441 1.00 92.75 391 TRP A O 1
ATOM 3001 N N . PRO A 1 392 ? -28.448 4.948 32.888 1.00 95.31 392 PRO A N 1
ATOM 3002 C CA . PRO A 1 392 ? -29.326 4.632 34.007 1.00 95.31 392 PRO A CA 1
ATOM 3003 C C . PRO A 1 392 ? -28.601 4.602 35.350 1.00 95.31 392 PRO A C 1
ATOM 3005 O O . PRO A 1 392 ? -27.451 4.181 35.462 1.00 95.31 392 PRO A O 1
ATOM 3008 N N . LEU A 1 393 ? -29.321 4.980 36.398 1.00 95.19 393 LEU A N 1
ATOM 3009 C CA . LEU A 1 393 ? -28.936 4.781 37.787 1.00 95.19 393 LEU A CA 1
ATOM 3010 C C . LEU A 1 393 ? -29.652 3.558 38.370 1.00 95.19 393 LEU A C 1
ATOM 3012 O O . LEU A 1 393 ? -30.748 3.188 37.950 1.00 95.19 393 LEU A O 1
ATOM 3016 N N . SER A 1 394 ? -29.060 2.947 39.396 1.00 95.38 394 SER A N 1
ATOM 3017 C CA . SER A 1 394 ? -29.612 1.753 40.054 1.00 95.38 394 SER A CA 1
ATOM 3018 C C . SER A 1 394 ? -30.961 1.972 40.753 1.00 95.38 394 SER A C 1
ATOM 3020 O O . SER A 1 394 ? -31.624 1.001 41.098 1.00 95.38 394 SER A O 1
ATOM 3022 N N . ASN A 1 395 ? -31.367 3.225 40.976 1.00 91.50 395 ASN A N 1
ATOM 3023 C CA . ASN A 1 395 ? -32.669 3.598 41.538 1.00 91.50 395 ASN A CA 1
ATOM 3024 C C . ASN A 1 395 ? -33.734 3.901 40.461 1.00 91.50 395 ASN A C 1
ATOM 3026 O O . ASN A 1 395 ? -34.818 4.378 40.789 1.00 91.50 395 ASN A O 1
ATOM 3030 N N . GLY A 1 396 ? -33.434 3.652 39.181 1.00 90.31 396 GLY A N 1
ATOM 3031 C CA . GLY A 1 396 ? -34.349 3.863 38.056 1.00 90.31 396 GLY A CA 1
ATOM 3032 C C . GLY A 1 396 ? -34.357 5.282 37.476 1.00 90.31 396 GLY A C 1
ATOM 3033 O O . GLY A 1 396 ? -35.020 5.509 36.468 1.00 90.31 396 GLY A O 1
ATOM 3034 N N . GLN A 1 397 ? -33.621 6.229 38.068 1.00 90.31 397 GLN A N 1
ATOM 3035 C CA . GLN A 1 397 ? -33.428 7.574 37.506 1.00 90.31 397 GLN A CA 1
ATOM 3036 C C . GLN A 1 397 ? -32.358 7.576 36.401 1.00 90.31 397 GLN A C 1
ATOM 3038 O O . GLN A 1 397 ? -31.569 6.638 36.290 1.00 90.31 397 GLN A O 1
ATOM 3043 N N . SER A 1 398 ? -32.286 8.643 35.601 1.00 90.25 398 SER A N 1
ATOM 3044 C CA . SER A 1 398 ? -31.148 8.898 34.712 1.00 90.25 398 SER A CA 1
ATOM 3045 C C . SER A 1 398 ? -30.113 9.784 35.393 1.00 90.25 398 SER A C 1
ATOM 3047 O O . SER A 1 398 ? -30.456 10.690 36.154 1.00 90.25 398 SER A O 1
ATOM 3049 N N . ILE A 1 399 ? -28.832 9.610 35.056 1.00 88.25 399 ILE A N 1
ATOM 3050 C CA . ILE A 1 399 ? -27.792 10.542 35.515 1.00 88.25 399 ILE A CA 1
ATOM 3051 C C . ILE A 1 399 ? -28.042 11.981 35.027 1.00 88.25 399 ILE A C 1
ATOM 3053 O O . ILE A 1 399 ? -27.607 12.937 35.666 1.00 88.25 399 ILE A O 1
ATOM 3057 N N . ASN A 1 400 ? -28.765 12.138 33.912 1.00 85.00 400 ASN A N 1
ATOM 3058 C CA . ASN A 1 400 ? -29.140 13.442 33.366 1.00 85.00 400 ASN A CA 1
ATOM 3059 C C . ASN A 1 400 ? -30.240 14.139 34.189 1.00 85.00 400 ASN A C 1
ATOM 3061 O O . ASN A 1 400 ? -30.391 15.352 34.074 1.00 85.00 400 ASN A O 1
ATOM 3065 N N . ASP A 1 401 ? -30.974 13.400 35.028 1.00 84.56 401 ASP A N 1
ATOM 3066 C CA . ASP A 1 401 ? -32.040 13.943 35.881 1.00 84.56 401 ASP A CA 1
ATOM 3067 C C . ASP A 1 401 ? -31.492 14.514 37.203 1.00 84.56 401 ASP A C 1
ATOM 3069 O O . ASP A 1 401 ? -32.223 15.125 37.990 1.00 84.56 401 ASP A O 1
ATOM 3073 N N . LEU A 1 402 ? -30.197 14.316 37.470 1.00 83.50 402 LEU A N 1
ATOM 3074 C CA . LEU A 1 402 ? -29.541 14.810 38.675 1.00 83.50 402 LEU A CA 1
ATOM 3075 C C . LEU A 1 402 ? -29.410 16.336 38.635 1.00 83.50 402 LEU A C 1
ATOM 3077 O O . LEU A 1 402 ? -29.052 16.937 37.622 1.00 83.50 402 LEU A O 1
ATOM 3081 N N . ARG A 1 403 ? -29.685 16.985 39.773 1.00 74.38 403 ARG A N 1
ATOM 3082 C CA . ARG A 1 403 ? -29.673 18.450 39.866 1.00 74.38 403 ARG A CA 1
ATOM 3083 C C . ARG A 1 403 ? -28.267 19.008 39.603 1.00 74.38 403 ARG A C 1
ATOM 3085 O O . ARG A 1 403 ? -27.312 18.551 40.238 1.00 74.38 403 ARG A O 1
ATOM 3092 N N . PRO A 1 404 ? -28.132 20.056 38.767 1.00 63.84 404 PRO A N 1
ATOM 3093 C CA . PRO A 1 404 ? -26.873 20.776 38.619 1.00 63.84 404 PRO A CA 1
ATOM 3094 C C . PRO A 1 404 ? -26.397 21.294 39.985 1.00 63.84 404 PRO A C 1
ATOM 3096 O O . PRO A 1 404 ? -27.071 22.112 40.608 1.00 63.84 404 PRO A O 1
ATOM 3099 N N . GLY A 1 405 ? -25.253 20.797 40.467 1.00 66.62 405 GLY A N 1
ATOM 3100 C CA . GLY A 1 405 ? -24.655 21.211 41.744 1.00 66.62 405 GLY A CA 1
ATOM 3101 C C . GLY A 1 405 ? -24.721 20.193 42.887 1.00 66.62 405 GLY A C 1
ATOM 3102 O O . GLY A 1 405 ? -24.182 20.484 43.953 1.00 66.62 405 GLY A O 1
ATOM 3103 N N . ASP A 1 406 ? -25.308 19.006 42.689 1.00 76.06 406 ASP A N 1
ATOM 3104 C CA . ASP A 1 406 ? -25.237 17.931 43.687 1.00 76.06 406 ASP A CA 1
ATOM 3105 C C . ASP A 1 406 ? -23.793 17.412 43.827 1.00 76.06 406 ASP A C 1
ATOM 3107 O O . ASP A 1 406 ? -23.271 16.669 42.991 1.00 76.06 406 ASP A O 1
ATOM 3111 N N . THR A 1 407 ? -23.109 17.844 44.890 1.00 81.75 407 THR A N 1
ATOM 3112 C CA . THR A 1 407 ? -21.720 17.463 45.164 1.00 81.75 407 THR A CA 1
ATOM 3113 C C . THR A 1 407 ? -21.574 15.981 45.489 1.00 81.75 407 THR A C 1
ATOM 3115 O O . THR A 1 407 ? -20.495 15.438 45.249 1.00 81.75 407 THR A O 1
ATOM 3118 N N . ALA A 1 408 ? -22.630 15.320 45.978 1.00 85.50 408 ALA A N 1
ATOM 3119 C CA . ALA A 1 408 ? -22.612 13.894 46.285 1.00 85.50 408 ALA A CA 1
ATOM 3120 C C . ALA A 1 408 ? -22.625 13.040 45.009 1.00 85.50 408 ALA A C 1
ATOM 3122 O O . ALA A 1 408 ? -22.014 11.976 44.985 1.00 85.50 408 ALA A O 1
ATOM 3123 N N . ALA A 1 409 ? -23.240 13.529 43.928 1.00 87.69 409 ALA A N 1
ATOM 3124 C CA . ALA A 1 409 ? -23.303 12.840 42.638 1.00 87.69 409 ALA A CA 1
ATOM 3125 C C . ALA A 1 409 ? -22.032 12.971 41.777 1.00 87.69 409 ALA A C 1
ATOM 3127 O O . ALA A 1 409 ? -21.903 12.269 40.770 1.00 87.69 409 ALA A O 1
ATOM 3128 N N . LYS A 1 410 ? -21.079 13.835 42.160 1.00 90.00 410 LYS A N 1
ATOM 3129 C CA . LYS A 1 410 ? -19.850 14.101 41.387 1.00 90.00 410 LYS A CA 1
ATOM 3130 C C . LYS A 1 410 ? -19.097 12.839 40.941 1.00 90.00 410 LYS A C 1
ATOM 3132 O O . LYS A 1 410 ? -18.784 12.775 39.755 1.00 90.00 410 LYS A O 1
ATOM 3137 N N . PRO A 1 411 ? -18.868 11.818 41.794 1.00 92.88 411 PRO A N 1
ATOM 3138 C CA . PRO A 1 411 ? -18.159 10.610 41.371 1.00 92.88 411 PRO A CA 1
ATOM 3139 C C . PRO A 1 411 ? -18.856 9.868 40.223 1.00 92.88 411 PRO A C 1
ATOM 3141 O O . PRO A 1 411 ? -18.194 9.380 39.309 1.00 92.88 411 PRO A O 1
ATOM 3144 N N . LEU A 1 412 ? -20.194 9.809 40.228 1.00 93.06 412 LEU A N 1
ATOM 3145 C CA . LEU A 1 412 ? -20.953 9.168 39.149 1.00 93.06 412 LEU A CA 1
ATOM 3146 C C . LEU A 1 412 ? -20.888 9.988 37.856 1.00 93.06 412 LEU A C 1
ATOM 3148 O O . LEU A 1 412 ? -20.757 9.417 36.776 1.00 93.06 412 LEU A O 1
ATOM 3152 N N . ILE A 1 413 ? -20.945 11.320 37.960 1.00 91.69 413 ILE A N 1
ATOM 3153 C CA . ILE A 1 413 ? -20.835 12.230 36.810 1.00 91.69 413 ILE A CA 1
ATOM 3154 C C . ILE A 1 413 ? -19.444 12.122 36.171 1.00 91.69 413 ILE A C 1
ATOM 3156 O O . ILE A 1 413 ? -19.334 12.049 34.949 1.00 91.69 413 ILE A O 1
ATOM 3160 N N . GLU A 1 414 ? -18.384 12.069 36.979 1.00 92.88 414 GLU A N 1
ATOM 3161 C CA . GLU A 1 414 ? -17.010 11.879 36.502 1.00 92.88 414 GLU A CA 1
ATOM 3162 C C . GLU A 1 414 ? -16.834 10.523 35.809 1.00 92.88 414 GLU A C 1
ATOM 3164 O O . GLU A 1 414 ? -16.280 10.471 34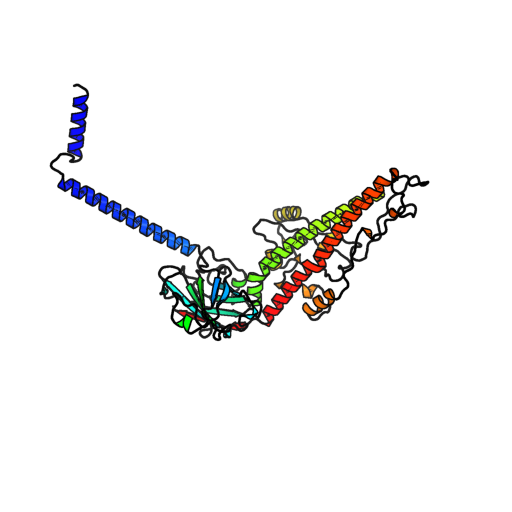.710 1.00 92.88 414 GLU A O 1
ATOM 3169 N N . LEU A 1 415 ? -17.360 9.438 36.392 1.00 94.75 415 LEU A N 1
ATOM 3170 C CA . LEU A 1 415 ? -17.350 8.113 35.763 1.00 94.75 415 LEU A CA 1
ATOM 3171 C C . LEU A 1 415 ? -18.071 8.111 34.417 1.00 94.75 415 LEU A C 1
ATOM 3173 O O . LEU A 1 415 ? -17.509 7.637 33.430 1.00 94.75 415 LEU A O 1
ATOM 3177 N N . ARG A 1 416 ? -19.276 8.688 34.358 1.00 93.94 416 ARG A N 1
ATOM 3178 C CA . ARG A 1 416 ? -20.039 8.835 33.115 1.00 93.94 416 ARG A CA 1
ATOM 3179 C C . ARG A 1 416 ? -19.240 9.603 32.067 1.00 93.94 416 ARG A C 1
ATOM 3181 O O . ARG A 1 416 ? -19.099 9.123 30.951 1.00 93.94 416 ARG A O 1
ATOM 3188 N N . ASN A 1 417 ? -18.676 10.758 32.417 1.00 93.69 417 ASN A N 1
ATOM 3189 C CA . ASN A 1 417 ? -17.919 11.587 31.477 1.00 93.69 417 ASN A CA 1
ATOM 3190 C C . ASN A 1 417 ? -16.669 10.867 30.945 1.00 93.69 417 ASN A C 1
ATOM 3192 O O . ASN A 1 417 ? -16.395 10.908 29.746 1.00 93.69 417 ASN A O 1
ATOM 3196 N N . ASN A 1 418 ? -15.934 10.174 31.818 1.00 95.31 418 ASN A N 1
ATOM 3197 C CA . ASN A 1 418 ? -14.757 9.401 31.429 1.00 95.31 418 ASN A CA 1
ATOM 3198 C C . ASN A 1 418 ? -15.124 8.221 30.519 1.00 95.31 418 ASN A C 1
ATOM 3200 O O . ASN A 1 418 ? -14.436 7.955 29.532 1.00 95.31 418 ASN A O 1
ATOM 3204 N N . MET A 1 419 ? -16.230 7.539 30.818 1.00 94.81 419 MET A N 1
ATOM 3205 C CA . MET A 1 419 ? -16.721 6.440 29.997 1.00 94.81 419 MET A CA 1
ATOM 3206 C C . MET A 1 419 ? -17.261 6.930 28.649 1.00 94.81 419 MET A C 1
ATOM 3208 O O . MET A 1 419 ? -16.972 6.316 27.627 1.00 94.81 419 MET A O 1
ATOM 3212 N N . MET A 1 420 ? -17.971 8.062 28.620 1.00 94.69 420 MET A N 1
ATOM 3213 C CA . MET A 1 420 ? -18.408 8.708 27.381 1.00 94.69 420 MET A CA 1
ATOM 3214 C C . MET A 1 420 ? -17.225 9.039 26.478 1.00 94.69 420 MET A C 1
ATOM 3216 O O . MET A 1 420 ? -17.258 8.713 25.298 1.00 94.69 420 MET A O 1
ATOM 3220 N N . ALA A 1 421 ? -16.157 9.618 27.033 1.00 95.94 421 ALA A N 1
ATOM 3221 C CA . ALA A 1 421 ? -14.952 9.919 26.270 1.00 95.94 421 ALA A CA 1
ATOM 3222 C C . ALA A 1 421 ? -14.292 8.651 25.698 1.00 95.94 421 ALA A C 1
ATOM 3224 O O . ALA A 1 421 ? -13.832 8.660 24.557 1.00 95.94 421 ALA A O 1
ATOM 3225 N N . ALA A 1 422 ? -14.264 7.553 26.464 1.00 96.75 422 ALA A N 1
ATOM 3226 C CA . ALA A 1 422 ? -13.729 6.277 25.992 1.00 96.75 422 ALA A CA 1
ATOM 3227 C C . ALA A 1 422 ? -14.593 5.659 24.877 1.00 96.75 422 ALA A C 1
ATOM 3229 O O . ALA A 1 422 ? -14.044 5.171 23.889 1.00 96.75 422 ALA A O 1
ATOM 3230 N N . TYR A 1 423 ? -15.924 5.728 24.995 1.00 96.12 423 TYR A N 1
ATOM 3231 C CA . TYR A 1 423 ? -16.843 5.294 23.941 1.00 96.12 423 TYR A CA 1
ATOM 3232 C C . TYR A 1 423 ? -16.726 6.152 22.683 1.00 96.12 423 TYR A C 1
ATOM 3234 O O . TYR A 1 423 ? -16.552 5.594 21.608 1.00 96.12 423 TYR A O 1
ATOM 3242 N N . ASP A 1 424 ? -16.755 7.484 22.792 1.00 94.81 424 ASP A N 1
ATOM 3243 C CA . ASP A 1 424 ? -16.600 8.388 21.643 1.00 94.81 424 ASP A CA 1
ATOM 3244 C C . ASP A 1 424 ? -15.274 8.125 20.903 1.00 94.81 424 ASP A C 1
ATOM 3246 O O . ASP A 1 424 ? -15.243 8.054 19.671 1.00 94.81 424 ASP A O 1
ATOM 3250 N N . ALA A 1 425 ? -14.182 7.904 21.647 1.00 96.38 425 ALA A N 1
ATOM 3251 C CA . ALA A 1 425 ? -12.897 7.524 21.066 1.00 96.38 425 ALA A CA 1
ATOM 3252 C C . ALA A 1 425 ? -12.963 6.160 20.359 1.00 96.38 425 ALA A C 1
ATOM 3254 O O . ALA A 1 425 ? -12.486 6.033 19.230 1.00 96.38 425 ALA A O 1
ATOM 3255 N N . TYR A 1 426 ? -13.571 5.149 20.989 1.00 97.06 426 TYR A N 1
ATOM 3256 C CA . TYR A 1 426 ? -13.739 3.824 20.392 1.00 97.06 426 TYR A CA 1
ATOM 3257 C C . TYR A 1 426 ? -14.592 3.865 19.115 1.00 97.06 426 TYR A C 1
ATOM 3259 O O . TYR A 1 426 ? -14.167 3.344 18.083 1.00 97.06 426 TYR A O 1
ATOM 3267 N N . PHE A 1 427 ? -15.737 4.552 19.146 1.00 94.69 427 PHE A N 1
ATOM 3268 C CA . PHE A 1 427 ? -16.617 4.753 17.994 1.00 94.69 427 PHE A CA 1
ATOM 3269 C C . PHE A 1 427 ? -15.875 5.385 16.819 1.00 94.69 427 PHE A C 1
ATOM 3271 O O . PHE A 1 427 ? -15.971 4.898 15.691 1.00 94.69 427 PHE A O 1
ATOM 3278 N N . GLY A 1 428 ? -15.106 6.449 17.074 1.00 93.94 428 GLY A N 1
ATOM 3279 C CA . GLY A 1 428 ? -14.307 7.112 16.045 1.00 93.94 428 GLY A CA 1
ATOM 3280 C C . GLY A 1 428 ? -13.266 6.181 15.418 1.00 93.94 428 GLY A C 1
ATOM 3281 O O . GLY A 1 428 ? -13.135 6.135 14.191 1.00 93.94 428 GLY A O 1
ATOM 3282 N N . LEU A 1 429 ? -12.565 5.399 16.247 1.00 97.25 429 LEU A N 1
ATOM 3283 C CA . LEU A 1 429 ? -11.569 4.429 15.790 1.00 97.25 429 LEU A CA 1
ATOM 3284 C C . LEU A 1 429 ? -12.207 3.310 14.958 1.00 97.25 429 LEU A C 1
ATOM 3286 O O . LEU A 1 429 ? -11.764 3.083 13.833 1.00 97.25 429 LEU A O 1
ATOM 3290 N N . LYS A 1 430 ? -13.262 2.654 15.461 1.00 96.31 430 LYS A N 1
ATOM 3291 C CA . LYS A 1 430 ? -13.950 1.567 14.747 1.00 96.31 430 LYS A CA 1
ATOM 3292 C C . LYS A 1 430 ? -14.545 2.051 13.429 1.00 96.31 430 LYS A C 1
ATOM 3294 O O . LYS A 1 430 ? -14.348 1.409 12.400 1.00 96.31 430 LYS A O 1
ATOM 3299 N N . ARG A 1 431 ? -15.199 3.219 13.428 1.00 94.19 431 ARG A N 1
ATOM 3300 C CA . ARG A 1 431 ? -15.739 3.831 12.208 1.00 94.19 431 ARG A CA 1
ATOM 3301 C C . ARG A 1 431 ? -14.645 4.031 11.169 1.00 94.19 431 ARG A C 1
ATOM 3303 O O . ARG A 1 431 ? -14.757 3.521 10.065 1.00 94.19 431 ARG A O 1
ATOM 3310 N N . SER A 1 432 ? -13.563 4.721 11.525 1.00 95.00 432 SER A N 1
ATOM 3311 C CA . SER A 1 432 ? -12.469 4.970 10.582 1.00 95.00 432 SER A CA 1
ATOM 3312 C C . SER A 1 432 ? -11.788 3.677 10.112 1.00 95.00 432 SER A C 1
ATOM 3314 O O . SER A 1 432 ? -11.402 3.587 8.951 1.00 95.00 432 SER A O 1
ATOM 3316 N N . TYR A 1 433 ? -11.668 2.670 10.979 1.00 97.56 433 TYR A N 1
ATOM 3317 C CA . TYR A 1 433 ? -11.149 1.353 10.611 1.00 97.56 433 TYR A CA 1
ATOM 3318 C C . TYR A 1 433 ? -12.027 0.684 9.539 1.00 97.56 433 TYR A C 1
ATOM 3320 O O . TYR A 1 433 ? -11.529 0.334 8.472 1.00 97.56 433 TYR A O 1
ATOM 3328 N N . GLN A 1 434 ? -13.337 0.578 9.777 1.00 95.94 434 GLN A N 1
ATOM 3329 C CA . GLN A 1 434 ? -14.255 -0.194 8.928 1.00 95.94 434 GLN A CA 1
ATOM 3330 C C . GLN A 1 434 ? -14.748 0.551 7.680 1.00 95.94 434 GLN A C 1
ATOM 3332 O O . GLN A 1 434 ? -15.017 -0.090 6.666 1.00 95.94 434 GLN A O 1
ATOM 3337 N N . THR A 1 435 ? -14.883 1.882 7.731 1.00 94.25 435 THR A N 1
ATOM 3338 C CA . THR A 1 435 ? -15.457 2.690 6.633 1.00 94.25 435 THR A CA 1
ATOM 3339 C C . THR A 1 435 ? -14.411 3.442 5.811 1.00 94.25 435 THR A C 1
ATOM 3341 O O . THR A 1 435 ? -14.776 4.149 4.878 1.00 94.25 435 THR A O 1
ATOM 3344 N N . VAL A 1 436 ? -13.130 3.384 6.186 1.00 93.62 436 VAL A N 1
ATOM 3345 C CA . VAL A 1 436 ? -12.046 4.052 5.447 1.00 93.62 436 VAL A CA 1
ATOM 3346 C C . VAL A 1 436 ? -10.918 3.069 5.194 1.00 93.62 436 VAL A C 1
ATOM 3348 O O . VAL A 1 436 ? -10.716 2.664 4.055 1.00 93.62 436 VAL A O 1
ATOM 3351 N N . ASP A 1 437 ? -10.215 2.624 6.236 1.00 96.50 437 ASP A N 1
ATOM 3352 C CA . ASP A 1 437 ? -8.969 1.881 6.028 1.00 96.50 437 ASP A CA 1
ATOM 3353 C C . ASP A 1 437 ? -9.178 0.502 5.393 1.00 96.50 437 ASP A C 1
ATOM 3355 O O . ASP A 1 437 ? -8.427 0.127 4.494 1.00 96.50 437 ASP A O 1
ATOM 3359 N N . LEU A 1 438 ? -10.193 -0.249 5.834 1.00 97.44 438 LEU A N 1
ATOM 3360 C CA . LEU A 1 438 ? -10.516 -1.540 5.223 1.00 97.44 438 LEU A CA 1
ATOM 3361 C C . LEU A 1 438 ? -11.048 -1.386 3.792 1.00 97.44 438 LEU A C 1
ATOM 3363 O O . LEU A 1 438 ? -10.752 -2.218 2.937 1.00 97.44 438 LEU A O 1
ATOM 3367 N N . LEU A 1 439 ? -11.785 -0.309 3.504 1.00 95.94 439 LEU A N 1
ATOM 3368 C CA . LEU A 1 439 ? -12.266 -0.039 2.146 1.00 95.94 439 LEU A CA 1
ATOM 3369 C C . LEU A 1 439 ? -11.121 0.346 1.209 1.00 95.94 439 LEU A C 1
ATOM 3371 O O . LEU A 1 439 ? -11.121 -0.071 0.057 1.00 95.94 439 LEU A O 1
ATOM 3375 N N . GLU A 1 440 ? -10.118 1.080 1.691 1.00 96.50 440 GLU A N 1
ATOM 3376 C CA . GLU A 1 440 ? -8.927 1.394 0.899 1.00 96.50 440 GLU A CA 1
ATOM 3377 C C . GLU A 1 440 ? -8.162 0.134 0.473 1.00 96.50 440 GLU A C 1
ATOM 3379 O O . GLU A 1 440 ? -7.695 0.076 -0.663 1.00 96.50 440 GLU A O 1
ATOM 3384 N N . LEU A 1 441 ? -8.083 -0.901 1.321 1.00 97.62 441 LEU A N 1
ATOM 3385 C CA . LEU A 1 441 ? -7.510 -2.192 0.917 1.00 97.62 441 LEU A CA 1
ATOM 3386 C C . LEU A 1 441 ? -8.317 -2.854 -0.212 1.00 97.62 441 LEU A C 1
ATOM 3388 O O . LEU A 1 441 ? -7.724 -3.377 -1.155 1.00 97.62 441 LEU A O 1
ATOM 3392 N N . LEU A 1 442 ? -9.652 -2.785 -0.166 1.00 97.31 442 LEU A N 1
ATOM 3393 C CA . LEU A 1 442 ? -10.507 -3.284 -1.252 1.00 97.31 442 LEU A CA 1
ATOM 3394 C C . LEU A 1 442 ? -10.347 -2.460 -2.538 1.00 97.31 442 LEU A C 1
ATOM 3396 O O . LEU A 1 442 ? -10.352 -3.020 -3.629 1.00 97.31 442 LEU A O 1
ATOM 3400 N N . VAL A 1 443 ? -10.155 -1.142 -2.439 1.00 95.62 443 VAL A N 1
ATOM 3401 C CA . VAL A 1 443 ? -9.868 -0.282 -3.601 1.00 95.62 443 VAL A CA 1
ATOM 3402 C C . VAL A 1 443 ? -8.511 -0.628 -4.225 1.00 95.62 443 VAL A C 1
ATOM 3404 O O . VAL A 1 443 ? -8.383 -0.642 -5.453 1.00 95.62 443 VAL A O 1
ATOM 3407 N N . MET A 1 444 ? -7.498 -0.945 -3.412 1.00 95.88 444 MET A N 1
ATOM 3408 C CA . MET A 1 444 ? -6.211 -1.441 -3.915 1.00 95.88 444 MET A CA 1
ATOM 3409 C C . MET A 1 444 ? -6.376 -2.782 -4.648 1.00 95.88 444 MET A C 1
ATOM 3411 O O . MET A 1 444 ? -5.798 -2.953 -5.720 1.00 95.88 444 MET A O 1
ATOM 3415 N N . GLU A 1 445 ? -7.195 -3.701 -4.123 1.00 96.44 445 GLU A N 1
ATOM 3416 C CA . GLU A 1 445 ? -7.522 -4.980 -4.779 1.00 96.44 445 GLU A CA 1
ATOM 3417 C C . GLU A 1 445 ? -8.262 -4.765 -6.098 1.00 96.44 445 GLU A C 1
ATOM 3419 O O . GLU A 1 445 ? -7.837 -5.284 -7.124 1.00 96.44 445 GLU A O 1
ATOM 3424 N N . GLN A 1 446 ? -9.277 -3.900 -6.118 1.00 95.00 446 GLN A N 1
ATOM 3425 C CA . GLN A 1 446 ? -9.984 -3.534 -7.346 1.00 95.00 446 GLN A CA 1
ATOM 3426 C C . GLN A 1 446 ? -9.039 -2.932 -8.394 1.00 95.00 446 GLN A C 1
ATOM 3428 O O . GLN A 1 446 ? -9.166 -3.208 -9.586 1.00 95.00 446 GLN A O 1
ATOM 3433 N N . THR A 1 447 ? -8.084 -2.105 -7.966 1.00 92.94 447 THR A N 1
ATOM 3434 C CA . THR A 1 447 ? -7.073 -1.536 -8.867 1.00 92.94 447 THR A CA 1
ATOM 3435 C C . THR A 1 447 ? -6.202 -2.636 -9.465 1.00 92.94 447 THR A C 1
ATOM 3437 O O . THR A 1 447 ? -5.913 -2.604 -10.660 1.00 92.94 447 THR A O 1
ATOM 3440 N N . LEU A 1 448 ? -5.809 -3.625 -8.662 1.00 94.56 448 LEU A N 1
ATOM 3441 C CA . LEU A 1 448 ? -5.018 -4.755 -9.131 1.00 94.56 448 LEU A CA 1
ATOM 3442 C C . LEU A 1 448 ? -5.805 -5.647 -10.102 1.00 94.56 448 LEU A C 1
ATOM 3444 O O . LEU A 1 448 ? -5.258 -6.028 -11.135 1.00 94.56 448 LEU A O 1
ATOM 3448 N N . ASP A 1 449 ? -7.090 -5.895 -9.837 1.00 93.75 449 ASP A N 1
ATOM 3449 C CA . ASP A 1 449 ? -7.986 -6.608 -10.756 1.00 93.75 449 ASP A CA 1
ATOM 3450 C C . ASP A 1 449 ? -8.096 -5.882 -12.108 1.00 93.75 449 ASP A C 1
ATOM 3452 O O . ASP A 1 449 ? -8.024 -6.504 -13.169 1.00 93.75 449 ASP A O 1
ATOM 3456 N N . LEU A 1 450 ? -8.200 -4.547 -12.086 1.00 92.12 450 LEU A N 1
ATOM 3457 C CA . LEU A 1 450 ? -8.205 -3.725 -13.300 1.00 92.12 450 LEU A CA 1
ATOM 3458 C C . LEU A 1 450 ? -6.865 -3.767 -14.045 1.00 92.12 450 LEU A C 1
ATOM 3460 O O . LEU A 1 450 ? -6.854 -3.676 -15.273 1.00 92.12 450 LEU A O 1
ATOM 3464 N N . VAL A 1 451 ? -5.737 -3.886 -13.341 1.00 94.94 451 VAL A N 1
ATOM 3465 C CA . VAL A 1 451 ? -4.425 -4.086 -13.975 1.00 94.94 451 VAL A CA 1
ATOM 3466 C C . VAL A 1 451 ? -4.360 -5.463 -14.625 1.00 94.94 451 VAL A C 1
ATOM 3468 O O . VAL A 1 451 ? -3.954 -5.560 -15.782 1.00 94.94 451 VAL A O 1
ATOM 3471 N N . ALA A 1 452 ? -4.803 -6.510 -13.933 1.00 93.19 452 ALA A N 1
ATOM 3472 C CA . ALA A 1 452 ? -4.834 -7.861 -14.481 1.00 93.19 452 ALA A CA 1
ATOM 3473 C C . ALA A 1 452 ? -5.699 -7.938 -15.753 1.00 93.19 452 ALA A C 1
ATOM 3475 O O . ALA A 1 452 ? -5.325 -8.605 -16.714 1.00 93.19 452 ALA A O 1
ATOM 3476 N N . SER A 1 453 ? -6.824 -7.213 -15.803 1.00 93.38 453 SER A N 1
ATOM 3477 C CA . SER A 1 453 ? -7.735 -7.250 -16.954 1.00 93.38 453 SER A CA 1
ATOM 3478 C C . SER A 1 453 ? -7.330 -6.349 -18.125 1.00 93.38 453 SER A C 1
ATOM 3480 O O . SER A 1 453 ? -7.680 -6.651 -19.263 1.00 93.38 453 SER A O 1
ATOM 3482 N N . ASN A 1 454 ? -6.661 -5.220 -17.861 1.00 94.56 454 ASN A N 1
ATOM 3483 C CA . ASN A 1 454 ? -6.424 -4.172 -18.867 1.00 94.56 454 ASN A CA 1
ATOM 3484 C C . ASN A 1 454 ? -4.951 -3.987 -19.236 1.00 94.56 454 ASN A C 1
ATOM 3486 O O . ASN A 1 454 ? -4.631 -3.129 -20.063 1.00 94.56 454 ASN A O 1
ATOM 3490 N N . SER A 1 455 ? -4.045 -4.726 -18.599 1.00 96.25 455 SER A N 1
ATOM 3491 C CA . SER A 1 455 ? -2.633 -4.654 -18.940 1.00 96.25 455 SER A CA 1
ATOM 3492 C C . SER A 1 455 ? -2.351 -5.304 -20.289 1.00 96.25 455 SER A C 1
ATOM 3494 O O . SER A 1 455 ? -3.004 -6.251 -20.722 1.00 96.25 455 SER A O 1
ATOM 3496 N N . THR A 1 456 ? -1.350 -4.768 -20.972 1.00 95.69 456 THR A N 1
ATOM 3497 C CA . THR A 1 456 ? -0.885 -5.284 -22.257 1.00 95.69 456 THR A CA 1
ATOM 3498 C C . THR A 1 456 ? 0.625 -5.453 -22.217 1.00 95.69 456 THR A C 1
ATOM 3500 O O . THR A 1 456 ? 1.331 -4.746 -21.491 1.00 95.69 456 THR A O 1
ATOM 3503 N N . LYS A 1 457 ? 1.129 -6.412 -22.995 1.00 95.19 457 LYS A N 1
ATOM 3504 C CA . LYS A 1 457 ? 2.551 -6.738 -23.095 1.00 95.19 457 LYS A CA 1
ATOM 3505 C C . LYS A 1 457 ? 2.964 -6.769 -24.559 1.00 95.19 457 LYS A C 1
ATOM 3507 O O . LYS A 1 457 ? 2.326 -7.452 -25.353 1.00 95.19 457 LYS A O 1
ATOM 3512 N N . ALA A 1 458 ? 4.058 -6.091 -24.886 1.00 95.19 458 ALA A N 1
ATOM 3513 C CA . ALA A 1 458 ? 4.690 -6.143 -26.199 1.00 95.19 458 ALA A CA 1
ATOM 3514 C C . ALA A 1 458 ? 6.143 -6.614 -26.050 1.00 95.19 458 ALA A C 1
ATOM 3516 O O . ALA A 1 458 ? 6.890 -6.105 -25.216 1.00 95.19 458 ALA A O 1
ATOM 3517 N N . SER A 1 459 ? 6.556 -7.601 -26.841 1.00 92.94 459 SER A N 1
ATOM 3518 C CA . SER A 1 459 ? 7.896 -8.196 -26.775 1.00 92.94 459 SER A CA 1
ATOM 3519 C C . SER A 1 459 ? 8.414 -8.560 -28.161 1.00 92.94 459 SER A C 1
ATOM 3521 O O . SER A 1 459 ? 7.640 -8.679 -29.106 1.00 92.94 459 SER A O 1
ATOM 3523 N N . GLY A 1 460 ? 9.721 -8.793 -28.263 1.00 89.06 460 GLY A N 1
ATOM 3524 C CA . GLY A 1 460 ? 10.387 -9.117 -29.523 1.00 89.06 460 GLY A CA 1
ATOM 3525 C C . GLY A 1 460 ? 10.935 -7.880 -30.244 1.00 89.06 460 GLY A C 1
ATOM 3526 O O . GLY A 1 460 ? 10.779 -6.764 -29.744 1.00 89.06 460 GLY A O 1
ATOM 3527 N N . PRO A 1 461 ? 11.580 -8.064 -31.411 1.00 87.44 461 PRO A N 1
ATOM 3528 C CA . PRO A 1 461 ? 12.351 -7.013 -32.084 1.00 87.44 461 PRO A CA 1
ATOM 3529 C C . PRO A 1 461 ? 11.529 -5.784 -32.477 1.00 87.44 461 PRO A C 1
ATOM 3531 O O . PRO A 1 461 ? 12.056 -4.675 -32.502 1.00 87.44 461 PRO A O 1
ATOM 3534 N N . ASP A 1 462 ? 10.236 -5.981 -32.746 1.00 88.94 462 ASP A N 1
ATOM 3535 C CA . ASP A 1 462 ? 9.307 -4.906 -33.090 1.00 88.94 462 ASP A CA 1
ATOM 3536 C C . ASP A 1 462 ? 8.840 -4.114 -31.868 1.00 88.94 462 ASP A C 1
ATOM 3538 O O . ASP A 1 462 ? 8.300 -3.031 -32.032 1.00 88.94 462 ASP A O 1
ATOM 3542 N N . ALA A 1 463 ? 9.031 -4.602 -30.645 1.00 92.00 463 ALA A N 1
ATOM 3543 C CA . ALA A 1 463 ? 8.701 -3.864 -29.426 1.00 92.00 463 ALA A CA 1
ATOM 3544 C C . ALA A 1 463 ? 9.960 -3.292 -28.771 1.00 92.00 463 ALA A C 1
ATOM 3546 O O . ALA A 1 463 ? 9.988 -2.133 -28.357 1.00 92.00 463 ALA A O 1
ATOM 3547 N N . VAL A 1 464 ? 11.014 -4.104 -28.690 1.00 93.75 464 VAL A N 1
ATOM 3548 C CA . VAL A 1 464 ? 12.258 -3.765 -28.011 1.00 93.75 464 VAL A CA 1
ATOM 3549 C C . VAL A 1 464 ? 13.442 -4.226 -28.850 1.00 93.75 464 VAL A C 1
ATOM 3551 O O . VAL A 1 464 ? 13.532 -5.386 -29.249 1.00 93.75 464 VAL A O 1
ATOM 3554 N N . SER A 1 465 ? 14.387 -3.320 -29.077 1.00 94.19 465 SER A N 1
ATOM 3555 C CA . SER A 1 465 ? 15.604 -3.601 -29.835 1.00 94.19 465 SER A CA 1
ATOM 3556 C C . SER A 1 465 ? 16.834 -3.065 -29.115 1.00 94.19 465 SER A C 1
ATOM 3558 O O . SER A 1 465 ? 16.817 -1.975 -28.541 1.00 94.19 465 SER A O 1
ATOM 3560 N N . PHE A 1 466 ? 17.917 -3.831 -29.172 1.00 92.12 466 PHE A N 1
ATOM 3561 C CA . PHE A 1 466 ? 19.159 -3.525 -28.480 1.00 92.12 466 PHE A CA 1
ATOM 3562 C C . PHE A 1 466 ? 20.330 -3.569 -29.448 1.00 92.12 466 PHE A C 1
ATOM 3564 O O . PHE A 1 466 ? 20.467 -4.504 -30.238 1.00 92.12 466 PHE A O 1
ATOM 3571 N N . ARG A 1 467 ? 21.196 -2.558 -29.376 1.00 87.06 467 ARG A N 1
ATOM 3572 C CA . ARG A 1 467 ? 22.420 -2.508 -30.174 1.00 87.06 467 ARG A CA 1
ATOM 3573 C C . ARG A 1 467 ? 23.582 -3.126 -29.396 1.00 87.06 467 ARG A C 1
ATOM 3575 O O . ARG A 1 467 ? 24.237 -2.434 -28.616 1.00 87.06 467 ARG A O 1
ATOM 3582 N N . ALA A 1 468 ? 23.824 -4.412 -29.631 1.00 69.62 468 ALA A N 1
ATOM 3583 C CA . ALA A 1 468 ? 25.014 -5.131 -29.166 1.00 69.62 468 ALA A CA 1
ATOM 3584 C C . ALA A 1 468 ? 26.205 -5.003 -30.139 1.00 69.62 468 ALA A C 1
ATOM 3586 O O . ALA A 1 468 ? 26.017 -4.812 -31.368 1.00 69.62 468 ALA A O 1
#